Protein 2W5Q (pdb70)

Solvent-accessible surface area: 17434 Å² total; per-residue (Å²): 83,98,93,68,3,57,120,1,23,96,43,3,72,180,35,78,27,147,30,29,125,99,39,114,19,46,2,128,117,56,19,4,0,1,0,0,0,3,5,0,1,14,26,0,21,108,49,124,10,106,59,119,68,0,0,40,25,0,13,119,4,8,44,11,166,74,90,0,14,14,0,30,19,0,0,10,4,19,22,119,9,85,12,1,1,0,6,1,3,0,9,6,0,0,1,2,9,71,136,26,13,0,1,60,110,38,2,94,12,26,5,16,0,0,0,2,0,0,28,67,93,17,49,4,126,1,6,3,0,5,2,20,110,48,99,110,123,39,4,23,64,1,4,46,27,2,0,3,42,71,2,19,3,1,26,17,1,68,47,49,131,164,17,38,17,61,87,5,2,24,0,72,58,2,2,80,32,0,0,55,39,1,53,162,42,172,75,26,4,4,0,8,0,1,1,11,1,0,50,128,63,5,61,18,69,161,201,36,22,81,5,128,107,11,144,14,68,34,81,14,0,11,2,0,0,17,0,0,27,7,0,0,39,1,0,64,71,0,4,56,8,0,112,164,75,64,22,20,114,85,2,2,0,0,0,0,0,0,8,55,13,3,30,95,136,26,44,127,4,5,74,139,20,38,66,84,139,10,52,73,2,37,26,11,24,13,16,39,0,0,0,0,2,8,6,15,87,46,92,20,22,100,43,92,42,22,0,1,0,6,6,0,2,3,0,2,0,10,3,1,24,10,88,14,125,29,6,6,16,6,5,5,5,5,17,6,199,50,13,44,42,17,1,3,21,28,117,25,18,0,0,9,114,87,8,0,30,8,126,53,107,18,29,24,29,183,77,34,111,107,49,133,110,95,29,117,53,8,105,140,6,58,126,32,0,83,71,2,13,110,27,0,20,66,3,1,92,26,24,4,8,129,58,32,172,11,113,34,16,161,142,16,67,40,99,164,44,147,10,115,98,13,108,139

Nearest PDB structures (foldseek):
  2w5r-assembly1_A  TM=1.002E+00  e=4.478E-95  Staphylococcus aureus
  2w5s-assembly1_A  TM=1.002E+00  e=2.252E-93  Staphylococcus aureus
  4uor-assembly1_A  TM=9.802E-01  e=1.096E-64  Listeria monocytogenes EGD-e
  2w8d-assembly1_A  TM=9.773E-01  e=1.577E-59  Bacillus subtilis
  4uop-assembly1_A  TM=8.932E-01  e=6.178E-35  Listeria monocytogenes EGD-e

B-factor: mean 15.31, std 7.27, range [7.05, 49.88]

Secondary structure (DSSP, 8-state):
-HHHHHHHHHHTTTT--PPPTTTTTTTTT--EEEEEETT--GGGTT-EETTEESSHHHHHHHTT-SSPEEETTEE----TTTHHHHHHHHHHS----SSS-HHHHSTTS----HHHHHHHHH--EEEEEESS-TTGGGHHHHHHHHT--EEE-GGGS---GGGEETTEE-HHHHHHHHHHHHHTSPSSEEEEEE--SS-TT----GGG--SPPP-SS-HHHHHHHHHHHHHHHHHHHHHHHHHHTT-STTSEEEEEE-S-SS-GGGHHHHHHHHTS---HHHHHHTTB--EEEE-TT---EE----EEGGGHHHHHHHHHT---TTS--S---TTSTT---EEE-TTS-EEESSEEEETTEEEETTT-PBP-S--TTHHHHHHHHHHHHHHHHHHHHHTGGGG---TT-PPP-GGG---PPP--

Radius of gyration: 20.53 Å; Cα contacts (8 Å, |Δi|>4): 950; chains: 1; bounding box: 48×53×51 Å

Sequence (424 aa):
SEDDLTKVLNYTKQRQTEPNPEYYGVAKKKNIIKIHLESFQTFLINKKVNGKEVTPFLNKLSSGKEQFTYFPNFFHQTGQGKTSDSEFTMDNSLYGLPQQGSAFSLKGDNTYQSSLPAILDQKQGYKSDVMHGDYKTFWNRDQVYKHFGIDKFYDATYYDMSSDKNVVNLGLKDKIFFKDSANYQAKMKSSPFYSHLITLTNHYPFTLDEKDATIEKSNTGDATVDGYIQTARYLDEALEEYINNDLKKKGLYDNSVIMMIYGDHYGISEENHNNAMEKLLGEKITPAKFTDLNRTGFWIKIPGKSGGINNEYAGQVDVMPTILHLAGIDTKNYLMFGTDLFSKGHNQVVPFRNGDFITKDYKYVNGKIYSNKNNELITTQPADFEKNKKQVEKDLEMSDNVLNGDLFRFYKNPDFKKVNPPSKYKYETGPK

Structure (mmCIF, N/CA/C/O backbone):
data_2W5Q
#
_entry.id   2W5Q
#
_cell.length_a   47.214
_cell.length_b   57.123
_cell.length_c   159.452
_cell.angle_alpha   90.00
_cell.angle_beta   90.00
_cell.angle_gamma   90.00
#
_symmetry.space_group_name_H-M   'P 21 21 21'
#
loop_
_entity.id
_entity.type
_entity.pdbx_description
1 polymer 'PROCESSED GLYCEROL PHOSPHATE LIPOTEICHOIC ACID SYNTHASE'
2 non-polymer 'MANGANESE (II) ION'
3 non-polymer 1,2-ETHANEDIOL
4 water water
#
loop_
_atom_site.group_PDB
_atom_site.id
_atom_site.type_symbol
_atom_site.label_atom_id
_atom_site.label_alt_id
_atom_site.label_comp_id
_atom_site.label_asym_id
_atom_site.label_entity_id
_atom_site.label_seq_id
_atom_site.pdbx_PDB_ins_code
_atom_site.Cartn_x
_atom_site.Cartn_y
_atom_site.Cartn_z
_atom_site.occupancy
_atom_site.B_iso_or_equiv
_atom_site.auth_seq_id
_atom_site.auth_comp_id
_atom_site.auth_asym_id
_atom_site.auth_atom_id
_atom_site.pdbx_PDB_model_num
ATOM 1 N N . SER A 1 1 ? -17.466 33.720 10.890 1.00 24.65 218 SER A N 1
ATOM 2 C CA . SER A 1 1 ? -16.305 34.279 11.643 1.00 24.43 218 SER A CA 1
ATOM 3 C C . SER A 1 1 ? -15.030 34.321 10.800 1.00 23.83 218 SER A C 1
ATOM 4 O O . SER A 1 1 ? -14.257 35.275 10.891 1.00 23.72 218 SER A O 1
ATOM 7 N N . GLU A 1 2 ? -14.811 33.292 9.980 1.00 23.04 219 GLU A N 1
ATOM 8 C CA . GLU A 1 2 ? -13.708 33.306 9.017 1.00 22.42 219 GLU A CA 1
ATOM 9 C C . GLU A 1 2 ? -13.876 34.459 8.020 1.00 20.96 219 GLU A C 1
ATOM 10 O O . GLU A 1 2 ? -12.899 35.086 7.607 1.00 20.46 219 GLU A O 1
ATOM 16 N N . ASP A 1 3 ? -15.125 34.742 7.655 1.00 19.67 220 ASP A N 1
ATOM 17 C CA . ASP A 1 3 ? -15.450 35.874 6.797 1.00 18.48 220 ASP A CA 1
ATOM 18 C C . ASP A 1 3 ? -15.055 37.212 7.441 1.00 17.03 220 ASP A C 1
ATOM 19 O O . ASP A 1 3 ? -14.579 38.125 6.760 1.00 16.10 220 ASP A O 1
ATOM 24 N N . ASP A 1 4 ? -15.257 37.319 8.755 1.00 15.67 221 ASP A N 1
ATOM 25 C CA . ASP A 1 4 ? -14.850 38.508 9.506 1.00 14.94 221 ASP A CA 1
ATOM 26 C C . ASP A 1 4 ? -13.336 38.710 9.441 1.00 13.28 221 ASP A C 1
ATOM 27 O O . ASP A 1 4 ? -12.862 39.836 9.289 1.00 13.14 221 ASP A O 1
ATOM 32 N N . LEU A 1 5 ? -12.588 37.615 9.549 1.00 12.59 222 LEU A N 1
ATOM 33 C CA . LEU A 1 5 ? -11.137 37.674 9.412 1.00 12.30 222 LEU A CA 1
ATOM 34 C C . LEU A 1 5 ? -10.749 38.113 8.004 1.00 12.08 222 LEU A C 1
ATOM 35 O O . LEU A 1 5 ? -9.890 38.976 7.827 1.00 11.75 222 LEU A O 1
ATOM 40 N N . THR A 1 6 ? -11.399 37.516 7.006 1.00 12.38 223 THR A N 1
ATOM 41 C CA . THR A 1 6 ? -11.127 37.808 5.607 1.00 12.92 223 THR A CA 1
ATOM 42 C C . THR A 1 6 ? -11.283 39.300 5.332 1.00 12.11 223 THR A C 1
ATOM 43 O O . THR A 1 6 ? -10.447 39.897 4.667 1.00 12.11 223 THR A O 1
ATOM 47 N N . LYS A 1 7 ? -12.343 39.900 5.867 1.00 11.98 224 LYS A N 1
ATOM 48 C CA . LYS A 1 7 ? -12.573 41.328 5.693 1.00 12.36 224 LYS A CA 1
ATOM 49 C C . LYS A 1 7 ? -11.410 42.166 6.226 1.00 11.55 224 LYS A C 1
ATOM 50 O O . LYS A 1 7 ? -11.001 43.134 5.592 1.00 11.48 224 LYS A O 1
ATOM 56 N N . VAL A 1 8 ? -10.872 41.794 7.388 1.00 11.31 225 VAL A N 1
ATOM 57 C CA . VAL A 1 8 ? -9.751 42.544 7.962 1.00 11.25 225 VAL A CA 1
ATOM 58 C C . VAL A 1 8 ? -8.483 42.334 7.138 1.00 11.21 225 VAL A C 1
ATOM 59 O O . VAL A 1 8 ? -7.791 43.291 6.816 1.00 11.51 225 VAL A O 1
ATOM 63 N N . LEU A 1 9 ? -8.194 41.085 6.781 1.00 11.74 226 LEU A N 1
ATOM 64 C CA . LEU A 1 9 ? -7.025 40.798 5.946 1.00 12.28 226 LEU A CA 1
ATOM 65 C C . LEU A 1 9 ? -7.049 41.608 4.655 1.00 12.32 226 LEU A C 1
ATOM 66 O O . LEU A 1 9 ? -6.062 42.253 4.299 1.00 12.98 226 LEU A O 1
ATOM 71 N N . ASN A 1 10 ? -8.183 41.582 3.957 1.00 12.12 227 ASN A N 1
ATOM 72 C CA . ASN A 1 10 ? -8.315 42.354 2.727 1.00 12.31 227 ASN A CA 1
ATOM 73 C C . ASN A 1 10 ? -8.107 43.836 2.965 1.00 12.17 227 ASN A C 1
ATOM 74 O O . ASN A 1 10 ? -7.431 44.498 2.186 1.00 12.89 227 ASN A O 1
ATOM 79 N N . TYR A 1 11 ? -8.653 44.339 4.068 1.00 12.04 228 TYR A N 1
ATOM 80 C CA . TYR A 1 11 ? -8.523 45.750 4.410 1.00 12.62 228 TYR A CA 1
ATOM 81 C C . TYR A 1 11 ? -7.064 46.180 4.591 1.00 12.36 228 TYR A C 1
ATOM 82 O O . TYR A 1 11 ? -6.682 47.278 4.170 1.00 13.33 228 TYR A O 1
ATOM 91 N N . THR A 1 12 ? -6.253 45.312 5.194 1.00 12.23 229 THR A N 1
ATOM 92 C CA . THR A 1 12 ? -4.852 45.643 5.499 1.00 12.82 229 THR A CA 1
ATOM 93 C C . THR A 1 12 ? -3.893 45.576 4.298 1.00 12.95 229 THR A C 1
ATOM 94 O O . THR A 1 12 ? -2.718 45.924 4.433 1.00 12.67 229 THR A O 1
ATOM 98 N N . LYS A 1 13 ? -4.389 45.152 3.133 1.00 13.52 230 LYS A N 1
ATOM 99 C CA . LYS A 1 13 ? -3.522 44.924 1.961 1.00 14.04 230 LYS A CA 1
ATOM 100 C C . LYS A 1 13 ? -3.036 46.189 1.268 1.00 14.28 230 LYS A C 1
ATOM 101 O O . LYS A 1 13 ? -1.863 46.275 0.907 1.00 14.18 230 LYS A O 1
ATOM 107 N N . GLN A 1 14 ? -3.932 47.154 1.067 1.00 14.39 231 GLN A N 1
ATOM 108 C CA . GLN A 1 14 ? -3.629 48.330 0.246 1.00 15.45 231 GLN A CA 1
ATOM 109 C C . GLN A 1 14 ? -2.404 49.094 0.750 1.00 14.10 231 GLN A C 1
ATOM 110 O O . GLN A 1 14 ? -1.586 49.558 -0.047 1.00 14.62 231 GLN A O 1
ATOM 116 N N . ARG A 1 15 ? -2.269 49.202 2.071 1.00 13.44 232 ARG A N 1
ATOM 117 C CA . ARG A 1 15 ? -1.200 49.999 2.666 1.00 12.47 232 ARG A CA 1
ATOM 118 C C . ARG A 1 15 ? 0.177 49.348 2.600 1.00 12.50 232 ARG A C 1
ATOM 119 O O . ARG A 1 15 ? 1.176 50.012 2.875 1.00 12.39 232 ARG A O 1
ATOM 127 N N . GLN A 1 16 ? 0.240 48.061 2.257 1.00 12.99 233 GLN A N 1
ATOM 128 C CA . GLN A 1 16 ? 1.509 47.342 2.334 1.00 13.46 233 GLN A CA 1
ATOM 129 C C . GLN A 1 16 ? 2.569 48.034 1.497 1.00 13.93 233 GLN A C 1
ATOM 130 O O . GLN A 1 16 ? 2.285 48.518 0.404 1.00 13.97 233 GLN A O 1
ATOM 136 N N . THR A 1 17 ? 3.783 48.099 2.031 1.00 14.27 234 THR A N 1
ATOM 137 C CA . THR A 1 17 ? 4.890 48.744 1.330 1.00 15.02 234 THR A CA 1
ATOM 138 C C . THR A 1 17 ? 6.044 47.775 1.142 1.00 15.01 234 THR A C 1
ATOM 139 O O . THR A 1 17 ? 6.252 46.869 1.951 1.00 15.83 234 THR A O 1
ATOM 143 N N . GLU A 1 18 ? 6.798 47.984 0.069 1.00 15.20 235 GLU A N 1
ATOM 144 C CA . GLU A 1 18 ? 8.000 47.203 -0.179 1.00 15.38 235 GLU A CA 1
ATOM 145 C C . GLU A 1 18 ? 9.134 47.744 0.675 1.00 14.77 235 GLU A C 1
ATOM 146 O O . GLU A 1 18 ? 9.239 48.958 0.867 1.00 15.13 235 GLU A O 1
ATOM 152 N N . PRO A 1 19 ? 9.984 46.849 1.201 1.00 14.16 236 PRO A N 1
ATOM 153 C CA . PRO A 1 19 ? 11.131 47.315 1.964 1.00 13.92 236 PRO A CA 1
ATOM 154 C C . PRO A 1 19 ? 12.048 48.219 1.144 1.00 13.18 236 PRO A C 1
ATOM 155 O O . PRO A 1 19 ? 12.117 48.105 -0.086 1.00 13.04 236 PRO A O 1
ATOM 159 N N . ASN A 1 20 ? 12.729 49.119 1.835 1.00 13.01 237 ASN A N 1
ATOM 160 C CA . ASN A 1 20 ? 13.785 49.933 1.264 1.00 13.40 237 ASN A CA 1
ATOM 161 C C . ASN A 1 20 ? 15.014 49.048 1.037 1.00 13.57 237 ASN A C 1
ATOM 162 O O . ASN A 1 20 ? 15.518 48.463 1.985 1.00 12.69 237 ASN A O 1
ATOM 167 N N . PRO A 1 21 ? 15.493 48.922 -0.227 1.00 14.20 238 PRO A N 1
ATOM 168 C CA . PRO A 1 21 ? 16.663 48.060 -0.467 1.00 14.69 238 PRO A CA 1
ATOM 169 C C . PRO A 1 21 ? 17.915 48.402 0.342 1.00 15.74 238 PRO A C 1
ATOM 170 O O . PRO A 1 21 ? 18.750 47.530 0.557 1.00 16.61 238 PRO A O 1
ATOM 174 N N . GLU A 1 22 ? 18.026 49.650 0.788 1.00 16.68 239 GLU A N 1
ATOM 175 C CA . GLU A 1 22 ? 19.118 50.074 1.666 1.00 18.23 239 GLU A CA 1
ATOM 176 C C . GLU A 1 22 ? 19.048 49.389 3.039 1.00 17.18 239 GLU A C 1
ATOM 177 O O . GLU A 1 22 ? 20.071 49.211 3.698 1.00 17.41 239 GLU A O 1
ATOM 183 N N . TYR A 1 23 ? 17.844 48.993 3.450 1.00 16.31 240 TYR A N 1
ATOM 184 C CA . TYR A 1 23 ? 17.614 48.450 4.797 1.00 15.30 240 TYR A CA 1
ATOM 185 C C . TYR A 1 23 ? 17.132 47.000 4.832 1.00 14.98 240 TYR A C 1
ATOM 186 O O . TYR A 1 23 ? 17.177 46.359 5.885 1.00 14.54 240 TYR A O 1
ATOM 195 N N . TYR A 1 24 ? 16.659 46.493 3.697 1.00 14.44 241 TYR A N 1
ATOM 196 C CA . TYR A 1 24 ? 16.061 45.165 3.642 1.00 14.23 241 TYR A CA 1
ATOM 197 C C . TYR A 1 24 ? 17.057 44.073 4.005 1.00 13.87 241 TYR A C 1
ATOM 198 O O . TYR A 1 24 ? 18.070 43.887 3.322 1.00 13.99 241 TYR A O 1
ATOM 207 N N . GLY A 1 25 ? 16.784 43.379 5.105 1.00 13.03 242 GLY A N 1
ATOM 208 C CA . GLY A 1 25 ? 17.593 42.248 5.521 1.00 12.75 242 GLY A CA 1
ATOM 209 C C . GLY A 1 25 ? 18.947 42.571 6.117 1.00 12.47 242 GLY A C 1
ATOM 210 O O . GLY A 1 25 ? 19.712 41.659 6.403 1.00 12.72 242 GLY A O 1
ATOM 211 N N . VAL A 1 26 ? 19.247 43.849 6.336 1.00 12.82 243 VAL A N 1
ATOM 212 C CA . VAL A 1 26 ? 20.581 44.230 6.814 1.00 13.80 243 VAL A CA 1
ATOM 213 C C . VAL A 1 26 ? 20.859 43.743 8.233 1.00 13.70 243 VAL A C 1
ATOM 214 O O . VAL A 1 26 ? 22.015 43.640 8.639 1.00 14.50 243 VAL A O 1
ATOM 218 N N . ALA A 1 27 ? 19.798 43.412 8.970 1.00 13.29 244 ALA A N 1
ATOM 219 C CA . ALA A 1 27 ? 19.940 42.932 10.343 1.00 13.15 244 ALA A CA 1
ATOM 220 C C . ALA A 1 27 ? 19.520 41.472 10.512 1.00 12.94 244 ALA A C 1
ATOM 221 O O . ALA A 1 27 ? 19.245 41.026 11.627 1.00 12.69 244 ALA A O 1
ATOM 223 N N . LYS A 1 28 ? 19.486 40.724 9.410 1.00 13.28 245 LYS A N 1
ATOM 224 C CA . LYS A 1 28 ? 19.128 39.305 9.452 1.00 13.76 245 LYS A CA 1
ATOM 225 C C . LYS A 1 28 ? 19.916 38.572 10.530 1.00 13.35 245 LYS A C 1
ATOM 226 O O . LYS A 1 28 ? 21.146 38.618 10.549 1.00 13.07 245 LYS A O 1
ATOM 232 N N . LYS A 1 29 ? 19.185 37.935 11.443 1.00 13.02 246 LYS A N 1
ATOM 233 C CA . LYS A 1 29 ? 19.753 37.112 12.517 1.00 13.35 246 LYS A CA 1
ATOM 234 C C . LYS A 1 29 ? 20.692 37.841 13.490 1.00 12.97 246 LYS A C 1
ATOM 235 O O . LYS A 1 29 ? 21.453 37.205 14.215 1.00 13.78 246 LYS A O 1
ATOM 241 N N . LYS A 1 30 ? 20.619 39.170 13.523 1.00 12.36 247 LYS A N 1
ATOM 242 C CA . LYS A 1 30 ? 21.342 39.947 14.528 1.00 12.30 247 LYS A CA 1
ATOM 243 C C . LYS A 1 30 ? 20.501 40.081 15.786 1.00 11.26 247 LYS A C 1
ATOM 244 O O . LYS A 1 30 ? 19.267 40.082 15.721 1.00 10.96 247 LYS A O 1
ATOM 250 N N . ASN A 1 31 ? 21.155 40.186 16.934 1.00 10.54 248 ASN A N 1
ATOM 251 C CA . ASN A 1 31 ? 20.427 40.404 18.176 1.00 10.45 248 ASN A CA 1
ATOM 252 C C . ASN A 1 31 ? 19.653 41.703 18.099 1.00 9.77 248 ASN A C 1
ATOM 253 O O . ASN A 1 31 ? 20.118 42.674 17.496 1.00 10.24 248 ASN A O 1
ATOM 258 N N . ILE A 1 32 ? 18.470 41.703 18.705 1.00 9.77 249 ILE A N 1
ATOM 259 C CA . ILE A 1 32 ? 17.606 42.873 18.765 1.00 10.00 249 ILE A CA 1
ATOM 260 C C . ILE A 1 32 ? 17.345 43.179 20.228 1.00 9.63 249 ILE A C 1
ATOM 261 O O . ILE A 1 32 ? 16.823 42.333 20.962 1.00 9.92 249 ILE A O 1
ATOM 266 N N . ILE A 1 33 ? 17.721 44.387 20.636 1.00 9.31 250 ILE A N 1
ATOM 267 C CA . ILE A 1 33 ? 17.516 44.860 21.997 1.00 9.76 250 ILE A CA 1
ATOM 268 C C . ILE A 1 33 ? 16.531 46.018 21.934 1.00 9.08 250 ILE A C 1
ATOM 269 O O . ILE A 1 33 ? 16.731 46.980 21.195 1.00 9.88 250 ILE A O 1
ATOM 274 N N . LYS A 1 34 ? 15.464 45.907 22.716 1.00 8.97 251 LYS A N 1
ATOM 275 C CA . LYS A 1 34 ? 14.343 46.826 22.673 1.00 8.42 251 LYS A CA 1
ATOM 276 C C . LYS A 1 34 ? 14.199 47.417 24.075 1.00 8.69 251 LYS A C 1
ATOM 277 O O . LYS A 1 34 ? 13.931 46.691 25.035 1.00 8.65 251 LYS A O 1
ATOM 283 N N . ILE A 1 35 ? 14.413 48.725 24.188 1.00 8.35 252 ILE A N 1
ATOM 284 C CA . ILE A 1 35 ? 14.483 49.396 25.477 1.00 8.87 252 ILE A CA 1
ATOM 285 C C . ILE A 1 35 ? 13.282 50.308 25.635 1.00 8.45 252 ILE A C 1
ATOM 286 O O . ILE A 1 35 ? 13.119 51.291 24.908 1.00 8.70 252 ILE A O 1
ATOM 291 N N . HIS A 1 36 ? 12.439 49.954 26.595 1.00 8.31 253 HIS A N 1
ATOM 292 C CA . HIS A 1 36 ? 11.239 50.689 26.919 1.00 8.60 253 HIS A CA 1
ATOM 293 C C . HIS A 1 36 ? 11.540 51.777 27.955 1.00 8.43 253 HIS A C 1
ATOM 294 O O . HIS A 1 36 ? 12.174 51.523 28.995 1.00 9.37 253 HIS A O 1
ATOM 301 N N . LEU A 1 37 ? 11.094 52.989 27.653 1.00 7.75 254 LEU A N 1
ATOM 302 C CA . LEU A 1 37 ? 11.226 54.106 28.578 1.00 8.01 254 LEU A CA 1
ATOM 303 C C . LEU A 1 37 ? 9.851 54.426 29.138 1.00 7.65 254 LEU A C 1
ATOM 304 O O . LEU A 1 37 ? 9.022 55.039 28.463 1.00 7.84 254 LEU A O 1
ATOM 309 N N . GLU A 1 38 ? 9.603 54.004 30.373 1.00 8.11 255 GLU A N 1
ATOM 310 C CA . GLU A 1 38 ? 8.295 54.191 30.998 1.00 8.52 255 GLU A CA 1
ATOM 311 C C . GLU A 1 38 ? 7.911 55.662 31.026 1.00 8.11 255 GLU A C 1
ATOM 312 O O . GLU A 1 38 ? 8.705 56.500 31.458 1.00 7.95 255 GLU A O 1
ATOM 318 N N . SER A 1 39 ? 6.700 55.965 30.552 1.00 8.15 256 SER A N 1
ATOM 319 C CA . SER A 1 39 ? 6.078 57.289 30.684 1.00 8.76 256 SER A CA 1
ATOM 320 C C . SER A 1 39 ? 6.900 58.438 30.108 1.00 8.56 256 SER A C 1
ATOM 321 O O . SER A 1 39 ? 6.747 59.580 30.540 1.00 9.54 256 SER A O 1
ATOM 324 N N . PHE A 1 40 ? 7.730 58.146 29.114 1.00 8.71 257 PHE A N 1
ATOM 325 C CA . PHE A 1 40 ? 8.684 59.114 28.595 1.00 9.04 257 PHE A CA 1
ATOM 326 C C . PHE A 1 40 ? 8.120 59.923 27.432 1.00 8.85 257 PHE A C 1
ATOM 327 O O . PHE A 1 40 ? 7.692 59.352 26.428 1.00 9.32 257 PHE A O 1
ATOM 335 N N . GLN A 1 41 ? 8.148 61.248 27.575 1.00 8.72 258 GLN A N 1
ATOM 336 C CA . GLN A 1 41 ? 7.720 62.160 26.524 1.00 8.95 258 GLN A CA 1
ATOM 337 C C . GLN A 1 41 ? 8.899 62.979 26.042 1.00 8.53 258 GLN A C 1
ATOM 338 O O . GLN A 1 41 ? 9.729 63.430 26.834 1.00 9.22 258 GLN A O 1
ATOM 344 N N . THR A 1 42 ? 8.967 63.190 24.735 1.00 9.06 259 THR A N 1
ATOM 345 C CA . THR A 1 42 ? 10.131 63.867 24.171 1.00 10.04 259 THR A CA 1
ATOM 346 C C . THR A 1 42 ? 10.195 65.374 24.433 1.00 10.14 259 THR A C 1
ATOM 347 O O . THR A 1 42 ? 11.190 65.998 24.067 1.00 10.07 259 THR A O 1
ATOM 351 N N . PHE A 1 43 ? 9.193 65.962 25.086 1.00 9.98 260 PHE A N 1
ATOM 352 C CA . PHE A 1 43 ? 9.371 67.347 25.552 1.00 10.53 260 PHE A CA 1
ATOM 353 C C . PHE A 1 43 ? 10.579 67.465 26.488 1.00 10.50 260 PHE A C 1
ATOM 354 O O . PHE A 1 43 ? 11.130 68.551 26.671 1.00 11.08 260 PHE A O 1
ATOM 362 N N . LEU A 1 44 ? 10.997 66.343 27.063 1.00 10.26 261 LEU A N 1
ATOM 363 C CA . LEU A 1 44 ? 12.211 66.291 27.876 1.00 10.63 261 LEU A CA 1
ATOM 364 C C . LEU A 1 44 ? 13.486 66.476 27.074 1.00 10.43 261 LEU A C 1
ATOM 365 O O . LEU A 1 44 ? 14.489 66.931 27.616 1.00 10.30 261 LEU A O 1
ATOM 370 N N . ILE A 1 45 ? 13.459 66.112 25.796 1.00 10.57 262 ILE A N 1
ATOM 371 C CA . ILE A 1 45 ? 14.670 66.148 24.979 1.00 11.30 262 ILE A CA 1
ATOM 372 C C . ILE A 1 45 ? 15.107 67.597 24.801 1.00 11.41 262 ILE A C 1
ATOM 373 O O . ILE A 1 45 ? 14.317 68.444 24.372 1.00 11.85 262 ILE A O 1
ATOM 378 N N . ASN A 1 46 ? 16.357 67.863 25.193 1.00 12.11 263 ASN A N 1
ATOM 379 C CA . ASN A 1 46 ? 16.983 69.201 25.201 1.00 13.17 263 ASN A CA 1
ATOM 380 C C . ASN A 1 46 ? 16.446 70.156 26.264 1.00 12.93 263 ASN A C 1
ATOM 381 O O . ASN A 1 46 ? 16.847 71.323 26.317 1.00 13.71 263 ASN A O 1
ATOM 386 N N . LYS A 1 47 ? 15.566 69.666 27.129 1.00 12.69 264 LYS A N 1
ATOM 387 C CA . LYS A 1 47 ? 15.010 70.502 28.175 1.00 12.58 264 LYS A CA 1
ATOM 388 C C . LYS A 1 47 ? 16.001 70.641 29.318 1.00 12.31 264 LYS A C 1
ATOM 389 O O . LYS A 1 47 ? 16.621 69.665 29.736 1.00 11.62 264 LYS A O 1
ATOM 395 N N . LYS A 1 48 ? 16.147 71.872 29.802 1.00 12.62 265 LYS A N 1
ATOM 396 C CA . LYS A 1 48 ? 16.925 72.160 31.003 1.00 13.40 265 LYS A CA 1
ATOM 397 C C . LYS A 1 48 ? 16.012 72.592 32.147 1.00 13.22 265 LYS A C 1
ATOM 398 O O . LYS A 1 48 ? 14.997 73.254 31.925 1.00 13.39 265 LYS A O 1
ATOM 404 N N . VAL A 1 49 ? 16.379 72.194 33.361 1.00 13.84 266 VAL A N 1
ATOM 405 C CA . VAL A 1 49 ? 15.689 72.614 34.578 1.00 15.00 266 VAL A CA 1
ATOM 406 C C . VAL A 1 49 ? 16.760 73.072 35.565 1.00 15.52 266 VAL A C 1
ATOM 407 O O . VAL A 1 49 ? 17.697 72.324 35.862 1.00 15.98 266 VAL A O 1
ATOM 411 N N . ASN A 1 50 ? 16.624 74.308 36.051 1.00 16.61 267 ASN A N 1
ATOM 412 C CA . ASN A 1 50 ? 17.649 74.949 36.884 1.00 17.51 267 ASN A CA 1
ATOM 413 C C . ASN A 1 50 ? 19.036 74.883 36.229 1.00 17.46 267 ASN A C 1
ATOM 414 O O . ASN A 1 50 ? 20.055 74.697 36.900 1.00 17.98 267 ASN A O 1
ATOM 419 N N . GLY A 1 51 ? 19.053 75.021 34.904 1.00 17.27 268 GLY A N 1
ATOM 420 C CA . GLY A 1 51 ? 20.287 75.017 34.126 1.00 16.87 268 GLY A CA 1
ATOM 421 C C . GLY A 1 51 ? 20.881 73.654 33.810 1.00 16.59 268 GLY A C 1
ATOM 422 O O . GLY A 1 51 ? 21.890 73.566 33.113 1.00 16.99 268 GLY A O 1
ATOM 423 N N . LYS A 1 52 ? 20.263 72.590 34.316 1.00 15.68 269 LYS A N 1
ATOM 424 C CA . LYS A 1 52 ? 20.755 71.227 34.098 1.00 14.94 269 LYS A CA 1
ATOM 425 C C . LYS A 1 52 ? 19.937 70.522 33.021 1.00 13.92 269 LYS A C 1
ATOM 426 O O . LYS A 1 52 ? 18.707 70.593 33.036 1.00 13.26 269 LYS A O 1
ATOM 432 N N . GLU A 1 53 ? 20.609 69.820 32.111 1.00 12.72 270 GLU A N 1
ATOM 433 C CA . GLU A 1 53 ? 19.911 68.975 31.134 1.00 12.53 270 GLU A CA 1
ATOM 434 C C . GLU A 1 53 ? 19.229 67.830 31.856 1.00 11.65 270 GLU A C 1
ATOM 435 O O . GLU A 1 53 ? 19.867 67.089 32.599 1.00 11.65 270 GLU A O 1
ATOM 441 N N . VAL A 1 54 ? 17.928 67.683 31.640 1.00 11.26 271 VAL A N 1
ATOM 442 C CA . VAL A 1 54 ? 17.207 66.607 32.301 1.00 10.84 271 VAL A CA 1
ATOM 443 C C . VAL A 1 54 ? 17.701 65.247 31.810 1.00 10.30 271 VAL A C 1
ATOM 444 O O . VAL A 1 54 ? 17.968 64.363 32.615 1.00 10.57 271 VAL A O 1
ATOM 448 N N . THR A 1 55 ? 17.843 65.103 30.493 1.00 10.25 272 THR A N 1
ATOM 449 C CA . THR A 1 55 ? 18.151 63.813 29.877 1.00 10.17 272 THR A CA 1
ATOM 450 C C . THR A 1 55 ? 19.376 63.921 28.947 1.00 10.36 272 THR A C 1
ATOM 451 O O . THR A 1 55 ? 19.259 63.772 27.735 1.00 10.62 272 THR A O 1
ATOM 455 N N . PRO A 1 56 ? 20.571 64.171 29.518 1.00 10.75 273 PRO A N 1
ATOM 456 C CA . PRO A 1 56 ? 21.731 64.460 28.660 1.00 10.94 273 PRO A CA 1
ATOM 457 C C . PRO A 1 56 ? 22.134 63.331 27.706 1.00 10.93 273 PRO A C 1
ATOM 458 O O . PRO A 1 56 ? 22.567 63.609 26.586 1.00 11.33 273 PRO A O 1
ATOM 462 N N . PHE A 1 57 ? 21.975 62.078 28.119 1.00 10.88 274 PHE A N 1
ATOM 463 C CA . PHE A 1 57 ? 22.350 60.976 27.236 1.00 11.01 274 PHE A CA 1
ATOM 464 C C . PHE A 1 57 ? 21.389 60.865 26.051 1.00 10.71 274 PHE A C 1
ATOM 465 O O . PHE A 1 57 ? 21.813 60.786 24.898 1.00 10.79 274 PHE A O 1
ATOM 473 N N . LEU A 1 58 ? 20.088 60.870 26.335 1.00 10.25 275 LEU A N 1
ATOM 474 C CA . LEU A 1 58 ? 19.093 60.868 25.263 1.00 10.18 275 LEU A CA 1
ATOM 475 C C . LEU A 1 58 ? 19.201 62.093 24.370 1.00 10.17 275 LEU A C 1
ATOM 476 O O . LEU A 1 58 ? 18.928 62.012 23.179 1.00 10.55 275 LEU A O 1
ATOM 481 N N . ASN A 1 59 ? 19.616 63.223 24.938 1.00 10.44 276 ASN A N 1
ATOM 482 C CA . ASN A 1 59 ? 19.877 64.410 24.132 1.00 10.96 276 ASN A CA 1
ATOM 483 C C . ASN A 1 59 ? 20.963 64.146 23.096 1.00 11.08 276 ASN A C 1
ATOM 484 O O . ASN A 1 59 ? 20.823 64.526 21.936 1.00 11.64 276 ASN A O 1
ATOM 489 N N . LYS A 1 60 ? 22.023 63.462 23.509 1.00 11.39 277 LYS A N 1
ATOM 490 C CA . LYS A 1 60 ? 23.083 63.083 22.583 1.00 12.59 277 LYS A CA 1
ATOM 491 C C . LYS A 1 60 ? 22.561 62.138 21.502 1.00 12.23 277 LYS A C 1
ATOM 492 O O . LYS A 1 60 ? 22.833 62.339 20.322 1.00 12.77 277 LYS A O 1
ATOM 498 N N . LEU A 1 61 ? 21.786 61.124 21.887 1.00 12.10 278 LEU A N 1
ATOM 499 C CA . LEU A 1 61 ? 21.222 60.207 20.891 1.00 12.26 278 LEU A CA 1
ATOM 500 C C . LEU A 1 61 ? 20.320 60.946 19.912 1.00 12.28 278 LEU A C 1
ATOM 501 O O . LEU A 1 61 ? 20.307 60.635 18.721 1.00 12.92 278 LEU A O 1
ATOM 506 N N . SER A 1 62 ? 19.586 61.936 20.418 1.00 12.18 279 SER A N 1
ATOM 507 C CA . SER A 1 62 ? 18.615 62.680 19.623 1.00 12.74 279 SER A CA 1
ATOM 508 C C . SER A 1 62 ? 19.256 63.636 18.621 1.00 13.47 279 SER A C 1
ATOM 509 O O . SER A 1 62 ? 18.577 64.131 17.730 1.00 14.00 279 SER A O 1
ATOM 512 N N . SER A 1 63 ? 20.559 63.882 18.763 1.00 14.32 280 SER A N 1
ATOM 513 C CA . SER A 1 63 ? 21.295 64.723 17.812 1.00 15.38 280 SER A CA 1
ATOM 514 C C . SER A 1 63 ? 21.471 64.042 16.453 1.00 15.90 280 SER A C 1
ATOM 515 O O . SER A 1 63 ? 21.755 64.708 15.453 1.00 16.31 280 SER A O 1
ATOM 518 N N . GLY A 1 64 ? 21.324 62.719 16.430 1.00 16.27 281 GLY A N 1
ATOM 519 C CA . GLY A 1 64 ? 21.538 61.928 15.224 1.00 17.26 281 GLY A CA 1
ATOM 520 C C . GLY A 1 64 ? 22.996 61.598 14.956 1.00 17.74 281 GLY A C 1
ATOM 521 O O . GLY A 1 64 ? 23.309 60.950 13.955 1.00 18.34 281 GLY A O 1
ATOM 522 N N . LYS A 1 65 ? 23.881 62.035 15.851 1.00 18.06 282 LYS A N 1
ATOM 523 C CA . LYS A 1 65 ? 25.330 61.886 15.665 1.00 18.89 282 LYS A CA 1
ATOM 524 C C . LYS A 1 65 ? 25.929 60.722 16.461 1.00 18.61 282 LYS A C 1
ATOM 525 O O . LYS A 1 65 ? 27.152 60.527 16.470 1.00 19.29 282 LYS A O 1
ATOM 531 N N . GLU A 1 66 ? 25.068 59.944 17.117 1.00 18.04 283 GLU A N 1
ATOM 532 C CA . GLU A 1 66 ? 25.513 58.874 18.010 1.00 17.75 283 GLU A CA 1
ATOM 533 C C . GLU A 1 66 ? 25.065 57.477 17.564 1.00 16.88 283 GLU A C 1
ATOM 534 O O . GLU A 1 66 ? 24.832 56.594 18.397 1.00 17.36 283 GLU A O 1
ATOM 540 N N . GLN A 1 67 ? 24.955 57.295 16.249 1.00 15.88 284 GLN A N 1
ATOM 541 C CA . GLN A 1 67 ? 24.619 56.002 15.616 1.00 15.23 284 GLN A CA 1
ATOM 542 C C . GLN A 1 67 ? 23.137 55.616 15.659 1.00 13.87 284 GLN A C 1
ATOM 543 O O . GLN A 1 67 ? 22.740 54.624 15.046 1.00 13.83 284 GLN A O 1
ATOM 549 N N . PHE A 1 68 ? 22.326 56.396 16.371 1.00 12.57 285 PHE A N 1
ATOM 550 C CA . PHE A 1 68 ? 20.885 56.165 16.398 1.00 11.63 285 PHE A CA 1
ATOM 551 C C . PHE A 1 68 ? 20.186 57.104 15.427 1.00 11.40 285 PHE A C 1
ATOM 552 O O . PHE A 1 68 ? 20.573 58.273 15.273 1.00 11.84 285 PHE A O 1
ATOM 560 N N . THR A 1 69 ? 19.164 56.582 14.760 1.00 10.91 286 THR A N 1
ATOM 561 C CA . THR A 1 69 ? 18.235 57.414 14.021 1.00 11.12 286 THR A CA 1
ATOM 562 C C . THR A 1 69 ? 17.087 57.767 14.961 1.00 10.81 286 THR A C 1
ATOM 563 O O . THR A 1 69 ? 16.401 56.885 15.483 1.00 10.73 286 THR A O 1
ATOM 567 N N . TYR A 1 70 ? 16.904 59.061 15.183 1.00 10.58 287 TYR A N 1
ATOM 568 C CA . TYR A 1 70 ? 15.860 59.586 16.051 1.00 10.81 287 TYR A CA 1
ATOM 569 C C . TYR A 1 70 ? 14.682 60.087 15.231 1.00 10.80 287 TYR A C 1
ATOM 570 O O . TYR A 1 70 ? 14.859 60.800 14.233 1.00 10.83 287 TYR A O 1
ATOM 579 N N . PHE A 1 71 ? 13.482 59.693 15.659 1.00 10.60 288 PHE A N 1
ATOM 580 C CA . PHE A 1 71 ? 12.225 60.128 15.064 1.00 10.74 288 PHE A CA 1
ATOM 581 C C . PHE A 1 71 ? 11.535 61.089 16.033 1.00 11.34 288 PHE A C 1
ATOM 582 O O . PHE A 1 71 ? 10.918 60.645 17.002 1.00 11.78 288 PHE A O 1
ATOM 590 N N . PRO A 1 72 ? 11.679 62.413 15.815 1.00 11.46 289 PRO A N 1
ATOM 591 C CA . PRO A 1 72 ? 11.054 63.391 16.715 1.00 12.06 289 PRO A CA 1
ATOM 592 C C . PRO A 1 72 ? 9.537 63.535 16.591 1.00 12.19 289 PRO A C 1
ATOM 593 O O . PRO A 1 72 ? 8.926 64.205 17.427 1.00 13.09 289 PRO A O 1
ATOM 597 N N . ASN A 1 73 ? 8.946 62.940 15.558 1.00 11.43 290 ASN A N 1
ATOM 598 C CA . ASN A 1 73 ? 7.500 63.006 15.339 1.00 11.20 290 ASN A CA 1
ATOM 599 C C . ASN A 1 73 ? 6.858 61.621 15.465 1.00 10.62 290 ASN A C 1
ATOM 600 O O . ASN A 1 73 ? 6.094 61.185 14.606 1.00 10.64 290 ASN A O 1
ATOM 605 N N . PHE A 1 74 ? 7.183 60.948 16.566 1.00 10.09 291 PHE A N 1
ATOM 606 C CA . PHE A 1 74 ? 6.806 59.562 16.781 1.00 9.65 291 PHE A CA 1
ATOM 607 C C . PHE A 1 74 ? 5.905 59.486 18.004 1.00 9.52 291 PHE A C 1
ATOM 608 O O . PHE A 1 74 ? 6.270 59.936 19.089 1.00 9.90 291 PHE A O 1
ATOM 616 N N . PHE A 1 75 ? 4.736 58.877 17.815 1.00 8.95 292 PHE A N 1
ATOM 617 C CA . PHE A 1 75 ? 3.649 58.934 18.800 1.00 9.42 292 PHE A CA 1
ATOM 618 C C . PHE A 1 75 ? 3.227 57.564 19.297 1.00 8.69 292 PHE A C 1
ATOM 619 O O . PHE A 1 75 ? 3.045 56.633 18.508 1.00 9.47 292 PHE A O 1
ATOM 627 N N . HIS A 1 76 ? 3.017 57.456 20.604 1.00 9.05 293 HIS A N 1
ATOM 628 C CA . HIS A 1 76 ? 2.286 56.323 21.149 1.00 8.47 293 HIS A CA 1
ATOM 629 C C . HIS A 1 76 ? 0.828 56.430 20.702 1.00 8.70 293 HIS A C 1
ATOM 630 O O . HIS A 1 76 ? 0.337 57.514 20.372 1.00 9.43 293 HIS A O 1
ATOM 637 N N . GLN A 1 77 ? 0.136 55.298 20.736 1.00 8.60 294 GLN A N 1
ATOM 638 C CA . GLN A 1 77 ? -1.250 55.231 20.282 1.00 9.09 294 GLN A CA 1
ATOM 639 C C . GLN A 1 77 ? -2.082 54.454 21.301 1.00 8.99 294 GLN A C 1
ATOM 640 O O . GLN A 1 77 ? -3.037 53.745 20.952 1.00 10.05 294 GLN A O 1
ATOM 646 N N . THR A 1 78 ? -1.718 54.603 22.572 1.00 8.64 295 THR A N 1
ATOM 647 C CA . THR A 1 78 ? -2.278 53.808 23.647 1.00 9.02 295 THR A CA 1
ATOM 648 C C . THR A 1 78 ? -3.589 54.376 24.166 1.00 9.51 295 THR A C 1
ATOM 649 O O . THR A 1 78 ? -3.966 55.516 23.878 1.00 9.68 295 THR A O 1
ATOM 653 N N . GLY A 1 79 ? -4.271 53.550 24.952 1.00 10.34 296 GLY A N 1
ATOM 654 C CA . GLY A 1 79 ? -5.505 53.925 25.628 1.00 11.43 296 GLY A CA 1
ATOM 655 C C . GLY A 1 79 ? -5.383 53.581 27.098 1.00 12.37 296 GLY A C 1
ATOM 656 O O . GLY A 1 79 ? -4.344 53.832 27.722 1.00 12.68 296 GLY A O 1
ATOM 657 N N . GLN A 1 80 ? -6.421 52.965 27.655 1.00 12.79 297 GLN A N 1
ATOM 658 C CA . GLN A 1 80 ? -6.475 52.715 29.099 1.00 13.35 297 GLN A CA 1
ATOM 659 C C . GLN A 1 80 ? -5.520 51.620 29.575 1.00 13.58 297 GLN A C 1
ATOM 660 O O . GLN A 1 80 ? -5.248 51.514 30.772 1.00 14.79 297 GLN A O 1
ATOM 666 N N . GLY A 1 81 ? -4.998 50.819 28.648 1.00 13.29 298 GLY A N 1
ATOM 667 C CA . GLY A 1 81 ? -4.012 49.803 28.991 1.00 12.90 298 GLY A CA 1
ATOM 668 C C . GLY A 1 81 ? -2.610 50.353 29.207 1.00 12.81 298 GLY A C 1
ATOM 669 O O . GLY A 1 81 ? -1.741 49.621 29.668 1.00 12.98 298 GLY A O 1
ATOM 670 N N . LYS A 1 82 ? -2.395 51.624 28.856 1.00 12.78 299 LYS A N 1
ATOM 671 C CA . LYS A 1 82 ? -1.130 52.333 29.118 1.00 12.96 299 LYS A CA 1
ATOM 672 C C . LYS A 1 82 ? 0.082 51.496 28.670 1.00 11.95 299 LYS A C 1
ATOM 673 O O . LYS A 1 82 ? 0.202 51.177 27.492 1.00 11.34 299 LYS A O 1
ATOM 679 N N . THR A 1 83 ? 0.955 51.119 29.601 1.00 11.38 300 THR A N 1
ATOM 680 C CA . THR A 1 83 ? 2.160 50.353 29.269 1.00 11.64 300 THR A CA 1
ATOM 681 C C . THR A 1 83 ? 1.845 49.084 28.485 1.00 10.81 300 THR A C 1
ATOM 682 O O . THR A 1 83 ? 2.482 48.808 27.468 1.00 10.99 300 THR A O 1
ATOM 686 N N . SER A 1 84 ? 0.850 48.328 28.949 1.00 10.48 301 SER A N 1
ATOM 687 C CA . SER A 1 84 ? 0.485 47.084 28.281 1.00 10.78 301 SER A CA 1
ATOM 688 C C . SER A 1 84 ? -0.060 47.322 26.866 1.00 9.83 301 SER A C 1
ATOM 689 O O . SER A 1 84 ? 0.159 46.495 25.981 1.00 9.94 301 SER A O 1
ATOM 692 N N . ASP A 1 85 ? -0.750 48.442 26.648 1.00 9.10 302 ASP A N 1
ATOM 693 C CA . ASP A 1 85 ? -1.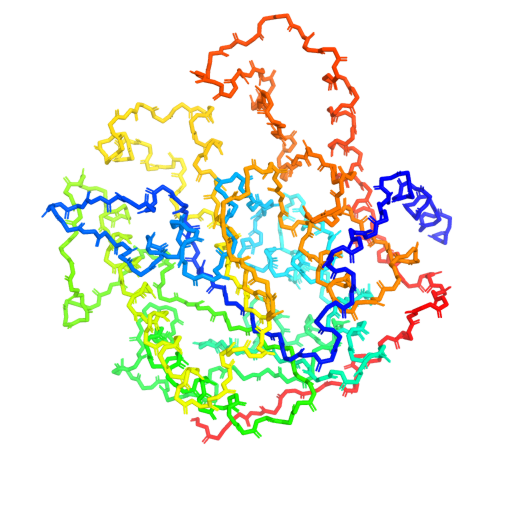192 48.789 25.291 1.00 8.64 302 ASP A CA 1
ATOM 694 C C . ASP A 1 85 ? 0.010 49.013 24.374 1.00 8.24 302 ASP A C 1
ATOM 695 O O . ASP A 1 85 ? 0.027 48.553 23.228 1.00 8.31 302 ASP A O 1
ATOM 700 N N . SER A 1 86 ? 1.015 49.730 24.879 1.00 7.97 303 SER A N 1
ATOM 701 C CA . SER A 1 86 ? 2.222 49.954 24.100 1.00 8.24 303 SER A CA 1
ATOM 702 C C . SER A 1 86 ? 2.877 48.621 23.746 1.00 8.14 303 SER A C 1
ATOM 703 O O . SER A 1 86 ? 3.224 48.383 22.589 1.00 8.20 303 SER A O 1
ATOM 706 N N . GLU A 1 87 ? 3.015 47.730 24.727 1.00 8.34 304 GLU A N 1
ATOM 707 C CA . GLU A 1 87 ? 3.598 46.422 24.462 1.00 8.06 304 GLU A CA 1
ATOM 708 C C . GLU A 1 87 ? 2.820 45.671 23.384 1.00 8.20 304 GLU A C 1
ATOM 709 O O . GLU A 1 87 ? 3.392 45.075 22.481 1.00 8.46 304 GLU A O 1
ATOM 715 N N . PHE A 1 88 ? 1.500 45.694 23.523 1.00 7.97 305 PHE A N 1
ATOM 716 C CA . PHE A 1 88 ? 0.580 45.034 22.605 1.00 8.31 305 PHE A CA 1
ATOM 717 C C . PHE A 1 88 ? 0.815 45.492 21.174 1.00 8.29 305 PHE A C 1
ATOM 718 O O . PHE A 1 88 ? 0.999 44.685 20.266 1.00 8.45 305 PHE A O 1
ATOM 726 N N . THR A 1 89 ? 0.839 46.805 20.990 1.00 7.77 306 THR A N 1
ATOM 727 C CA . THR A 1 89 ? 1.001 47.401 19.683 1.00 8.44 306 THR A CA 1
ATOM 728 C C . THR A 1 89 ? 2.408 47.153 19.132 1.00 7.88 306 THR A C 1
ATOM 729 O O . THR A 1 89 ? 2.566 46.849 17.944 1.00 7.87 306 THR A O 1
ATOM 733 N N . MET A 1 90 ? 3.426 47.291 19.985 1.00 7.64 307 MET A N 1
ATOM 734 C CA . MET A 1 90 ? 4.811 47.126 19.535 1.00 8.25 307 MET A CA 1
ATOM 735 C C . MET A 1 90 ? 5.077 45.738 18.971 1.00 8.40 307 MET A C 1
ATOM 736 O O . MET A 1 90 ? 5.838 45.601 18.013 1.00 8.67 307 MET A O 1
ATOM 741 N N . ASP A 1 91 ? 4.441 44.724 19.552 1.00 8.16 308 ASP A N 1
ATOM 742 C CA . ASP A 1 91 ? 4.675 43.346 19.125 1.00 8.46 308 ASP A CA 1
ATOM 743 C C . ASP A 1 91 ? 3.612 42.769 18.187 1.00 8.43 308 ASP A C 1
ATOM 744 O O . ASP A 1 91 ? 3.743 41.617 17.766 1.00 8.55 308 ASP A O 1
ATOM 749 N N . ASN A 1 92 ? 2.591 43.552 17.832 1.00 8.08 309 ASN A N 1
ATOM 750 C CA . ASN A 1 92 ? 1.515 43.034 16.981 1.00 8.29 309 ASN A CA 1
ATOM 751 C C . ASN A 1 92 ? 1.055 43.943 15.850 1.00 8.05 309 ASN A C 1
ATOM 752 O O . ASN A 1 92 ? 0.373 43.469 14.947 1.00 8.02 309 ASN A O 1
ATOM 757 N N . SER A 1 93 ? 1.389 45.233 15.897 1.00 7.95 310 SER A N 1
ATOM 758 C CA . SER A 1 93 ? 0.871 46.189 14.907 1.00 8.36 310 SER A CA 1
ATOM 759 C C . SER A 1 93 ? -0.668 46.176 14.882 1.00 8.28 310 SER A C 1
ATOM 760 O O . SER A 1 93 ? -1.306 46.243 13.824 1.00 8.69 310 SER A O 1
ATOM 763 N N . LEU A 1 94 ? -1.231 46.089 16.084 1.00 8.21 311 LEU A N 1
ATOM 764 C CA . LEU A 1 94 ? -2.666 46.168 16.353 1.00 8.70 311 LEU A CA 1
ATOM 765 C C . LEU A 1 94 ? -2.838 47.254 17.402 1.00 8.35 311 LEU A C 1
ATOM 766 O O . LEU A 1 94 ? -1.907 47.528 18.171 1.00 9.05 311 LEU A O 1
ATOM 771 N N . TYR A 1 95 ? -4.019 47.857 17.457 1.00 8.59 312 TYR A N 1
ATOM 772 C CA . TYR A 1 95 ? -4.371 48.784 18.531 1.00 8.63 312 TYR A CA 1
ATOM 773 C C . TYR A 1 95 ? -4.827 48.009 19.758 1.00 8.95 312 TYR A C 1
ATOM 774 O O . TYR A 1 95 ? -5.284 46.872 19.646 1.00 9.57 312 TYR A O 1
ATOM 783 N N . GLY A 1 96 ? -4.674 48.617 20.930 1.00 8.91 313 GLY A N 1
ATOM 784 C CA . GLY A 1 96 ? -5.390 48.162 22.114 1.00 9.89 313 GLY A CA 1
ATOM 785 C C . GLY A 1 96 ? -6.879 48.426 21.947 1.00 9.97 313 GLY A C 1
ATOM 786 O O . GLY A 1 96 ? -7.343 48.821 20.874 1.00 10.42 313 GLY A O 1
ATOM 787 N N . LEU A 1 97 ? -7.630 48.211 23.019 1.00 10.47 314 LEU A N 1
ATOM 788 C CA . LEU A 1 97 ? -9.081 48.406 23.012 1.00 11.24 314 LEU A CA 1
ATOM 789 C C . LEU A 1 97 ? -9.455 49.862 23.297 1.00 11.48 314 LEU A C 1
ATOM 790 O O . LEU A 1 97 ? -8.657 50.601 23.870 1.00 10.86 314 LEU A O 1
ATOM 795 N N . PRO A 1 98 ? -10.671 50.292 22.899 1.00 12.08 315 PRO A N 1
ATOM 796 C CA . PRO A 1 98 ? -11.063 51.673 23.214 1.00 12.76 315 PRO A CA 1
ATOM 797 C C . PRO A 1 98 ? -11.277 51.896 24.712 1.00 12.81 315 PRO A C 1
ATOM 798 O O . PRO A 1 98 ? -11.107 53.017 25.204 1.00 13.25 315 PRO A O 1
ATOM 802 N N . GLN A 1 99 ? -11.667 50.835 25.412 1.00 12.68 316 GLN A N 1
ATOM 803 C CA A GLN A 1 99 ? -11.801 50.884 26.858 0.50 13.04 316 GLN A CA 1
ATOM 804 C CA B GLN A 1 99 ? -11.877 50.863 26.857 0.50 13.15 316 GLN A CA 1
ATOM 805 C C . GLN A 1 99 ? -11.248 49.613 27.465 1.00 13.06 316 GLN A C 1
ATOM 806 O O . GLN A 1 99 ? -11.360 48.528 26.889 1.00 13.35 316 GLN A O 1
ATOM 817 N N . GLY A 1 100 ? -10.620 49.763 28.625 1.00 13.08 317 GLY A N 1
ATOM 818 C CA . GLY A 1 100 ? -9.984 48.643 29.295 1.00 12.77 317 GLY A CA 1
ATOM 819 C C . GLY A 1 100 ? -8.669 48.241 28.646 1.00 12.53 317 GLY A C 1
ATOM 820 O O . GLY A 1 100 ? -8.157 48.925 27.747 1.00 12.54 317 GLY A O 1
ATOM 821 N N . SER A 1 101 ? -8.133 47.115 29.102 1.00 11.99 318 SER A N 1
ATOM 822 C CA . SER A 1 101 ? -6.810 46.645 28.707 1.00 11.79 318 SER A CA 1
ATOM 823 C C . SER A 1 101 ? -6.890 45.367 27.895 1.00 11.20 318 SER A C 1
ATOM 824 O O . SER A 1 101 ? -7.388 44.349 28.381 1.00 11.02 318 SER A O 1
ATOM 827 N N . ALA A 1 102 ? -6.367 45.413 26.675 1.00 10.74 319 ALA A N 1
ATOM 828 C CA . ALA A 1 102 ? -6.282 44.228 25.828 1.00 10.54 319 ALA A CA 1
ATOM 829 C C . ALA A 1 102 ? -5.522 43.082 26.507 1.00 10.25 319 ALA A C 1
ATOM 830 O O . ALA A 1 102 ? -5.915 41.930 26.394 1.00 10.50 319 ALA A O 1
ATOM 832 N N . PHE A 1 103 ? -4.429 43.397 27.198 1.00 10.11 320 PHE A N 1
ATOM 833 C CA . PHE A 1 103 ? -3.690 42.366 27.939 1.00 10.28 320 PHE A CA 1
ATOM 834 C C . PHE A 1 103 ? -4.590 41.655 28.957 1.00 10.40 320 PHE A C 1
ATOM 835 O O . PHE A 1 103 ? -4.582 40.423 29.063 1.00 11.12 320 PHE A O 1
ATOM 843 N N . SER A 1 104 ? -5.360 42.442 29.703 1.00 11.04 321 SER A N 1
ATOM 844 C CA . SER A 1 104 ? -6.210 41.907 30.767 1.00 12.17 321 SER A CA 1
ATOM 845 C C . SER A 1 104 ? -7.437 41.188 30.242 1.00 12.56 321 SER A C 1
ATOM 846 O O . SER A 1 104 ? -7.876 40.194 30.834 1.00 13.68 321 SER A O 1
ATOM 849 N N . LEU A 1 105 ? -7.994 41.694 29.145 1.00 12.63 322 LEU A N 1
ATOM 850 C CA . LEU A 1 105 ? -9.263 41.198 28.623 1.00 13.24 322 LEU A CA 1
ATOM 851 C C . LEU A 1 105 ? -9.147 40.171 27.496 1.00 12.92 322 LEU A C 1
ATOM 852 O O . LEU A 1 105 ? -10.045 39.334 27.330 1.00 13.93 322 LEU A O 1
ATOM 857 N N . LYS A 1 106 ? -8.060 40.243 26.728 1.00 13.05 323 LYS A N 1
ATOM 858 C CA . LYS A 1 106 ? -7.884 39.422 25.521 1.00 13.26 323 LYS A CA 1
ATOM 859 C C . LYS A 1 106 ? -6.598 38.596 25.600 1.00 13.72 323 LYS A C 1
ATOM 860 O O . LYS A 1 106 ? -5.975 38.272 24.580 1.00 13.71 323 LYS A O 1
ATOM 866 N N . GLY A 1 107 ? -6.206 38.256 26.823 1.00 14.37 324 GLY A N 1
ATOM 867 C CA . GLY A 1 107 ? -4.961 37.539 27.074 1.00 15.79 324 GLY A CA 1
ATOM 868 C C . GLY A 1 107 ? -4.890 36.113 26.569 1.00 16.42 324 GLY A C 1
ATOM 869 O O . GLY A 1 107 ? -3.793 35.573 26.397 1.00 17.75 324 GLY A O 1
ATOM 870 N N . ASP A 1 108 ? -6.048 35.501 26.337 1.00 16.28 325 ASP A N 1
ATOM 871 C CA . ASP A 1 108 ? -6.091 34.142 25.796 1.00 16.24 325 ASP A CA 1
ATOM 872 C C . ASP A 1 108 ? -6.514 34.087 24.318 1.00 14.75 325 ASP A C 1
ATOM 873 O O . ASP A 1 108 ? -6.801 33.014 23.783 1.00 14.72 325 ASP A O 1
ATOM 878 N N . ASN A 1 109 ? -6.538 35.243 23.660 1.00 12.97 326 ASN A N 1
ATOM 879 C CA . ASN A 1 109 ? -6.704 35.302 22.213 1.00 12.10 326 ASN A CA 1
ATOM 880 C C . ASN A 1 109 ? -5.525 34.651 21.493 1.00 11.52 326 ASN A C 1
ATOM 881 O O . ASN A 1 109 ? -4.431 34.482 22.055 1.00 12.24 326 ASN A O 1
ATOM 886 N N . THR A 1 110 ? -5.768 34.287 20.239 1.00 11.36 327 THR A N 1
ATOM 887 C CA . THR A 1 110 ? -4.741 33.812 19.334 1.00 11.33 327 THR A CA 1
ATOM 888 C C . THR A 1 110 ? -4.061 35.023 18.699 1.00 10.35 327 THR A C 1
ATOM 889 O O . THR A 1 110 ? -4.739 35.952 18.251 1.00 10.03 327 THR A O 1
ATOM 893 N N . TYR A 1 111 ? -2.729 35.008 18.669 1.00 9.84 328 TYR A N 1
ATOM 894 C CA . TYR A 1 111 ? -1.950 36.098 18.076 1.00 9.42 328 TYR A CA 1
ATOM 895 C C . TYR A 1 111 ? -0.920 35.558 17.109 1.00 9.56 328 TYR A C 1
ATOM 896 O O . TYR A 1 111 ? -0.546 34.381 17.171 1.00 9.95 328 TYR A O 1
ATOM 905 N N . GLN A 1 112 ? -0.451 36.425 16.218 1.00 9.10 329 GLN A N 1
ATOM 906 C CA . GLN A 1 112 ? 0.648 36.096 15.316 1.00 9.29 329 GLN A CA 1
ATOM 907 C C . GLN A 1 112 ? 1.726 37.159 15.507 1.00 9.05 329 GLN A C 1
ATOM 908 O O . GLN A 1 112 ? 1.989 37.990 14.636 1.00 9.24 329 GLN A O 1
ATOM 914 N N . SER A 1 113 ? 2.343 37.110 16.684 1.00 8.95 330 SER A N 1
ATOM 915 C CA A SER A 1 113 ? 3.158 38.214 17.175 0.50 8.69 330 SER A CA 1
ATOM 916 C CA B SER A 1 113 ? 3.157 38.215 17.172 0.50 9.28 330 SER A CA 1
ATOM 917 C C . SER A 1 113 ? 4.567 38.249 16.601 1.00 9.14 330 SER A C 1
ATOM 918 O O . SER A 1 113 ? 5.106 37.231 16.155 1.00 9.86 330 SER A O 1
ATOM 923 N N . LEU A 1 114 ? 5.166 39.434 16.658 1.00 8.82 331 LEU A N 1
ATOM 924 C CA . LEU A 1 114 ? 6.537 39.665 16.231 1.00 9.14 331 LEU A CA 1
ATOM 925 C C . LEU A 1 114 ? 7.553 38.666 16.828 1.00 8.89 331 LEU A C 1
ATOM 926 O O . LEU A 1 114 ? 8.325 38.065 16.080 1.00 9.23 331 LEU A O 1
ATOM 931 N N . PRO A 1 115 ? 7.583 38.486 18.168 1.00 9.05 33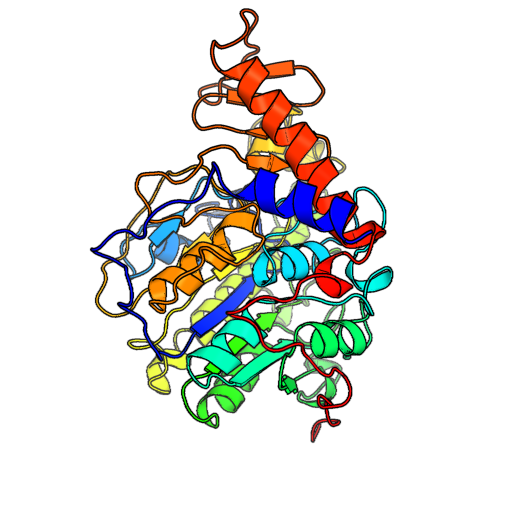2 PRO A N 1
ATOM 932 C CA . PRO A 1 115 ? 8.560 37.510 18.689 1.00 9.35 332 PRO A CA 1
ATOM 933 C C . PRO A 1 115 ? 8.382 36.100 18.115 1.00 9.38 332 PRO A C 1
ATOM 934 O O . PRO A 1 115 ? 9.371 35.424 17.810 1.00 9.55 332 PRO A O 1
ATOM 938 N N . ALA A 1 116 ? 7.140 35.651 17.965 1.00 9.44 333 ALA A N 1
ATOM 939 C CA . ALA A 1 116 ? 6.894 34.335 17.383 1.00 9.64 333 ALA A CA 1
ATOM 940 C C . ALA A 1 116 ? 7.365 34.250 15.927 1.00 9.44 333 ALA A C 1
ATOM 941 O O . ALA A 1 116 ? 7.933 33.239 15.521 1.00 9.77 333 ALA A O 1
ATOM 943 N N . ILE A 1 117 ? 7.148 35.306 15.146 1.00 9.32 334 ILE A N 1
ATOM 944 C CA . ILE A 1 117 ? 7.603 35.331 13.755 1.00 9.90 334 ILE A CA 1
ATOM 945 C C . ILE A 1 117 ? 9.128 35.242 13.684 1.00 10.03 334 ILE A C 1
ATOM 946 O O . ILE A 1 117 ? 9.678 34.461 12.892 1.00 10.35 334 ILE A O 1
ATOM 951 N N . LEU A 1 118 ? 9.815 36.033 14.506 1.00 10.04 335 LEU A N 1
ATOM 952 C CA . LEU A 1 118 ? 11.278 36.009 14.523 1.00 10.41 335 LEU A CA 1
ATOM 953 C C . LEU A 1 118 ? 11.805 34.632 14.924 1.00 10.81 335 LEU A C 1
ATOM 954 O O . LEU A 1 118 ? 12.764 34.123 14.335 1.00 10.62 335 LEU A O 1
ATOM 959 N N . ASP A 1 119 ? 11.177 34.035 15.934 1.00 11.37 336 ASP A N 1
ATOM 960 C CA . ASP A 1 119 ? 11.511 32.684 16.369 1.00 12.06 336 ASP A CA 1
ATOM 961 C C . ASP A 1 119 ? 11.369 31.692 15.209 1.00 12.34 336 ASP A C 1
ATOM 962 O O . ASP A 1 119 ? 12.281 30.914 14.926 1.00 12.52 336 ASP A O 1
ATOM 967 N N . GLN A 1 120 ? 10.225 31.726 14.539 1.00 12.25 337 GLN A N 1
ATOM 968 C CA . GLN A 1 120 ? 9.921 30.746 13.504 1.00 12.98 337 GLN A CA 1
ATOM 969 C C . GLN A 1 120 ? 10.760 30.914 12.249 1.00 13.24 337 GLN A C 1
ATOM 970 O O . GLN A 1 120 ? 11.231 29.933 11.672 1.00 13.95 337 GLN A O 1
ATOM 976 N N . LYS A 1 121 ? 10.946 32.157 11.827 1.00 12.87 338 LYS A N 1
ATOM 977 C CA . LYS A 1 121 ? 11.627 32.432 10.569 1.00 13.18 338 LYS A CA 1
ATOM 978 C C . LYS A 1 121 ? 13.146 32.386 10.681 1.00 13.04 338 LYS A C 1
ATOM 979 O O . LYS A 1 121 ? 13.821 31.967 9.735 1.00 13.63 338 LYS A O 1
ATOM 985 N N . GLN A 1 122 ? 13.687 32.813 11.819 1.00 12.82 339 GLN A N 1
ATOM 986 C CA . GLN A 1 122 ? 15.129 33.006 11.926 1.00 12.66 339 GLN A CA 1
ATOM 987 C C . GLN A 1 122 ? 15.767 32.400 13.166 1.00 12.49 339 GLN A C 1
ATOM 988 O O . GLN A 1 122 ? 16.951 32.590 13.405 1.00 12.57 339 GLN A O 1
ATOM 994 N N . GLY A 1 123 ? 14.987 31.657 13.942 1.00 12.16 340 GLY A N 1
ATOM 995 C CA . GLY A 1 123 ? 15.529 30.933 15.091 1.00 12.85 340 GLY A CA 1
ATOM 996 C C . GLY A 1 123 ? 15.855 31.789 16.299 1.00 12.81 340 GLY A C 1
ATOM 997 O O . GLY A 1 123 ? 16.637 31.385 17.157 1.00 13.61 340 GLY A O 1
ATOM 998 N N . TYR A 1 124 ? 15.251 32.972 16.374 1.00 12.30 341 TYR A N 1
ATOM 999 C CA . TYR A 1 124 ? 15.383 33.820 17.557 1.00 12.11 341 TYR A CA 1
ATOM 1000 C C . TYR A 1 124 ? 14.842 33.119 18.793 1.00 12.08 341 TYR A C 1
ATOM 1001 O O . TYR A 1 124 ? 14.010 32.204 18.701 1.00 13.44 341 TYR A O 1
ATOM 1010 N N . LYS A 1 125 ? 15.361 33.521 19.941 1.00 11.83 342 LYS A N 1
ATOM 1011 C CA . LYS A 1 125 ? 14.695 33.293 21.211 1.00 11.75 342 LYS A CA 1
ATOM 1012 C C . LYS A 1 125 ? 14.339 34.672 21.737 1.00 10.94 342 LYS A C 1
ATOM 1013 O O . LYS A 1 125 ? 15.163 35.590 21.685 1.00 10.82 342 LYS A O 1
ATOM 1019 N N . SER A 1 126 ? 13.110 34.816 22.216 1.00 10.36 343 SER A N 1
ATOM 1020 C CA . SER A 1 126 ? 12.602 36.110 22.656 1.00 10.53 343 SER A CA 1
ATOM 1021 C C . SER A 1 126 ? 12.449 36.151 24.172 1.00 10.46 343 SER A C 1
ATOM 1022 O O . SER A 1 126 ? 12.014 35.173 24.793 1.00 11.86 343 SER A O 1
ATOM 1026 N N . ASP A 1 127 ? 12.803 37.282 24.768 1.00 10.00 344 ASP A N 1
ATOM 1027 C CA . ASP A 1 127 ? 12.648 37.452 26.200 1.00 9.79 344 ASP A CA 1
ATOM 1028 C C . ASP A 1 127 ? 12.149 38.840 26.542 1.00 8.99 344 ASP A C 1
ATOM 1029 O O . ASP A 1 127 ? 12.321 39.788 25.763 1.00 9.08 344 ASP A O 1
ATOM 1034 N N . VAL A 1 128 ? 11.528 38.939 27.711 1.00 8.81 345 VAL A N 1
ATOM 1035 C CA . VAL A 1 128 ? 11.181 40.206 28.324 1.00 8.83 345 VAL A CA 1
ATOM 1036 C C . VAL A 1 128 ? 11.842 40.200 29.693 1.00 8.61 345 VAL A C 1
ATOM 1037 O O . VAL A 1 128 ? 11.909 39.152 30.348 1.00 8.41 345 VAL A O 1
ATOM 1041 N N . MET A 1 129 ? 12.354 41.355 30.103 1.00 8.32 346 MET A N 1
ATOM 1042 C CA . MET A 1 129 ? 12.900 41.526 31.434 1.00 9.42 346 MET A CA 1
ATOM 1043 C C . MET A 1 129 ? 12.206 42.718 32.075 1.00 8.36 346 MET A C 1
ATOM 1044 O O . MET A 1 129 ? 12.011 43.756 31.423 1.00 8.39 346 MET A O 1
ATOM 1049 N N . HIS A 1 130 ? 11.840 42.580 33.349 1.00 8.44 347 HIS A N 1
ATOM 1050 C CA . HIS A 1 130 ? 11.061 43.621 34.023 1.00 8.19 347 HIS A CA 1
ATOM 1051 C C . HIS A 1 130 ? 11.128 43.424 35.530 1.00 8.16 347 HIS A C 1
ATOM 1052 O O . HIS A 1 130 ? 10.964 42.306 36.019 1.00 8.86 347 HIS A O 1
ATOM 1059 N N . GLY A 1 131 ? 11.334 44.514 36.264 1.00 8.67 348 GLY A N 1
ATOM 1060 C CA . GLY A 1 131 ? 11.452 44.483 37.722 1.00 8.72 348 GLY A CA 1
ATOM 1061 C C . GLY A 1 131 ? 10.142 44.514 38.499 1.00 8.53 348 GLY A C 1
ATOM 1062 O O . GLY A 1 131 ? 10.051 45.172 39.533 1.00 8.93 348 GLY A O 1
ATOM 1063 N N . ASP A 1 132 ? 9.137 43.800 38.003 1.00 8.53 349 ASP A N 1
ATOM 1064 C CA . ASP A 1 132 ? 7.865 43.592 38.696 1.00 8.60 349 ASP A CA 1
ATOM 1065 C C . ASP A 1 132 ? 7.467 42.142 38.427 1.00 8.47 349 ASP A C 1
ATOM 1066 O O . ASP A 1 132 ? 8.059 41.476 37.582 1.00 8.44 349 ASP A O 1
ATOM 1071 N N . TYR A 1 133 ? 6.484 41.643 39.167 1.00 8.40 350 TYR A N 1
ATOM 1072 C CA . TYR A 1 133 ? 6.114 40.229 39.117 1.00 8.70 350 TYR A CA 1
ATOM 1073 C C . TYR A 1 133 ? 5.225 39.925 37.915 1.00 8.29 350 TYR A C 1
ATOM 1074 O O . TYR A 1 133 ? 4.422 40.766 37.489 1.00 8.63 350 TYR A O 1
ATOM 1083 N N . LYS A 1 134 ? 5.377 38.716 37.383 1.00 8.51 351 LYS A N 1
ATOM 1084 C CA . LYS A 1 134 ? 4.889 38.368 36.057 1.00 9.17 351 LYS A CA 1
ATOM 1085 C C . LYS A 1 134 ? 3.386 38.418 35.798 1.00 8.75 351 LYS A C 1
ATOM 1086 O O . LYS A 1 134 ? 2.995 38.505 34.641 1.00 8.75 351 LYS A O 1
ATOM 1092 N N . THR A 1 135 ? 2.548 38.322 36.831 1.00 8.16 352 THR A N 1
ATOM 1093 C CA . THR A 1 135 ? 1.104 38.353 36.560 1.00 8.87 352 THR A CA 1
ATOM 1094 C C . THR A 1 135 ? 0.510 39.748 36.588 1.00 8.73 352 THR A C 1
ATOM 1095 O O . THR A 1 135 ? -0.676 39.930 36.287 1.00 8.59 352 THR A O 1
ATOM 1099 N N . PHE A 1 136 ? 1.319 40.753 36.908 1.00 9.00 353 PHE A N 1
ATOM 1100 C CA . PHE A 1 136 ? 0.803 42.093 36.766 1.00 9.52 353 PHE A CA 1
ATOM 1101 C C . PHE A 1 136 ? 0.571 42.416 35.286 1.00 9.25 353 PHE A C 1
ATOM 1102 O O . PHE A 1 136 ? 1.364 42.042 34.429 1.00 9.24 353 PHE A O 1
ATOM 1117 N N . TRP A 1 137 ? -0.556 43.081 35.023 1.00 9.86 354 TRP A N 1
ATOM 1118 C CA . TRP A 1 137 ? -1.073 43.342 33.673 1.00 10.55 354 TRP A CA 1
ATOM 1119 C C . TRP A 1 137 ? -1.259 42.050 32.864 1.00 10.18 354 TRP A C 1
ATOM 1120 O O . TRP A 1 137 ? -1.300 42.068 31.631 1.00 11.04 354 TRP A O 1
ATOM 1141 N N . ASN A 1 138 ? -1.377 40.919 33.566 1.00 9.67 355 ASN A N 1
ATOM 1142 C CA . ASN A 1 138 ? -1.651 39.626 32.935 1.00 9.46 355 ASN A CA 1
ATOM 1143 C C . ASN A 1 138 ? -0.532 39.198 31.979 1.00 9.74 355 ASN A C 1
ATOM 1144 O O . ASN A 1 138 ? -0.765 38.422 31.049 1.00 9.83 355 ASN A O 1
ATOM 1149 N N . ARG A 1 139 ? 0.690 39.679 32.212 1.00 9.50 356 ARG A N 1
ATOM 1150 C CA . ARG A 1 139 ? 1.791 39.426 31.278 1.00 9.66 356 ARG A CA 1
ATOM 1151 C C . ARG A 1 139 ? 2.085 37.945 31.127 1.00 10.29 356 ARG A C 1
ATOM 1152 O O . ARG A 1 139 ? 2.340 37.481 30.025 1.00 10.14 356 ARG A O 1
ATOM 1160 N N . ASP A 1 140 ? 2.041 37.204 32.229 1.00 10.32 357 ASP A N 1
ATOM 1161 C CA . ASP A 1 140 ? 2.333 35.772 32.206 1.00 11.61 357 ASP A CA 1
ATOM 1162 C C . ASP A 1 140 ? 1.479 35.049 31.154 1.00 11.73 357 ASP A C 1
ATOM 1163 O O . ASP A 1 140 ? 2.010 34.316 30.323 1.00 13.34 357 ASP A O 1
ATOM 1168 N N . GLN A 1 141 ? 0.171 35.289 31.173 1.00 11.47 358 GLN A N 1
ATOM 1169 C CA . GLN A 1 141 ? -0.728 34.672 30.197 1.00 11.76 358 GLN A CA 1
ATOM 1170 C C . GLN A 1 141 ? -0.518 35.218 28.782 1.00 11.12 358 GLN A C 1
ATOM 1171 O O . GLN A 1 141 ? -0.429 34.451 27.818 1.00 11.37 358 GLN A O 1
ATOM 1177 N N . VAL A 1 142 ? -0.446 36.537 28.658 1.00 10.42 359 VAL A N 1
ATOM 1178 C CA . VAL A 1 142 ? -0.345 37.179 27.350 1.00 10.62 359 VAL A CA 1
ATOM 1179 C C . VAL A 1 142 ? 0.919 36.737 26.617 1.00 10.06 359 VAL A C 1
ATOM 1180 O O . VAL A 1 142 ? 0.884 36.397 25.427 1.00 10.00 359 VAL A O 1
ATOM 1184 N N . TYR A 1 143 ? 2.040 36.745 27.328 1.00 9.99 360 TYR A N 1
ATOM 1185 C CA . TYR A 1 143 ? 3.312 36.435 26.701 1.00 9.93 360 TYR A CA 1
ATOM 1186 C C . TYR A 1 143 ? 3.351 35.017 26.130 1.00 10.15 360 TYR A C 1
ATOM 1187 O O . TYR A 1 143 ? 4.004 34.780 25.121 1.00 10.17 360 TYR A O 1
ATOM 1196 N N . LYS A 1 144 ? 2.640 34.085 26.761 1.00 10.29 361 LYS A N 1
ATOM 1197 C CA . LYS A 1 144 ? 2.573 32.711 26.248 1.00 11.65 361 LYS A CA 1
ATOM 1198 C C . LYS A 1 144 ? 1.849 32.668 24.909 1.00 11.46 361 LYS A C 1
ATOM 1199 O O . LYS A 1 144 ? 2.203 31.895 24.010 1.00 12.59 361 LYS A O 1
ATOM 1205 N N . HIS A 1 145 ? 0.829 33.510 24.784 1.00 11.49 362 HIS A N 1
ATOM 1206 C CA . HIS A 1 145 ? 0.075 33.613 23.544 1.00 11.54 362 HIS A CA 1
ATOM 1207 C C . HIS A 1 145 ? 0.855 34.361 22.455 1.00 11.48 362 HIS A C 1
ATOM 1208 O O . HIS A 1 145 ? 0.701 34.080 21.263 1.00 11.60 362 HIS A O 1
ATOM 1215 N N . PHE A 1 146 ? 1.721 35.288 22.860 1.00 11.19 363 PHE A N 1
ATOM 1216 C CA . PHE A 1 146 ? 2.609 35.979 21.924 1.00 11.36 363 PHE A CA 1
ATOM 1217 C C . PHE A 1 146 ? 3.785 35.104 21.506 1.00 11.85 363 PHE A C 1
ATOM 1218 O O . PHE A 1 146 ? 4.483 35.420 20.545 1.00 13.29 363 PHE A O 1
ATOM 1226 N N . GLY A 1 147 ? 4.031 34.027 22.247 1.00 11.85 364 GLY A N 1
ATOM 1227 C CA . GLY A 1 147 ? 5.165 33.147 21.963 1.00 12.13 364 GLY A CA 1
ATOM 1228 C C . GLY A 1 147 ? 6.512 33.655 22.454 1.00 12.06 364 GLY A C 1
ATOM 1229 O O . GLY A 1 147 ? 7.550 33.385 21.846 1.00 12.71 364 GLY A O 1
ATOM 1230 N N . ILE A 1 148 ? 6.497 34.394 23.557 1.00 11.52 365 ILE A N 1
ATOM 1231 C CA . ILE A 1 148 ? 7.724 34.844 24.204 1.00 11.70 365 ILE A CA 1
ATOM 1232 C C . ILE A 1 148 ? 8.328 33.689 25.002 1.00 11.17 365 ILE A C 1
ATOM 1233 O O . ILE A 1 148 ? 7.641 33.043 25.797 1.00 10.92 365 ILE A O 1
ATOM 1239 N N . ASP A 1 149 ? 9.612 33.425 24.785 1.00 10.92 366 ASP A N 1
ATOM 1240 C CA . ASP A 1 149 ? 10.255 32.254 25.362 1.00 10.93 366 ASP A CA 1
ATOM 1241 C C . ASP A 1 149 ? 10.607 32.377 26.832 1.00 10.80 366 ASP A C 1
ATOM 1242 O O . ASP A 1 149 ? 10.510 31.400 27.572 1.00 10.93 366 ASP A O 1
ATOM 1247 N N . LYS A 1 150 ? 11.030 33.563 27.256 1.00 10.28 367 LYS A N 1
ATOM 1248 C CA . LYS A 1 150 ? 11.490 33.743 28.625 1.00 10.80 367 LYS A CA 1
ATOM 1249 C C . LYS A 1 150 ? 11.056 35.081 29.178 1.00 9.83 367 LYS A C 1
ATOM 1250 O O . LYS A 1 150 ? 11.020 36.073 28.448 1.00 10.01 367 LYS A O 1
ATOM 1256 N N . PHE A 1 151 ? 10.734 35.103 30.465 1.00 9.32 368 PHE A N 1
ATOM 1257 C CA . PHE A 1 151 ? 10.316 36.323 31.148 1.00 9.32 368 PHE A CA 1
ATOM 1258 C C . PHE A 1 151 ? 11.120 36.417 32.433 1.00 9.07 368 PHE A C 1
ATOM 1259 O O . PHE A 1 151 ? 10.864 35.692 33.396 1.00 9.60 368 PHE A O 1
ATOM 1267 N N . TYR A 1 152 ? 12.132 37.277 32.413 1.00 8.81 369 TYR A N 1
ATOM 1268 C CA . TYR A 1 152 ? 12.917 37.598 33.601 1.00 9.27 369 TYR A CA 1
ATOM 1269 C C . TYR A 1 152 ? 12.152 38.651 34.388 1.00 8.91 369 TYR A C 1
ATOM 1270 O O . TYR A 1 152 ? 12.365 39.855 34.202 1.00 9.04 369 TYR A O 1
ATOM 1279 N N . ASP A 1 153 ? 11.227 38.195 35.228 1.00 8.64 370 ASP A N 1
ATOM 1280 C CA . ASP A 1 153 ? 10.445 39.104 36.048 1.00 8.88 370 ASP A CA 1
ATOM 1281 C C . ASP A 1 153 ? 11.188 39.410 37.354 1.00 8.98 370 ASP A C 1
ATOM 1282 O O . ASP A 1 153 ? 12.379 39.099 37.493 1.00 8.92 370 ASP A O 1
ATOM 1287 N N . ALA A 1 154 ? 10.484 39.994 38.315 1.00 8.83 371 ALA A N 1
ATOM 1288 C CA . ALA A 1 154 ? 11.114 40.448 39.550 1.00 9.36 371 ALA A CA 1
ATOM 1289 C C . ALA A 1 154 ? 11.829 39.345 40.326 1.00 9.74 371 ALA A C 1
ATOM 1290 O O . ALA A 1 154 ? 12.739 39.638 41.104 1.00 10.29 371 ALA A O 1
ATOM 1292 N N . THR A 1 155 ? 11.435 38.091 40.121 1.00 9.51 372 THR A N 1
ATOM 1293 C CA . THR A 1 155 ? 12.077 36.973 40.816 1.00 10.03 372 THR A CA 1
ATOM 1294 C C . THR A 1 155 ? 13.513 36.734 40.337 1.00 10.12 372 THR A C 1
ATOM 1295 O O . THR A 1 155 ? 14.231 35.909 40.918 1.00 10.59 372 THR A O 1
ATOM 1299 N N . TYR A 1 156 ? 13.924 37.446 39.286 1.00 10.06 373 TYR A N 1
ATOM 1300 C CA . TYR A 1 156 ? 15.282 37.365 38.750 1.00 10.47 373 TYR A CA 1
ATOM 1301 C C . TYR A 1 156 ? 16.189 38.480 39.257 1.00 10.22 373 TYR A C 1
ATOM 1302 O O . TYR A 1 156 ? 17.352 38.570 38.853 1.00 10.69 373 TYR A O 1
ATOM 1311 N N . TYR A 1 157 ? 15.664 39.310 40.153 1.00 9.97 374 TYR A N 1
ATOM 1312 C CA . TYR A 1 157 ? 16.393 40.451 40.693 1.00 10.16 374 TYR A CA 1
ATOM 1313 C C . TYR A 1 157 ? 16.247 40.486 42.211 1.00 10.33 374 TYR A C 1
ATOM 1314 O O . TYR A 1 157 ? 15.316 39.904 42.764 1.00 11.34 374 TYR A O 1
ATOM 1323 N N . ASP A 1 158 ? 17.158 41.189 42.878 1.00 11.10 375 ASP A N 1
ATOM 1324 C CA . ASP A 1 158 ? 17.094 41.343 44.325 1.00 11.64 375 ASP A CA 1
ATOM 1325 C C . ASP A 1 158 ? 16.111 42.464 44.656 1.00 11.73 375 ASP A C 1
ATOM 1326 O O . ASP A 1 158 ? 16.407 43.641 44.468 1.00 12.34 375 ASP A O 1
ATOM 1331 N N . MET A 1 159 ? 14.939 42.076 45.151 1.00 12.04 376 MET A N 1
ATOM 1332 C CA . MET A 1 159 ? 13.847 43.012 45.389 1.00 12.67 376 MET A CA 1
ATOM 1333 C C . MET A 1 159 ? 13.822 43.557 46.822 1.00 13.68 376 MET A C 1
ATOM 1334 O O . MET A 1 159 ? 12.773 43.980 47.317 1.00 13.71 376 MET A O 1
ATOM 1339 N N . SER A 1 160 ? 14.984 43.563 47.478 1.00 14.82 377 SER A N 1
ATOM 1340 C CA A SER A 1 160 ? 15.095 44.120 48.824 0.50 15.61 377 SER A CA 1
ATOM 1341 C CA B SER A 1 160 ? 15.134 44.130 48.818 0.50 15.49 377 SER A CA 1
ATOM 1342 C C . SER A 1 160 ? 14.806 45.620 48.805 1.00 15.90 377 SER A C 1
ATOM 1343 O O . SER A 1 160 ? 14.900 46.272 47.757 1.00 15.46 377 SER A O 1
ATOM 1348 N N . ASP A 1 161 ? 14.442 46.153 49.969 1.00 16.83 378 ASP A N 1
ATOM 1349 C CA . ASP A 1 161 ? 14.027 47.553 50.117 1.00 18.06 378 ASP A CA 1
ATOM 1350 C C . ASP A 1 161 ? 14.982 48.569 49.490 1.00 18.00 378 ASP A C 1
ATOM 1351 O O . ASP A 1 161 ? 14.542 49.534 48.856 1.00 18.19 378 ASP A O 1
ATOM 1356 N N . LYS A 1 162 ? 16.283 48.341 49.647 1.00 17.79 379 LYS A N 1
ATOM 1357 C CA . LYS A 1 162 ? 17.301 49.243 49.117 1.00 17.86 379 LYS A CA 1
ATOM 1358 C C . LYS A 1 162 ? 17.324 49.309 47.583 1.00 16.47 379 LYS A C 1
ATOM 1359 O O . LYS A 1 162 ? 17.850 50.263 47.007 1.00 16.75 379 LYS A O 1
ATOM 1365 N N . ASN A 1 163 ? 16.762 48.287 46.934 1.00 14.96 380 ASN A N 1
ATOM 1366 C CA . ASN A 1 163 ? 16.779 48.187 45.474 1.00 13.77 380 ASN A CA 1
ATOM 1367 C C . ASN A 1 163 ? 15.475 48.576 44.801 1.00 12.66 380 ASN A C 1
ATOM 1368 O O . ASN A 1 163 ? 15.372 48.485 43.580 1.00 11.95 380 ASN A O 1
ATOM 1373 N N . VAL A 1 164 ? 14.480 48.973 45.588 1.00 12.16 381 VAL A N 1
ATOM 1374 C CA . VAL A 1 164 ? 13.154 49.243 45.038 1.00 12.34 381 VAL A CA 1
ATOM 1375 C C . VAL A 1 164 ? 12.676 50.647 45.364 1.00 11.88 381 VAL A C 1
ATOM 1376 O O . VAL A 1 164 ? 13.051 51.232 46.390 1.00 12.42 381 VAL A O 1
ATOM 1380 N N . VAL A 1 165 ? 11.857 51.183 44.469 1.00 11.33 382 VAL A N 1
ATOM 1381 C CA . VAL A 1 165 ? 11.151 52.421 44.717 1.00 11.41 382 VAL A CA 1
ATOM 1382 C C . VAL A 1 165 ? 9.841 52.352 43.946 1.00 10.78 382 VAL A C 1
ATOM 1383 O O . VAL A 1 165 ? 9.786 51.792 42.843 1.00 10.00 382 VAL A O 1
ATOM 1387 N N . ASN A 1 166 ? 8.793 52.918 44.538 1.00 10.38 383 ASN A N 1
ATOM 1388 C CA . ASN A 1 166 ? 7.494 53.004 43.893 1.00 10.87 383 ASN A CA 1
ATOM 1389 C C . ASN A 1 166 ? 6.989 51.597 43.549 1.00 11.01 383 ASN A C 1
ATOM 1390 O O . ASN A 1 166 ? 6.701 50.835 44.466 1.00 11.80 383 ASN A O 1
ATOM 1395 N N . LEU A 1 167 ? 6.909 51.231 42.272 1.00 10.75 384 LEU A N 1
ATOM 1396 C CA . LEU A 1 167 ? 6.287 49.965 41.886 1.00 11.26 384 LEU A CA 1
ATOM 1397 C C . LEU A 1 167 ? 7.181 48.739 41.974 1.00 10.83 384 LEU A C 1
ATOM 1398 O O . LEU A 1 167 ? 6.672 47.624 41.988 1.00 11.00 384 LEU A O 1
ATOM 1403 N N . GLY A 1 168 ? 8.498 48.926 42.012 1.00 10.42 385 GLY A N 1
ATOM 1404 C CA . GLY A 1 168 ? 9.397 47.783 42.049 1.00 9.89 385 GLY A CA 1
ATOM 1405 C C . GLY A 1 168 ? 10.842 48.164 41.843 1.00 9.44 385 GLY A C 1
ATOM 1406 O O . GLY A 1 168 ? 11.306 49.194 42.332 1.00 9.72 385 GLY A O 1
ATOM 1407 N N . LEU A 1 169 ? 11.569 47.318 41.130 1.00 9.31 386 LEU A N 1
ATOM 1408 C CA . LEU A 1 169 ? 13.011 47.467 41.033 1.00 9.46 386 LEU A CA 1
ATOM 1409 C C . LEU A 1 169 ? 13.405 48.816 40.454 1.00 9.44 386 LEU A C 1
ATOM 1410 O O . LEU A 1 169 ? 12.780 49.304 39.508 1.00 9.31 386 LEU A O 1
ATOM 1415 N N . LYS A 1 170 ? 14.445 49.406 41.031 1.00 9.27 387 LYS A N 1
ATOM 1416 C CA . LYS A 1 170 ? 15.038 50.636 40.517 1.00 9.65 387 LYS A CA 1
ATOM 1417 C C . LYS A 1 170 ? 15.709 50.394 39.169 1.00 9.26 387 LYS A C 1
ATOM 1418 O O . LYS A 1 170 ? 16.415 49.397 38.992 1.00 9.49 387 LYS A O 1
ATOM 1424 N N . ASP A 1 171 ? 15.519 51.326 38.238 1.00 9.31 388 ASP A N 1
ATOM 1425 C CA . ASP A 1 171 ? 16.040 51.163 36.877 1.00 9.19 388 ASP A CA 1
ATOM 1426 C C . ASP A 1 171 ? 17.553 50.919 36.791 1.00 9.67 388 ASP A C 1
ATOM 1427 O O . ASP A 1 171 ? 17.994 50.194 35.905 1.00 9.78 388 ASP A O 1
ATOM 1432 N N . LYS A 1 172 ? 18.358 51.538 37.662 1.00 9.98 389 LYS A N 1
ATOM 1433 C CA . LYS A 1 172 ? 19.820 51.345 37.565 1.00 10.73 389 LYS A CA 1
ATOM 1434 C C . LYS A 1 172 ? 20.248 49.911 37.874 1.00 11.52 389 LYS A C 1
ATOM 1435 O O . LYS A 1 172 ? 21.058 49.337 37.141 1.00 12.71 389 LYS A O 1
ATOM 1441 N N . ILE A 1 173 ? 19.685 49.330 38.929 1.00 11.47 390 ILE A N 1
ATOM 1442 C CA . ILE A 1 173 ? 19.912 47.925 39.269 1.00 12.30 390 ILE A CA 1
ATOM 1443 C C . ILE A 1 173 ? 19.379 47.038 38.146 1.00 10.85 390 ILE A C 1
ATOM 1444 O O . ILE A 1 173 ? 20.051 46.107 37.699 1.00 10.98 390 ILE A O 1
ATOM 1449 N N . PHE A 1 174 ? 18.161 47.343 37.700 1.00 10.32 391 PHE A N 1
ATOM 1450 C CA . PHE A 1 174 ? 17.516 46.608 36.618 1.00 9.48 391 PHE A CA 1
ATOM 1451 C C . PHE A 1 174 ? 18.402 46.511 35.372 1.00 9.11 391 PHE A C 1
ATOM 1452 O O . PHE A 1 174 ? 18.633 45.426 34.850 1.00 9.05 391 PHE A O 1
ATOM 1460 N N . PHE A 1 175 ? 18.892 47.649 34.887 1.00 9.11 392 PHE A N 1
ATOM 1461 C CA . PHE A 1 175 ? 19.705 47.638 33.668 1.00 10.03 392 PHE A CA 1
ATOM 1462 C C . PHE A 1 175 ? 21.037 46.911 33.864 1.00 10.52 392 PHE A C 1
ATOM 1463 O O . PHE A 1 175 ? 21.485 46.195 32.983 1.00 10.98 392 PHE A O 1
ATOM 1471 N N . LYS A 1 176 ? 21.670 47.112 35.016 1.00 11.49 393 LYS A N 1
ATOM 1472 C CA . LYS A 1 176 ? 22.945 46.460 35.311 1.00 12.44 393 LYS A CA 1
ATOM 1473 C C . LYS A 1 176 ? 22.794 44.940 35.298 1.00 11.88 393 LYS A C 1
ATOM 1474 O O . LYS A 1 176 ? 23.538 44.237 34.610 1.00 11.88 393 LYS A O 1
ATOM 1480 N N . ASP A 1 177 ? 21.810 44.440 36.041 1.00 11.57 394 ASP A N 1
ATOM 1481 C CA . ASP A 1 177 ? 21.563 43.010 36.119 1.00 11.46 394 ASP A CA 1
ATOM 1482 C C . ASP A 1 177 ? 21.106 42.447 34.775 1.00 10.76 394 ASP A C 1
ATOM 1483 O O . ASP A 1 177 ? 21.500 41.352 34.399 1.00 11.08 394 ASP A O 1
ATOM 1488 N N . SER A 1 178 ? 20.272 43.201 34.058 1.00 10.28 395 SER A N 1
ATOM 1489 C CA . SER A 1 178 ? 19.748 42.745 32.767 1.00 9.89 395 SER A CA 1
ATOM 1490 C C . SER A 1 178 ? 20.847 42.581 31.716 1.00 9.89 395 SER A C 1
ATOM 1491 O O . SER A 1 178 ? 20.838 41.611 30.964 1.00 9.83 395 SER A O 1
ATOM 1494 N N . ALA A 1 179 ? 21.780 43.531 31.663 1.00 10.25 396 ALA A N 1
ATOM 1495 C CA . ALA A 1 179 ? 22.927 43.423 30.753 1.00 10.73 396 ALA A CA 1
ATOM 1496 C C . ALA A 1 179 ? 23.718 42.148 31.044 1.00 11.22 396 ALA A C 1
ATOM 1497 O O . ALA A 1 179 ? 24.137 41.450 30.131 1.00 11.51 396 ALA A O 1
ATOM 1499 N N . ASN A 1 180 ? 23.886 41.840 32.328 1.00 11.77 397 ASN A N 1
ATOM 1500 C CA . ASN A 1 180 ? 24.574 40.618 32.744 1.00 12.91 397 ASN A CA 1
ATOM 1501 C C . ASN A 1 180 ? 23.847 39.351 32.308 1.00 12.81 397 ASN A C 1
ATOM 1502 O O . ASN A 1 180 ? 24.480 38.399 31.849 1.00 13.40 397 ASN A O 1
ATOM 1507 N N . TYR A 1 181 ? 22.519 39.335 32.431 1.00 12.23 398 TYR A N 1
ATOM 1508 C CA . TYR A 1 181 ? 21.723 38.229 31.913 1.00 11.93 398 TYR A CA 1
ATOM 1509 C C . TYR A 1 181 ? 21.853 38.095 30.395 1.00 11.81 398 TYR A C 1
ATOM 1510 O O . TYR A 1 181 ? 21.960 36.989 29.861 1.00 12.11 398 TYR A O 1
ATOM 1519 N N . GLN A 1 182 ? 21.831 39.226 29.694 1.00 11.53 399 GLN A N 1
ATOM 1520 C CA . GLN A 1 182 ? 21.893 39.221 28.234 1.00 11.52 399 GLN A CA 1
ATOM 1521 C C . GLN A 1 182 ? 23.218 38.669 27.721 1.00 11.95 399 GLN A C 1
ATOM 1522 O O . GLN A 1 182 ? 23.257 37.988 26.698 1.00 12.60 399 GLN A O 1
ATOM 1528 N N . ALA A 1 183 ? 24.296 38.973 28.436 1.00 12.85 400 ALA A N 1
ATOM 1529 C CA . ALA A 1 183 ? 25.629 38.492 28.077 1.00 13.55 400 ALA A CA 1
ATOM 1530 C C . ALA A 1 183 ? 25.733 36.964 28.142 1.00 14.32 400 ALA A C 1
ATOM 1531 O O . ALA A 1 183 ? 26.628 36.368 27.525 1.00 15.15 400 ALA A O 1
ATOM 1533 N N . LYS A 1 184 ? 24.806 36.331 28.860 1.00 14.83 401 LYS A N 1
ATOM 1534 C CA . LYS A 1 184 ? 24.792 34.870 28.999 1.00 15.64 401 LYS A CA 1
ATOM 1535 C C . LYS A 1 184 ? 23.916 34.169 27.953 1.00 16.30 401 LYS A C 1
ATOM 1536 O O . LYS A 1 184 ? 23.860 32.936 27.909 1.00 16.68 401 LYS A O 1
ATOM 1542 N N . MET A 1 185 ? 23.244 34.957 27.114 1.00 16.83 402 MET A N 1
ATOM 1543 C CA . MET A 1 185 ? 22.301 34.436 26.123 1.00 17.76 402 MET A CA 1
ATOM 1544 C C . MET A 1 185 ? 22.970 33.978 24.841 1.00 18.35 402 MET A C 1
ATOM 1545 O O . MET A 1 185 ? 23.988 34.528 24.424 1.00 18.98 402 MET A O 1
ATOM 1550 N N . LYS A 1 186 ? 22.365 32.975 24.214 1.00 19.10 403 LYS A N 1
ATOM 1551 C CA . LYS A 1 186 ? 22.757 32.543 22.886 1.00 19.74 403 LYS A CA 1
ATOM 1552 C C . LYS A 1 186 ? 22.096 33.442 21.851 1.00 18.76 403 LYS A C 1
ATOM 1553 O O . LYS A 1 186 ? 20.941 33.853 22.014 1.00 19.56 403 LYS A O 1
ATOM 1559 N N . SER A 1 187 ? 22.850 33.744 20.799 1.00 18.07 404 SER A N 1
ATOM 1560 C CA A SER A 1 187 ? 22.366 34.528 19.672 0.50 17.31 404 SER A CA 1
ATOM 1561 C CA B SER A 1 187 ? 22.352 34.525 19.674 0.50 17.36 404 SER A CA 1
ATOM 1562 C C . SER A 1 187 ? 21.696 33.605 18.646 1.00 16.58 404 SER A C 1
ATOM 1563 O O . SER A 1 187 ? 22.082 32.440 18.517 1.00 16.78 404 SER A O 1
ATOM 1568 N N . PRO A 1 188 ? 20.684 34.112 17.905 1.00 15.28 405 PRO A N 1
ATOM 1569 C CA . PRO A 1 188 ? 20.069 35.440 17.962 1.00 14.14 405 PRO A CA 1
ATOM 1570 C C . PRO A 1 188 ? 18.985 35.532 19.027 1.00 12.83 405 PRO A C 1
ATOM 1571 O O . PRO A 1 188 ? 18.201 34.596 19.212 1.00 12.42 405 PRO A O 1
ATOM 1575 N N . PHE A 1 189 ? 18.964 36.655 19.735 1.00 11.73 406 PHE A N 1
ATOM 1576 C CA . PHE A 1 189 ? 17.910 36.915 20.702 1.00 10.85 406 PHE A CA 1
ATOM 1577 C C . PHE A 1 189 ? 17.212 38.232 20.413 1.00 10.14 406 PHE A C 1
ATOM 1578 O O . PHE A 1 189 ? 17.776 39.134 19.778 1.00 10.13 406 PHE A O 1
ATOM 1586 N N . TYR A 1 190 ? 15.969 38.305 20.877 1.00 9.53 407 TYR A N 1
ATOM 1587 C CA . TYR A 1 190 ? 15.140 39.489 20.807 1.00 9.29 407 TYR A CA 1
ATOM 1588 C C . TYR A 1 190 ? 14.731 39.765 22.245 1.00 9.04 407 TYR A C 1
ATOM 1589 O O . TYR A 1 190 ? 13.922 39.030 22.822 1.00 9.87 407 TYR A O 1
ATOM 1598 N N . SER A 1 191 ? 15.315 40.812 22.823 1.00 9.08 408 SER A N 1
ATOM 1599 C CA . SER A 1 191 ? 15.210 41.075 24.254 1.00 9.07 408 SER A CA 1
ATOM 1600 C C . SER A 1 191 ? 14.576 42.429 24.513 1.00 9.27 408 SER A C 1
ATOM 1601 O O . SER A 1 191 ? 15.076 43.441 24.028 1.00 9.42 408 SER A O 1
ATOM 1604 N N . HIS A 1 192 ? 13.494 42.444 25.289 1.00 8.78 409 HIS A N 1
ATOM 1605 C CA . HIS A 1 192 ? 12.740 43.653 25.598 1.00 8.50 409 HIS A CA 1
ATOM 1606 C C . HIS A 1 192 ? 12.899 43.968 27.077 1.00 8.22 409 HIS A C 1
ATOM 1607 O O . HIS A 1 192 ? 12.473 43.180 27.930 1.00 8.68 409 HIS A O 1
ATOM 1614 N N . LEU A 1 193 ? 13.516 45.111 27.371 1.00 7.94 410 LEU A N 1
ATOM 1615 C CA . LEU A 1 193 ? 13.702 45.565 28.742 1.00 8.42 410 LEU A CA 1
ATOM 1616 C C . LEU A 1 193 ? 12.661 46.617 29.051 1.00 8.39 410 LEU A C 1
ATOM 1617 O O . LEU A 1 193 ? 12.635 47.677 28.421 1.00 9.31 410 LEU A O 1
ATOM 1622 N N . ILE A 1 194 ? 11.790 46.312 30.007 1.00 8.02 411 ILE A N 1
ATOM 1623 C CA . ILE A 1 194 ? 10.713 47.208 30.400 1.00 8.27 411 ILE A CA 1
ATOM 1624 C C . ILE A 1 194 ? 11.104 47.872 31.710 1.00 8.08 411 ILE A C 1
ATOM 1625 O O . ILE A 1 194 ? 11.283 47.202 32.725 1.00 7.95 411 ILE A O 1
ATOM 1630 N N . THR A 1 195 ? 11.262 49.190 31.682 1.00 8.21 412 THR A N 1
ATOM 1631 C CA . THR A 1 195 ? 11.691 49.948 32.855 1.00 8.77 412 THR A CA 1
ATOM 1632 C C . THR A 1 195 ? 10.494 50.289 33.742 1.00 8.39 412 THR A C 1
ATOM 1633 O O . THR A 1 195 ? 9.354 49.924 33.417 1.00 9.11 412 THR A O 1
ATOM 1637 N N . LEU A 1 196 ? 10.738 50.977 34.857 1.00 8.60 413 LEU A N 1
ATOM 1638 C CA . LEU A 1 196 ? 9.710 51.091 35.886 1.00 8.60 413 LEU A CA 1
ATOM 1639 C C . LEU A 1 196 ? 9.770 52.351 36.744 1.00 8.40 413 LEU A C 1
ATOM 1640 O O . LEU A 1 196 ? 8.736 52.826 37.197 1.00 8.56 413 LEU A O 1
ATOM 1645 N N . THR A 1 197 ? 10.965 52.889 36.983 1.00 8.45 414 THR A N 1
ATOM 1646 C CA . THR A 1 197 ? 11.114 53.984 37.943 1.00 8.62 414 THR A CA 1
ATOM 1647 C C . THR A 1 197 ? 10.443 55.287 37.502 1.00 8.16 414 THR A C 1
ATOM 1648 O O . THR A 1 197 ? 9.921 56.016 38.340 1.00 8.71 414 THR A O 1
ATOM 1652 N N . ASN A 1 198 ? 10.431 55.567 36.200 1.00 8.10 415 ASN A N 1
ATOM 1653 C CA . ASN A 1 198 ? 9.796 56.786 35.706 1.00 8.46 415 ASN A CA 1
ATOM 1654 C C . ASN A 1 198 ? 8.290 56.573 35.551 1.00 8.30 415 ASN A C 1
ATOM 1655 O O . ASN A 1 198 ? 7.758 56.629 34.445 1.00 8.98 415 ASN A O 1
ATOM 1660 N N . HIS A 1 199 ? 7.622 56.327 36.677 1.00 8.70 416 HIS A N 1
ATOM 1661 C CA . HIS A 1 199 ? 6.204 56.000 36.708 1.00 9.03 416 HIS A CA 1
ATOM 1662 C C . HIS A 1 199 ? 5.531 56.854 37.760 1.00 8.76 416 HIS A C 1
ATOM 1663 O O . HIS A 1 199 ? 6.106 57.104 38.818 1.00 8.84 416 HIS A O 1
ATOM 1670 N N . TYR A 1 200 ? 4.306 57.286 37.466 1.00 8.50 417 TYR A N 1
ATOM 1671 C CA . TYR A 1 200 ? 3.500 58.034 38.423 1.00 8.97 417 TYR A CA 1
ATOM 1672 C C . TYR A 1 200 ? 3.549 57.327 39.787 1.00 9.33 417 TYR A C 1
ATOM 1673 O O . TYR A 1 200 ? 3.442 56.106 39.841 1.00 9.36 417 TYR A O 1
ATOM 1682 N N . PRO A 1 201 ? 3.660 58.080 40.897 1.00 9.67 418 PRO A N 1
ATOM 1683 C CA . PRO A 1 201 ? 3.702 59.541 41.047 1.00 9.90 418 PRO A CA 1
ATOM 1684 C C . PRO A 1 201 ? 5.050 60.226 40.788 1.00 9.85 418 PRO A C 1
ATOM 1685 O O . PRO A 1 201 ? 5.187 61.426 41.061 1.00 10.19 418 PRO A O 1
ATOM 1689 N N . PHE A 1 202 ? 6.014 59.479 40.244 1.00 9.74 419 PHE A N 1
ATOM 1690 C CA . PHE A 1 202 ? 7.359 59.998 39.904 1.00 10.41 419 PHE A CA 1
ATOM 1691 C C . PHE A 1 202 ? 8.152 60.363 41.146 1.00 11.66 419 PHE A C 1
ATOM 1692 O O . PHE A 1 202 ? 8.621 61.493 41.314 1.00 12.85 419 PHE A O 1
ATOM 1700 N N . THR A 1 203 ? 8.305 59.364 42.003 1.00 12.73 420 THR A N 1
ATOM 1701 C CA . THR A 1 203 ? 9.012 59.513 43.258 1.00 13.80 420 THR A CA 1
ATOM 1702 C C . THR A 1 203 ? 10.374 58.824 43.200 1.00 13.44 420 THR A C 1
ATOM 1703 O O . THR A 1 203 ? 10.537 57.731 42.636 1.00 13.45 420 THR A O 1
ATOM 1707 N N . LEU A 1 204 ? 11.358 59.502 43.770 1.00 13.48 421 LEU A N 1
ATOM 1708 C CA . LEU A 1 204 ? 12.721 59.021 43.789 1.00 13.70 421 LEU A CA 1
ATOM 1709 C C . LEU A 1 204 ? 13.320 59.438 45.113 1.00 14.11 421 LEU A C 1
ATOM 1710 O O . LEU A 1 204 ? 13.124 60.570 45.551 1.00 14.33 421 LEU A O 1
ATOM 1715 N N . ASP A 1 205 ? 14.036 58.522 45.752 1.00 15.02 422 ASP A N 1
ATOM 1716 C CA . ASP A 1 205 ? 14.744 58.846 46.983 1.00 16.08 422 ASP A CA 1
ATOM 1717 C C . ASP A 1 205 ? 15.784 59.924 46.706 1.00 15.92 422 ASP A C 1
ATOM 1718 O O . ASP A 1 205 ? 16.474 59.879 45.685 1.00 15.32 422 ASP A O 1
ATOM 1723 N N . GLU A 1 206 ? 15.872 60.899 47.609 1.00 16.61 423 GLU A N 1
ATOM 1724 C CA . GLU A 1 206 ? 16.839 61.995 47.508 1.00 17.62 423 GLU A CA 1
ATOM 1725 C C . GLU A 1 206 ? 18.253 61.491 47.226 1.00 16.75 423 GLU A C 1
ATOM 1726 O O . GLU A 1 206 ? 18.976 62.078 46.416 1.00 16.35 423 GLU A O 1
ATOM 1732 N N . LYS A 1 207 ? 18.633 60.396 47.882 1.00 16.70 424 LYS A N 1
ATOM 1733 C CA . LYS A 1 207 ? 19.961 59.806 47.730 1.00 17.07 424 LYS A CA 1
ATOM 1734 C C . LYS A 1 207 ? 20.246 59.408 46.284 1.00 16.06 424 LYS A C 1
ATOM 1735 O O . LYS A 1 207 ? 21.401 59.405 45.862 1.00 16.35 424 LYS A O 1
ATOM 1741 N N . ASP A 1 208 ? 19.189 59.084 45.535 1.00 14.83 425 ASP A N 1
ATOM 1742 C CA . ASP A 1 208 ? 19.310 58.596 44.159 1.00 14.04 425 ASP A CA 1
ATOM 1743 C C . ASP A 1 208 ? 19.181 59.692 43.106 1.00 13.38 425 ASP A C 1
ATOM 1744 O O . ASP A 1 208 ? 19.544 59.484 41.946 1.00 12.81 425 ASP A O 1
ATOM 1749 N N . ALA A 1 209 ? 18.642 60.843 43.499 1.00 12.94 426 ALA A N 1
ATOM 1750 C CA . ALA A 1 209 ? 18.452 61.953 42.572 1.00 12.80 426 ALA A CA 1
ATOM 1751 C C . ALA A 1 209 ? 19.764 62.680 42.311 1.00 13.07 426 ALA A C 1
ATOM 1752 O O . ALA A 1 209 ? 20.606 62.794 43.204 1.00 13.46 426 ALA A O 1
ATOM 1754 N N . THR A 1 210 ? 19.940 63.157 41.084 1.00 12.69 427 THR A N 1
ATOM 1755 C CA . THR A 1 210 ? 21.128 63.929 40.706 1.00 13.16 427 THR A CA 1
ATOM 1756 C C . THR A 1 210 ? 20.739 65.258 40.057 1.00 13.33 427 THR A C 1
ATOM 1757 O O . THR A 1 210 ? 21.591 65.997 39.570 1.00 14.33 427 THR A O 1
ATOM 1761 N N . ILE A 1 211 ? 19.441 65.544 40.035 1.00 13.33 428 ILE A N 1
ATOM 1762 C CA . ILE A 1 211 ? 18.921 66.817 39.564 1.00 13.25 428 ILE A CA 1
ATOM 1763 C C . ILE A 1 211 ? 17.842 67.248 40.552 1.00 13.13 428 ILE A C 1
ATOM 1764 O O . ILE A 1 211 ? 17.141 66.410 41.119 1.00 12.88 428 ILE A O 1
ATOM 1769 N N . GLU A 1 212 ? 17.740 68.546 40.799 1.00 13.63 429 GLU A N 1
ATOM 1770 C CA . GLU A 1 212 ? 16.646 69.038 41.613 1.00 14.18 429 GLU A CA 1
ATOM 1771 C C . GLU A 1 212 ? 15.358 69.059 40.804 1.00 13.55 429 GLU A C 1
ATOM 1772 O O . GLU A 1 212 ? 15.373 69.127 39.571 1.00 13.37 429 GLU A O 1
ATOM 1778 N N . LYS A 1 213 ? 14.244 68.973 41.516 1.00 13.23 430 LYS A N 1
ATOM 1779 C CA . LYS A 1 213 ? 12.928 69.069 40.906 1.00 13.27 430 LYS A CA 1
ATOM 1780 C C . LYS A 1 213 ? 12.749 70.426 40.257 1.00 13.33 430 LYS A C 1
ATOM 1781 O O . LYS A 1 213 ? 13.402 71.398 40.647 1.00 13.74 430 LYS A O 1
ATOM 1787 N N . SER A 1 214 ? 11.868 70.506 39.267 1.00 12.93 431 SER A N 1
ATOM 1788 C CA . SER A 1 214 ? 11.377 71.805 38.841 1.00 12.91 431 SER A CA 1
ATOM 1789 C C . SER A 1 214 ? 10.543 72.421 39.966 1.00 12.98 431 SER A C 1
ATOM 1790 O O . SER A 1 214 ? 10.278 71.773 40.979 1.00 12.60 431 SER A O 1
ATOM 1793 N N . ASN A 1 215 ? 10.148 73.676 39.779 1.00 13.59 432 ASN A N 1
ATOM 1794 C CA . ASN A 1 215 ? 9.450 74.417 40.816 1.00 14.31 432 ASN A CA 1
ATOM 1795 C C . ASN A 1 215 ? 8.072 74.905 40.372 1.00 13.85 432 ASN A C 1
ATOM 1796 O O . ASN A 1 215 ? 7.676 76.038 40.672 1.00 14.52 432 ASN A O 1
ATOM 1801 N N . THR A 1 216 ? 7.331 74.050 39.672 1.00 12.61 433 THR A N 1
ATOM 1802 C CA . THR A 1 216 ? 6.000 74.433 39.205 1.00 12.25 433 THR A CA 1
ATOM 1803 C C . THR A 1 216 ? 4.985 74.420 40.343 1.00 12.18 433 THR A C 1
ATOM 1804 O O . THR A 1 216 ? 3.961 75.105 40.276 1.00 12.49 433 THR A O 1
ATOM 1808 N N . GLY A 1 217 ? 5.275 73.635 41.376 1.00 11.63 434 GLY A N 1
ATOM 1809 C CA . GLY A 1 217 ? 4.346 73.398 42.474 1.00 11.19 434 GLY A CA 1
ATOM 1810 C C . GLY A 1 217 ? 3.493 72.149 42.314 1.00 10.31 434 GLY A C 1
ATOM 1811 O O . GLY A 1 217 ? 2.900 71.674 43.279 1.00 10.53 434 GLY A O 1
ATOM 1812 N N . ASP A 1 218 ? 3.436 71.618 41.094 1.00 9.68 435 ASP A N 1
ATOM 1813 C CA . ASP A 1 218 ? 2.724 70.378 40.808 1.00 9.50 435 ASP A CA 1
ATOM 1814 C C . ASP A 1 218 ? 3.698 69.253 41.102 1.00 9.32 435 ASP A C 1
ATOM 1815 O O . ASP A 1 218 ? 4.745 69.140 40.455 1.00 9.36 435 ASP A O 1
ATOM 1820 N N . ALA A 1 219 ? 3.367 68.433 42.091 1.00 9.42 436 ALA A N 1
ATOM 1821 C CA . ALA A 1 219 ? 4.291 67.402 42.551 1.00 9.65 436 ALA A CA 1
ATOM 1822 C C . ALA A 1 219 ? 4.569 66.339 41.486 1.00 9.40 436 ALA A C 1
ATOM 1823 O O . ALA A 1 219 ? 5.634 65.718 41.483 1.00 9.72 436 ALA A O 1
ATOM 1825 N N . THR A 1 220 ? 3.610 66.132 40.588 1.00 8.90 437 THR A N 1
ATOM 1826 C CA . THR A 1 220 ? 3.778 65.161 39.507 1.00 8.89 437 THR A CA 1
ATOM 1827 C C . THR A 1 220 ? 4.820 65.642 38.497 1.00 8.72 437 THR A C 1
ATOM 1828 O O . THR A 1 220 ? 5.782 64.929 38.194 1.00 9.14 437 THR A O 1
ATOM 1832 N N . VAL A 1 221 ? 4.623 66.851 37.992 1.00 8.95 438 VAL A N 1
ATOM 1833 C CA . VAL A 1 221 ? 5.542 67.442 37.026 1.00 9.41 438 VAL A CA 1
ATOM 1834 C C . VAL A 1 221 ? 6.927 67.615 37.655 1.00 9.26 438 VAL A C 1
ATOM 1835 O O . VAL A 1 221 ? 7.938 67.256 37.051 1.00 9.51 438 VAL A O 1
ATOM 1839 N N . ASP A 1 222 ? 6.965 68.105 38.890 1.00 9.26 439 ASP A N 1
ATOM 1840 C CA . ASP A 1 222 ? 8.239 68.398 39.543 1.00 9.92 439 ASP A CA 1
ATOM 1841 C C . ASP A 1 222 ? 9.042 67.126 39.815 1.00 9.93 439 ASP A C 1
ATOM 1842 O O . ASP A 1 222 ? 10.267 67.114 39.639 1.00 10.78 439 ASP A O 1
ATOM 1847 N N . GLY A 1 223 ? 8.361 66.055 40.221 1.00 9.64 440 GLY A N 1
ATOM 1848 C CA . GLY A 1 223 ? 9.011 64.765 40.448 1.00 9.54 440 GLY A CA 1
ATOM 1849 C C . GLY A 1 223 ? 9.468 64.081 39.167 1.00 9.01 440 GLY A C 1
ATOM 1850 O O . GLY A 1 223 ? 10.505 63.422 39.151 1.00 8.93 440 GLY A O 1
ATOM 1851 N N . TYR A 1 224 ? 8.688 64.247 38.098 1.00 8.45 441 TYR A N 1
ATOM 1852 C CA . TYR A 1 224 ? 8.986 63.679 36.778 1.00 8.70 441 TYR A CA 1
ATOM 1853 C C . TYR A 1 224 ? 10.382 64.064 36.300 1.00 8.78 441 TYR A C 1
ATOM 1854 O O . TYR A 1 224 ? 11.095 63.258 35.691 1.00 8.95 441 TYR A O 1
ATOM 1863 N N . ILE A 1 225 ? 10.796 65.291 36.599 1.00 9.10 442 ILE A N 1
ATOM 1864 C CA . ILE A 1 225 ? 12.132 65.755 36.232 1.00 9.57 442 ILE A CA 1
ATOM 1865 C C . ILE A 1 225 ? 13.215 64.831 36.800 1.00 9.23 442 ILE A C 1
ATOM 1866 O O . ILE A 1 225 ? 14.172 64.464 36.103 1.00 9.65 442 ILE A O 1
ATOM 1871 N N . GLN A 1 226 ? 13.061 64.454 38.068 1.00 9.17 443 GLN A N 1
ATOM 1872 C CA . GLN A 1 226 ? 14.046 63.610 38.734 1.00 9.47 443 GLN A CA 1
ATOM 1873 C C . GLN A 1 226 ? 14.047 62.171 38.256 1.00 8.79 443 GLN A C 1
ATOM 1874 O O . GLN A 1 226 ? 15.116 61.596 38.063 1.00 8.92 443 GLN A O 1
ATOM 1880 N N . THR A 1 227 ? 12.867 61.571 38.118 1.00 8.61 444 THR A N 1
ATOM 1881 C CA . THR A 1 227 ? 12.810 60.192 37.635 1.00 8.53 444 THR A CA 1
ATOM 1882 C C . THR A 1 227 ? 13.252 60.073 36.177 1.00 8.57 444 THR A C 1
ATOM 1883 O O . THR A 1 227 ? 13.859 59.068 35.806 1.00 9.08 444 THR A O 1
ATOM 1887 N N . ALA A 1 228 ? 12.982 61.098 35.373 1.00 8.45 445 ALA A N 1
ATOM 1888 C CA . ALA A 1 228 ? 13.417 61.101 33.977 1.00 9.16 445 ALA A CA 1
ATOM 1889 C C . ALA A 1 228 ? 14.944 61.166 33.889 1.00 8.93 445 ALA A C 1
ATOM 1890 O O . ALA A 1 228 ? 15.557 60.465 33.087 1.00 8.74 445 ALA A O 1
ATOM 1892 N N . ARG A 1 229 ? 15.559 62.014 34.716 1.00 9.03 446 ARG A N 1
ATOM 1893 C CA . ARG A 1 229 ? 17.020 62.090 34.783 1.00 9.35 446 ARG A CA 1
ATOM 1894 C C . ARG A 1 229 ? 17.614 60.749 35.212 1.00 9.22 446 ARG A C 1
ATOM 1895 O O . ARG A 1 229 ? 18.599 60.273 34.641 1.00 9.29 446 ARG A O 1
ATOM 1903 N N . TYR A 1 230 ? 17.011 60.145 36.228 1.00 9.15 447 TYR A N 1
ATOM 1904 C CA . TYR A 1 230 ? 17.458 58.864 36.745 1.00 9.03 447 TYR A CA 1
ATOM 1905 C C . TYR A 1 230 ? 17.434 57.793 35.641 1.00 8.82 447 TYR A C 1
ATOM 1906 O O . TYR A 1 230 ? 18.395 57.035 35.459 1.00 8.66 447 TYR A O 1
ATOM 1915 N N . LEU A 1 231 ? 16.327 57.739 34.901 1.00 8.79 448 LEU A N 1
ATOM 1916 C CA . LEU A 1 231 ? 16.187 56.816 33.778 1.00 8.91 448 LEU A CA 1
ATOM 1917 C C . LEU A 1 231 ? 17.244 57.077 32.698 1.00 8.71 448 LEU A C 1
ATOM 1918 O O . LEU A 1 231 ? 17.865 56.151 32.192 1.00 9.01 448 LEU A O 1
ATOM 1923 N N . ASP A 1 232 ? 17.466 58.344 32.377 1.00 8.93 449 ASP A N 1
ATOM 1924 C CA . ASP A 1 232 ? 18.492 58.712 31.402 1.00 9.32 449 ASP A CA 1
ATOM 1925 C C . ASP A 1 232 ? 19.874 58.197 31.811 1.00 9.19 449 ASP A C 1
ATOM 1926 O O . ASP A 1 232 ? 20.611 57.633 30.988 1.00 9.66 449 ASP A O 1
ATOM 1931 N N . GLU A 1 233 ? 20.205 58.368 33.090 1.00 9.31 450 GLU A N 1
ATOM 1932 C CA . GLU A 1 233 ? 21.479 57.885 33.623 1.00 9.68 450 GLU A CA 1
ATOM 1933 C C . GLU A 1 233 ? 21.572 56.370 33.596 1.00 9.35 450 GLU A C 1
ATOM 1934 O O . GLU A 1 233 ? 22.627 55.807 33.290 1.00 9.75 450 GLU A O 1
ATOM 1940 N N . ALA A 1 234 ? 20.465 55.710 33.923 1.00 9.18 451 ALA A N 1
ATOM 1941 C CA . ALA A 1 234 ? 20.412 54.259 33.915 1.00 9.18 451 ALA A CA 1
ATOM 1942 C C . ALA A 1 234 ? 20.646 53.733 32.507 1.00 9.10 451 ALA A C 1
ATOM 1943 O O . ALA A 1 234 ? 21.405 52.793 32.313 1.00 9.19 451 ALA A O 1
ATOM 1945 N N . LEU A 1 235 ? 20.003 54.363 31.531 1.00 9.19 452 LEU A N 1
ATOM 1946 C CA . LEU A 1 235 ? 20.166 54.012 30.132 1.00 9.50 452 LEU A CA 1
ATOM 1947 C C . LEU A 1 235 ? 21.602 54.239 29.647 1.00 9.82 452 LEU A C 1
ATOM 1948 O O . LEU A 1 235 ? 22.168 53.396 28.952 1.00 9.28 452 LEU A O 1
ATOM 1953 N N . GLU A 1 236 ? 22.191 55.373 30.017 1.00 9.67 453 GLU A N 1
ATOM 1954 C CA . GLU A 1 236 ? 23.572 55.687 29.632 1.00 11.09 453 GLU A CA 1
ATOM 1955 C C . GLU A 1 236 ? 24.523 54.586 30.089 1.00 10.39 453 GLU A C 1
ATOM 1956 O O . GLU A 1 236 ? 25.367 54.108 29.322 1.00 10.57 453 GLU A O 1
ATOM 1962 N N . GLU A 1 237 ? 24.382 54.184 31.346 1.00 10.25 454 GLU A N 1
ATOM 1963 C CA . GLU A 1 237 ? 25.228 53.140 31.911 1.00 10.71 454 GLU A CA 1
ATOM 1964 C C . GLU A 1 237 ? 24.968 51.787 31.251 1.00 10.28 454 GLU A C 1
ATOM 1965 O O . GLU A 1 237 ? 25.905 51.011 31.027 1.00 10.20 454 GLU A O 1
ATOM 1971 N N . TYR A 1 238 ? 23.705 51.519 30.916 1.00 10.03 455 TYR A N 1
ATOM 1972 C CA . TYR A 1 238 ? 23.346 50.295 30.204 1.00 10.01 455 TYR A CA 1
ATOM 1973 C C . TYR A 1 238 ? 24.069 50.201 28.860 1.00 9.95 455 TYR A C 1
ATOM 1974 O O . TYR A 1 238 ? 24.643 49.164 28.525 1.00 10.25 455 TYR A O 1
ATOM 1983 N N . ILE A 1 239 ? 24.063 51.290 28.098 1.00 10.28 456 ILE A N 1
ATOM 1984 C CA . ILE A 1 239 ? 24.756 51.306 26.808 1.00 11.47 456 ILE A CA 1
ATOM 1985 C C . ILE A 1 239 ? 26.267 51.070 26.990 1.00 11.83 456 ILE A C 1
ATOM 1986 O O . ILE A 1 239 ? 26.875 50.315 26.217 1.00 12.16 456 ILE A O 1
ATOM 1991 N N . ASN A 1 240 ? 26.865 51.701 28.005 1.00 11.85 457 ASN A N 1
ATOM 1992 C CA A ASN A 1 240 ? 28.268 51.454 28.379 0.50 12.35 457 ASN A CA 1
ATOM 1993 C CA B ASN A 1 240 ? 28.267 51.451 28.304 0.50 12.56 457 ASN A CA 1
ATOM 1994 C C . ASN A 1 240 ? 28.521 49.973 28.595 1.00 12.46 457 ASN A C 1
ATOM 1995 O O . ASN A 1 240 ? 29.508 49.408 28.110 1.00 12.65 457 ASN A O 1
ATOM 2004 N N . ASP A 1 241 ? 27.624 49.343 29.352 1.00 12.11 458 ASP A N 1
ATOM 2005 C CA . ASP A 1 241 ? 27.735 47.926 29.671 1.00 12.70 458 ASP A CA 1
ATOM 2006 C C . ASP A 1 241 ? 27.629 47.068 28.421 1.00 12.31 458 ASP A C 1
ATOM 2007 O O . ASP A 1 241 ? 28.396 46.120 28.261 1.00 12.45 458 ASP A O 1
ATOM 2012 N N . LEU A 1 242 ? 26.712 47.406 27.517 1.00 11.67 459 LEU A N 1
ATOM 2013 C CA . LEU A 1 242 ? 26.616 46.671 26.260 1.00 11.92 459 LEU A CA 1
ATOM 2014 C C . LEU A 1 242 ? 27.913 46.751 25.467 1.00 11.94 459 LEU A C 1
ATOM 2015 O O . LEU A 1 242 ? 28.331 45.765 24.857 1.00 12.24 459 LEU A O 1
ATOM 2020 N N . LYS A 1 243 ? 28.534 47.925 25.462 1.00 12.07 460 LYS A N 1
ATOM 2021 C CA . LYS A 1 243 ? 29.806 48.093 24.759 1.00 12.72 460 LYS A CA 1
ATOM 2022 C C . LYS A 1 243 ? 30.892 47.208 25.366 1.00 13.04 460 LYS A C 1
ATOM 2023 O O . LYS A 1 243 ? 31.660 46.580 24.638 1.00 13.86 460 LYS A O 1
ATOM 2029 N N . LYS A 1 244 ? 30.937 47.136 26.696 1.00 13.26 461 LYS A N 1
ATOM 2030 C CA . LYS A 1 244 ? 31.937 46.317 27.385 1.00 14.51 461 LYS A CA 1
ATOM 2031 C C . LYS A 1 244 ? 31.719 44.831 27.129 1.00 14.78 461 LYS A C 1
ATOM 2032 O O . LYS A 1 244 ? 32.681 44.059 27.072 1.00 16.03 461 LYS A O 1
ATOM 2038 N N . LYS A 1 245 ? 30.459 44.442 26.946 1.00 14.49 462 LYS A N 1
ATOM 2039 C CA . LYS A 1 245 ? 30.084 43.044 26.758 1.00 14.68 462 LYS A CA 1
ATOM 2040 C C . LYS A 1 245 ? 30.051 42.614 25.291 1.00 14.45 462 LYS A C 1
ATOM 2041 O O . LYS A 1 2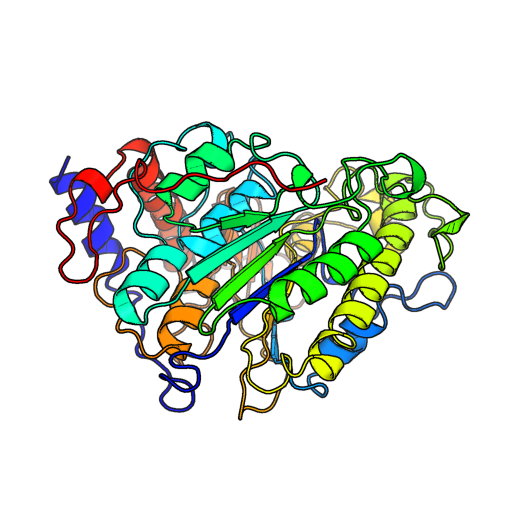45 ? 29.760 41.460 24.990 1.00 15.35 462 LYS A O 1
ATOM 2047 N N . GLY A 1 246 ? 30.339 43.544 24.384 1.00 13.92 463 GLY A N 1
ATOM 2048 C CA . GLY A 1 246 ? 30.326 43.264 22.949 1.00 13.91 463 GLY A CA 1
ATOM 2049 C C . GLY A 1 246 ? 28.938 43.048 22.373 1.00 13.34 463 GLY A C 1
ATOM 2050 O O . GLY A 1 246 ? 28.779 42.340 21.374 1.00 14.21 463 GLY A O 1
ATOM 2051 N N . LEU A 1 247 ? 27.935 43.660 23.004 1.00 12.96 464 LEU A N 1
ATOM 2052 C CA . LEU A 1 247 ? 26.539 43.522 22.592 1.00 12.97 464 LEU A CA 1
ATOM 2053 C C . LEU A 1 247 ? 25.975 44.802 21.982 1.00 13.03 464 LEU A C 1
ATOM 2054 O O . LEU A 1 247 ? 24.766 44.913 21.764 1.00 13.07 464 LEU A O 1
ATOM 2059 N N . TYR A 1 248 ? 26.849 45.762 21.702 1.00 12.44 465 TYR A N 1
ATOM 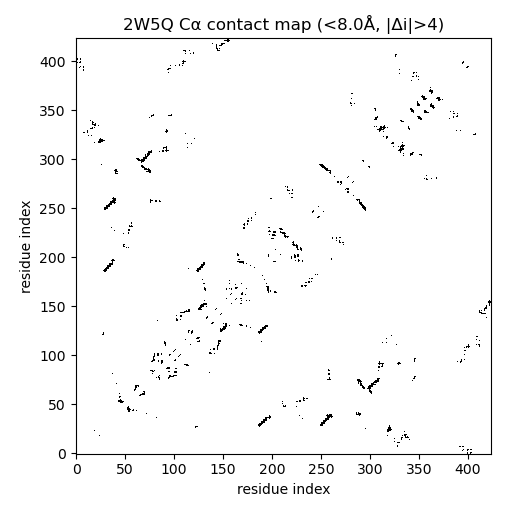2060 C CA . TYR A 1 248 ? 26.418 47.050 21.181 1.00 13.01 465 TYR A CA 1
ATOM 2061 C C . TYR A 1 248 ? 26.478 47.140 19.653 1.00 12.86 465 TYR A C 1
ATOM 2062 O O . TYR A 1 248 ? 25.444 47.329 19.005 1.00 13.16 465 TYR A O 1
ATOM 2071 N N . ASP A 1 249 ? 27.678 47.006 19.080 1.00 12.80 466 ASP A N 1
ATOM 2072 C CA . ASP A 1 249 ? 27.897 47.304 17.658 1.00 13.48 466 ASP A CA 1
ATOM 2073 C C . ASP A 1 249 ? 27.041 46.500 16.700 1.00 13.72 466 ASP A C 1
ATOM 2074 O O . ASP A 1 249 ? 26.588 47.023 15.682 1.00 14.18 466 ASP A O 1
ATOM 2079 N N . ASN A 1 250 ? 26.846 45.224 17.012 1.00 13.51 467 ASN A N 1
ATOM 2080 C CA . ASN A 1 250 ? 26.215 44.304 16.071 1.00 14.05 467 ASN A CA 1
ATOM 2081 C C . ASN A 1 250 ? 24.772 43.950 16.446 1.00 13.02 467 ASN A C 1
ATOM 2082 O O . ASN A 1 250 ? 24.181 43.034 15.878 1.00 12.80 467 ASN A O 1
ATOM 2090 N N . SER A 1 251 ? 24.205 44.709 17.384 1.00 12.07 468 SER A N 1
ATOM 2091 C CA . SER A 1 251 ? 22.785 44.601 17.729 1.00 11.43 468 SER A CA 1
ATOM 2092 C C . SER A 1 251 ? 21.970 45.707 17.085 1.00 11.32 468 SER A C 1
ATOM 2093 O O . SER A 1 251 ? 22.432 46.845 16.964 1.00 11.38 468 SER A O 1
ATOM 2096 N N . VAL A 1 252 ? 20.751 45.376 16.676 1.00 10.54 469 VAL A N 1
ATOM 2097 C CA . VAL A 1 252 ? 19.735 46.396 16.481 1.00 10.39 469 VAL A CA 1
ATOM 2098 C C . VAL A 1 252 ? 19.322 46.826 17.880 1.00 10.19 469 VAL A C 1
ATOM 2099 O O . VAL A 1 252 ? 18.997 45.978 18.712 1.00 10.55 469 VAL A O 1
ATOM 2103 N N . ILE A 1 253 ? 19.369 48.125 18.155 1.00 9.78 470 ILE A N 1
ATOM 2104 C CA . ILE A 1 253 ? 18.923 48.639 19.442 1.00 9.95 470 ILE A CA 1
ATOM 2105 C C . ILE A 1 253 ? 17.845 49.673 19.191 1.00 9.64 470 ILE A C 1
ATOM 2106 O O . ILE A 1 253 ? 18.067 50.662 18.482 1.00 9.77 470 ILE A O 1
ATOM 2111 N N . MET A 1 254 ? 16.664 49.423 19.748 1.00 9.41 471 MET A N 1
ATOM 2112 C CA A MET A 1 254 ? 15.614 50.419 19.679 0.50 9.86 471 MET A CA 1
ATOM 2113 C CA B MET A 1 254 ? 15.528 50.347 19.693 0.50 10.48 471 MET A CA 1
ATOM 2114 C C . MET A 1 254 ? 15.246 50.902 21.071 1.00 9.82 471 MET A C 1
ATOM 2115 O O . MET A 1 254 ? 15.341 50.162 22.059 1.00 10.70 471 MET A O 1
ATOM 2124 N N . ILE A 1 255 ? 14.871 52.172 21.135 1.00 9.05 472 ILE A N 1
ATOM 2125 C CA . ILE A 1 255 ? 14.487 52.827 22.371 1.00 9.64 472 ILE A CA 1
ATOM 2126 C C . ILE A 1 255 ? 13.190 53.563 22.072 1.00 9.32 472 ILE A C 1
ATOM 2127 O O . ILE A 1 255 ? 13.042 54.149 21.002 1.00 9.40 472 ILE A O 1
ATOM 2132 N N . TYR A 1 256 ? 12.243 53.527 23.003 1.00 9.20 473 TYR A N 1
ATOM 2133 C CA . TYR A 1 256 ? 10.958 54.176 22.776 1.00 8.81 473 TYR A CA 1
ATOM 2134 C C . TYR A 1 256 ? 10.298 54.544 24.094 1.00 8.90 473 TYR A C 1
ATOM 2135 O O . TYR A 1 256 ? 10.384 53.782 25.059 1.00 8.69 473 TYR A O 1
ATOM 2144 N N . GLY A 1 257 ? 9.611 55.683 24.133 1.00 8.91 474 GLY A N 1
ATOM 2145 C CA . GLY A 1 257 ? 8.723 55.975 25.256 1.00 8.78 474 GLY A CA 1
ATOM 2146 C C . GLY A 1 257 ? 7.403 55.256 25.053 1.00 8.88 474 GLY A C 1
ATOM 2147 O O . GLY A 1 257 ? 6.893 55.208 23.933 1.00 8.99 474 GLY A O 1
ATOM 2148 N N . ASP A 1 258 ? 6.836 54.690 26.112 1.00 9.04 475 ASP A N 1
ATOM 2149 C CA . ASP A 1 258 ? 5.627 53.893 25.910 1.00 9.07 475 ASP A CA 1
ATOM 2150 C C . ASP A 1 258 ? 4.348 54.697 25.720 1.00 9.01 475 ASP A C 1
ATOM 2151 O O . ASP A 1 258 ? 3.533 54.355 24.857 1.00 9.34 475 ASP A O 1
ATOM 2156 N N . HIS A 1 259 ? 4.180 55.761 26.506 1.00 8.96 476 HIS A N 1
ATOM 2157 C CA . HIS A 1 259 ? 2.978 56.591 26.483 1.00 9.22 476 HIS A CA 1
ATOM 2158 C C . HIS A 1 259 ? 3.272 57.828 27.321 1.00 9.27 476 HIS A C 1
ATOM 2159 O O . HIS A 1 259 ? 4.331 57.912 27.953 1.00 9.35 476 HIS A O 1
ATOM 2166 N N . TYR A 1 260 ? 2.344 58.782 27.336 1.00 9.90 477 TYR A N 1
ATOM 2167 C CA . TYR A 1 260 ? 2.569 60.018 28.085 1.00 10.32 477 TYR A CA 1
ATOM 2168 C C . TYR A 1 260 ? 2.662 59.739 29.582 1.00 9.91 477 TYR A C 1
ATOM 2169 O O . TYR A 1 260 ? 2.015 58.811 30.088 1.00 10.60 477 TYR A O 1
ATOM 2178 N N . GLY A 1 261 ? 3.481 60.533 30.267 1.00 9.47 478 GLY A N 1
ATOM 2179 C CA . GLY A 1 261 ? 3.587 60.489 31.720 1.00 9.06 478 GLY A CA 1
ATOM 2180 C C . GLY A 1 261 ? 2.776 61.574 32.394 1.00 9.00 478 GLY A C 1
ATOM 2181 O O . GLY A 1 261 ? 2.337 61.398 33.523 1.00 9.44 478 GLY A O 1
ATOM 2182 N N . ILE A 1 262 ? 2.585 62.694 31.700 1.00 8.95 479 ILE A N 1
ATOM 2183 C CA . ILE A 1 262 ? 1.930 63.873 32.259 1.00 9.63 479 ILE A CA 1
ATOM 2184 C C . ILE A 1 262 ? 0.588 64.089 31.557 1.00 9.75 479 ILE A C 1
ATOM 2185 O O . ILE A 1 262 ? 0.540 64.449 30.385 1.00 9.96 479 ILE A O 1
ATOM 2190 N N . SER A 1 263 ? -0.504 63.845 32.273 1.00 10.54 480 SER A N 1
ATOM 2191 C CA . SER A 1 263 ? -1.841 64.000 31.694 1.00 11.24 480 SER A CA 1
ATOM 2192 C C . SER A 1 263 ? -2.263 65.470 31.632 1.00 11.45 480 SER A C 1
ATOM 2193 O O . SER A 1 263 ? -1.551 66.356 32.107 1.00 11.30 480 SER A O 1
ATOM 2196 N N . GLU A 1 264 ? -3.441 65.713 31.055 1.00 12.75 481 GLU A N 1
ATOM 2197 C CA A GLU A 1 264 ? -4.025 67.052 30.967 0.50 13.29 481 GLU A CA 1
ATOM 2198 C CA B GLU A 1 264 ? -3.982 67.072 30.974 0.50 13.32 481 GLU A CA 1
ATOM 2199 C C . GLU A 1 264 ? -4.364 67.643 32.337 1.00 13.13 481 GLU A C 1
ATOM 2200 O O . GLU A 1 264 ? -4.581 68.849 32.462 1.00 13.46 481 GLU A O 1
ATOM 2211 N N . ASN A 1 265 ? -4.411 66.797 33.367 1.00 12.16 482 ASN A N 1
ATOM 2212 C CA . ASN A 1 265 ? -4.623 67.292 34.732 1.00 11.85 482 ASN A CA 1
ATOM 2213 C C . ASN A 1 265 ? -3.557 68.309 35.136 1.00 11.67 482 ASN A C 1
ATOM 2214 O O . ASN A 1 265 ? -3.759 69.109 36.048 1.00 13.24 482 ASN A O 1
ATOM 2219 N N . HIS A 1 266 ? -2.425 68.271 34.440 1.00 10.91 483 HIS A N 1
ATOM 2220 C CA . HIS A 1 266 ? -1.246 69.034 34.817 1.00 10.36 483 HIS A CA 1
ATOM 2221 C C . HIS A 1 266 ? -0.972 70.211 33.900 1.00 10.52 483 HIS A C 1
ATOM 2222 O O . HIS A 1 266 ? 0.144 70.724 33.852 1.00 10.93 483 HIS A O 1
ATOM 2229 N N . ASN A 1 267 ? -2.004 70.666 33.201 1.00 10.99 484 ASN A N 1
ATOM 2230 C CA . ASN A 1 267 ? -1.847 71.743 32.237 1.00 11.65 484 ASN A CA 1
ATOM 2231 C C . ASN A 1 267 ? -1.313 73.037 32.842 1.00 11.41 484 ASN A C 1
ATOM 2232 O O . ASN A 1 267 ? -0.509 73.713 32.206 1.00 11.45 484 ASN A O 1
ATOM 2237 N N . ASN A 1 268 ? -1.734 73.382 34.059 1.00 11.16 485 ASN A N 1
ATOM 2238 C CA . ASN A 1 268 ? -1.227 74.596 34.704 1.00 11.49 485 ASN A CA 1
ATOM 2239 C C . ASN A 1 268 ? 0.288 74.557 34.866 1.00 11.60 485 ASN A C 1
ATOM 2240 O O . ASN A 1 268 ? 0.996 75.489 34.481 1.00 11.63 485 ASN A O 1
ATOM 2245 N N . ALA A 1 269 ? 0.781 73.457 35.419 1.00 11.26 486 ALA A N 1
ATOM 2246 C CA . ALA A 1 269 ? 2.207 73.295 35.654 1.00 11.00 486 ALA A CA 1
ATOM 2247 C C . ALA A 1 269 ? 2.993 73.128 34.364 1.00 10.47 486 ALA A C 1
ATOM 2248 O O . ALA A 1 269 ? 4.113 73.631 34.252 1.00 10.95 486 ALA A O 1
ATOM 2250 N N . MET A 1 270 ? 2.415 72.439 33.386 1.00 10.04 487 MET A N 1
ATOM 2251 C CA . MET A 1 270 ? 3.100 72.244 32.118 1.00 10.02 487 MET A CA 1
ATOM 2252 C C . MET A 1 270 ? 3.236 73.558 31.351 1.00 10.12 487 MET A C 1
ATOM 2253 O O . MET A 1 270 ? 4.224 73.763 30.652 1.00 10.27 487 MET A O 1
ATOM 2258 N N . GLU A 1 271 ? 2.262 74.456 31.496 1.00 10.32 488 GLU A N 1
ATOM 2259 C CA . GLU A 1 271 ? 2.395 75.799 30.932 1.00 11.17 488 GLU A CA 1
ATOM 2260 C C . GLU A 1 271 ? 3.577 76.544 31.564 1.00 11.04 488 GLU A C 1
ATOM 2261 O O . GLU A 1 271 ? 4.342 77.215 30.871 1.00 11.18 488 GLU A O 1
ATOM 2267 N N . LYS A 1 272 ? 3.735 76.421 32.877 1.00 11.52 489 LYS A N 1
ATOM 2268 C CA . LYS A 1 272 ? 4.886 77.019 33.557 1.00 12.83 489 LYS A CA 1
ATOM 2269 C C . LYS A 1 272 ? 6.199 76.398 33.073 1.00 12.42 489 LYS A C 1
ATOM 2270 O O . LYS A 1 272 ? 7.158 77.112 32.776 1.00 13.17 489 LYS A O 1
ATOM 2276 N N . LEU A 1 273 ? 6.237 75.068 32.989 1.00 12.02 490 LEU A N 1
ATOM 2277 C CA . LEU A 1 273 ? 7.454 74.354 32.605 1.00 11.72 490 LEU A CA 1
ATOM 2278 C C . LEU A 1 273 ? 7.879 74.637 31.168 1.00 11.95 490 LEU A C 1
ATOM 2279 O O . LEU A 1 273 ? 9.063 74.875 30.903 1.00 12.05 490 LEU A O 1
ATOM 2284 N N . LEU A 1 274 ? 6.918 74.603 30.249 1.00 11.58 491 LEU A N 1
ATOM 2285 C CA . LEU A 1 274 ? 7.206 74.710 28.820 1.00 11.97 491 LEU A CA 1
ATOM 2286 C C . LEU A 1 274 ? 7.048 76.111 28.239 1.00 12.30 491 LEU A C 1
ATOM 2287 O O . LEU A 1 274 ? 7.426 76.344 27.090 1.00 13.10 491 LEU A O 1
ATOM 2292 N N . GLY A 1 275 ? 6.484 77.029 29.016 1.00 12.14 492 GLY A N 1
ATOM 2293 C CA . GLY A 1 275 ? 6.334 78.417 28.575 1.00 13.14 492 GLY A CA 1
ATOM 2294 C C . GLY A 1 275 ? 5.319 78.619 27.466 1.00 12.98 492 GLY A C 1
ATOM 2295 O O . GLY A 1 275 ? 5.529 79.438 26.572 1.00 13.60 492 GLY A O 1
ATOM 2296 N N . GLU A 1 276 ? 4.226 77.857 27.503 1.00 13.03 493 GLU A N 1
ATOM 2297 C CA . GLU A 1 276 ? 3.074 78.104 26.637 1.00 13.84 493 GLU A CA 1
ATOM 2298 C C . GLU A 1 276 ? 1.848 77.389 27.171 1.00 12.73 493 GLU A C 1
ATOM 2299 O O . GLU A 1 276 ? 1.958 76.355 27.841 1.00 12.65 493 GLU A O 1
ATOM 2305 N N . LYS A 1 277 ? 0.684 77.955 26.893 1.00 12.35 494 LYS A N 1
ATOM 2306 C CA . LYS A 1 277 ? -0.570 77.367 27.329 1.00 12.22 494 LYS A CA 1
ATOM 2307 C C . LYS A 1 277 ? -0.759 75.996 26.682 1.00 11.95 494 LYS A C 1
ATOM 2308 O O . LYS A 1 277 ? -0.536 75.830 25.482 1.00 12.15 494 LYS A O 1
ATOM 2314 N N . ILE A 1 278 ? -1.168 75.023 27.488 1.00 11.91 495 ILE A N 1
ATOM 2315 C CA . ILE A 1 278 ? -1.414 73.682 26.966 1.00 12.31 495 ILE A CA 1
ATOM 2316 C C . ILE A 1 278 ? -2.850 73.583 26.456 1.00 12.49 495 ILE A C 1
ATOM 2317 O O . ILE A 1 278 ? -3.767 73.188 27.176 1.00 13.20 495 ILE A O 1
ATOM 2322 N N . THR A 1 279 ? -3.025 73.974 25.201 1.00 12.76 496 THR A N 1
ATOM 2323 C CA . THR A 1 279 ? -4.281 73.812 24.485 1.00 13.30 496 THR A CA 1
ATOM 2324 C C . THR A 1 279 ? -4.438 72.339 24.092 1.00 13.24 496 THR A C 1
ATOM 2325 O O . THR A 1 279 ? -3.462 71.575 24.157 1.00 12.47 496 THR A O 1
ATOM 2329 N N . PRO A 1 280 ? -5.650 71.919 23.675 1.00 13.66 497 PRO A N 1
ATOM 2330 C CA . PRO A 1 280 ? -5.790 70.547 23.167 1.00 14.00 497 PRO A CA 1
ATOM 2331 C C . PRO A 1 280 ? -4.799 70.202 22.045 1.00 13.78 497 PRO A C 1
ATOM 2332 O O . PRO A 1 280 ? -4.243 69.100 22.036 1.00 13.55 497 PRO A O 1
ATOM 2336 N N . ALA A 1 281 ? -4.555 71.137 21.128 1.00 13.57 498 ALA A N 1
ATOM 2337 C CA . ALA A 1 281 ? -3.589 70.923 20.052 1.00 13.36 498 ALA A CA 1
ATOM 2338 C C . ALA A 1 281 ? -2.174 70.740 20.596 1.00 12.55 498 ALA A C 1
ATOM 2339 O O . ALA A 1 281 ? -1.434 69.861 20.142 1.00 12.34 498 ALA A O 1
ATOM 2341 N N . LYS A 1 282 ? -1.796 71.571 21.564 1.00 12.12 499 LYS A N 1
ATOM 2342 C CA . LYS A 1 282 ? -0.484 71.452 22.192 1.00 11.70 499 LYS A CA 1
ATOM 2343 C C . LYS A 1 282 ? -0.351 70.125 22.945 1.00 10.98 499 LYS A C 1
ATOM 2344 O O . LYS A 1 282 ? 0.684 69.454 22.847 1.00 10.67 499 LYS A O 1
ATOM 2350 N N . PHE A 1 283 ? -1.397 69.726 23.668 1.00 10.84 500 PHE A N 1
ATOM 2351 C CA . PHE A 1 283 ? -1.335 68.444 24.362 1.00 10.78 500 PHE A CA 1
ATOM 2352 C C . PHE A 1 283 ? -1.104 67.296 23.383 1.00 10.39 500 PHE A C 1
ATOM 2353 O O . PHE A 1 283 ? -0.295 66.405 23.641 1.00 10.10 500 PHE A O 1
ATOM 2361 N N . THR A 1 284 ? -1.784 67.337 22.243 1.00 10.46 501 THR A N 1
ATOM 2362 C CA . THR A 1 284 ? -1.577 66.339 21.205 1.00 11.09 501 THR A CA 1
ATOM 2363 C C . THR A 1 284 ? -0.114 66.315 20.764 1.00 10.62 501 THR A C 1
ATOM 2364 O O . THR A 1 284 ? 0.492 65.246 20.663 1.00 10.33 501 THR A O 1
ATOM 2368 N N . ASP A 1 285 ? 0.472 67.487 20.535 1.00 10.83 502 ASP A N 1
ATOM 2369 C CA . ASP A 1 285 ? 1.889 67.563 20.183 1.00 11.33 502 ASP A CA 1
ATOM 2370 C C . ASP A 1 285 ? 2.779 66.920 21.241 1.00 10.94 502 ASP A C 1
ATOM 2371 O O . ASP A 1 285 ? 3.795 66.304 20.909 1.00 10.72 502 ASP A O 1
ATOM 2376 N N . LEU A 1 286 ? 2.393 67.061 22.507 1.00 10.84 503 LEU A N 1
ATOM 2377 C CA . LEU A 1 286 ? 3.159 66.524 23.631 1.00 11.07 503 LEU A CA 1
ATOM 2378 C C . LEU A 1 286 ? 3.051 65.009 23.772 1.00 10.74 503 LEU A C 1
ATOM 2379 O O . LEU A 1 286 ? 3.751 64.403 24.591 1.00 11.18 503 LEU A O 1
ATOM 2384 N N . ASN A 1 287 ? 2.179 64.388 22.978 1.00 10.09 504 ASN A N 1
ATOM 2385 C CA . ASN A 1 287 ? 2.114 62.923 22.945 1.00 9.98 504 ASN A CA 1
ATOM 2386 C C . ASN A 1 287 ? 3.229 62.243 22.136 1.00 9.20 504 ASN A C 1
ATOM 2387 O O . ASN A 1 287 ? 3.259 61.006 22.004 1.00 9.52 504 ASN A O 1
ATOM 2392 N N . ARG A 1 288 ? 4.165 63.047 21.638 1.00 9.07 505 ARG A N 1
ATOM 2393 C CA . ARG A 1 288 ? 5.403 62.513 21.105 1.00 8.98 505 ARG A CA 1
ATOM 2394 C C . ARG A 1 288 ? 6.164 61.804 22.213 1.00 8.88 505 ARG A C 1
ATOM 2395 O O . ARG A 1 288 ? 6.478 62.397 23.246 1.00 9.19 505 ARG A O 1
ATOM 2403 N N . THR A 1 289 ? 6.460 60.530 21.979 1.00 8.51 506 THR A N 1
ATOM 2404 C CA . THR A 1 289 ? 7.103 59.675 22.957 1.00 9.07 506 THR A CA 1
ATOM 2405 C C . THR A 1 289 ? 8.426 59.112 22.444 1.00 9.09 506 THR A C 1
ATOM 2406 O O . THR A 1 289 ? 9.159 58.469 23.193 1.00 9.77 506 THR A O 1
ATOM 2410 N N . GLY A 1 290 ? 8.736 59.361 21.173 1.00 8.91 507 GLY A N 1
ATOM 2411 C CA . GLY A 1 290 ? 10.069 59.069 20.645 1.00 9.53 507 GLY A CA 1
ATOM 2412 C C . GLY A 1 290 ? 10.343 57.660 20.173 1.00 9.21 507 GLY A C 1
ATOM 2413 O O . GLY A 1 290 ? 9.809 56.683 20.708 1.00 9.49 507 GLY A O 1
ATOM 2414 N N . PHE A 1 291 ? 11.194 57.567 19.157 1.00 9.29 508 PHE A N 1
ATOM 2415 C CA . PHE A 1 291 ? 11.750 56.300 18.715 1.00 9.27 508 PHE A CA 1
ATOM 2416 C C . PHE A 1 291 ? 13.175 56.592 18.293 1.00 9.14 508 PHE A C 1
ATOM 2417 O O . PHE A 1 291 ? 13.437 57.558 17.564 1.00 9.63 508 PHE A O 1
ATOM 2425 N N . TRP A 1 292 ? 14.095 55.782 18.794 1.00 9.01 509 TRP A N 1
ATOM 2426 C CA . TRP A 1 292 ? 15.501 55.843 18.412 1.00 9.21 509 TRP A CA 1
ATOM 2427 C C . TRP A 1 292 ? 15.895 54.438 17.992 1.00 9.34 509 TRP A C 1
ATOM 2428 O O . TRP A 1 292 ? 15.584 53.474 18.695 1.00 9.76 509 TRP A O 1
ATOM 2439 N N . ILE A 1 293 ? 16.578 54.300 16.859 1.00 9.58 510 ILE A N 1
ATOM 2440 C CA . ILE A 1 293 ? 16.992 52.976 16.419 1.00 9.94 510 ILE A CA 1
ATOM 2441 C C . ILE A 1 293 ? 18.403 53.001 15.853 1.00 9.85 510 ILE A C 1
ATOM 2442 O O . ILE A 1 293 ? 18.740 53.828 15.002 1.00 10.47 510 ILE A O 1
ATOM 2447 N N . LYS A 1 294 ? 19.222 52.087 16.349 1.00 9.71 511 LYS A N 1
ATOM 2448 C CA . LYS A 1 294 ? 20.571 51.875 15.842 1.00 10.39 511 LYS A CA 1
ATOM 2449 C C . LYS A 1 294 ? 20.583 50.563 15.078 1.00 10.68 511 LYS A C 1
ATOM 2450 O O . LYS A 1 294 ? 20.141 49.535 15.592 1.00 10.86 511 LYS A O 1
ATOM 2456 N N . ILE A 1 295 ? 21.094 50.608 13.851 1.00 11.10 512 ILE A N 1
ATOM 2457 C CA . ILE A 1 295 ? 21.141 49.457 12.959 1.00 12.24 512 ILE A CA 1
ATOM 2458 C C . ILE A 1 295 ? 22.608 49.235 12.596 1.00 12.95 512 ILE A C 1
ATOM 2459 O O . ILE A 1 295 ? 23.256 50.143 12.082 1.00 12.85 512 ILE A O 1
ATOM 2464 N N . PRO A 1 296 ? 23.149 48.041 12.884 1.00 13.81 513 PRO A N 1
ATOM 2465 C CA . PRO A 1 296 ? 24.555 47.798 12.557 1.00 14.63 513 PRO A CA 1
ATOM 2466 C C . PRO A 1 296 ? 24.855 48.066 11.081 1.00 15.18 513 PRO A C 1
ATOM 2467 O O . PRO A 1 296 ? 24.073 47.696 10.201 1.00 15.16 513 PRO A O 1
ATOM 2471 N N . GLY A 1 297 ? 25.968 48.749 10.834 1.00 16.31 514 GLY A N 1
ATOM 2472 C CA . GLY A 1 297 ? 26.397 49.061 9.473 1.00 17.36 514 GLY A CA 1
ATOM 2473 C C . GLY A 1 297 ? 25.731 50.290 8.883 1.00 18.10 514 GLY A C 1
ATOM 2474 O O . GLY A 1 297 ? 26.034 50.674 7.749 1.00 18.84 514 GLY A O 1
ATOM 2475 N N . LYS A 1 298 ? 24.825 50.908 9.641 1.00 18.24 515 LYS A N 1
ATOM 2476 C CA . LYS A 1 298 ? 24.096 52.094 9.189 1.00 18.66 515 LYS A CA 1
ATOM 2477 C C . LYS A 1 298 ? 24.368 53.301 10.075 1.00 18.41 515 LYS A C 1
ATOM 2478 O O . LYS A 1 298 ? 24.469 53.179 11.296 1.00 17.98 515 LYS A O 1
ATOM 2484 N N . SER A 1 299 ? 24.480 54.470 9.450 1.00 18.51 516 SER A N 1
ATOM 2485 C CA . SER A 1 299 ? 24.640 55.716 10.180 1.00 18.71 516 SER A CA 1
ATOM 2486 C C . SER A 1 299 ? 23.336 56.098 10.875 1.00 18.14 516 SER A C 1
ATOM 2487 O O . SER A 1 299 ? 22.245 55.709 10.446 1.00 18.56 516 SER A O 1
ATOM 2490 N N . GLY A 1 300 ? 23.469 56.858 11.956 1.00 17.55 517 GLY A N 1
ATOM 2491 C CA . GLY A 1 300 ? 22.320 57.473 12.605 1.00 16.66 517 GLY A CA 1
ATOM 2492 C C . GLY A 1 300 ? 21.909 58.740 11.882 1.00 16.05 517 GLY A C 1
ATOM 2493 O O . GLY A 1 300 ? 22.410 59.041 10.793 1.00 16.65 517 GLY A O 1
ATOM 2494 N N . GLY A 1 301 ? 21.001 59.490 12.491 1.00 15.17 518 GLY A N 1
ATOM 2495 C CA . GLY A 1 301 ? 20.488 60.714 11.896 1.00 14.79 518 GLY A CA 1
ATOM 2496 C C . GLY A 1 301 ? 19.176 61.105 12.536 1.00 14.42 518 GLY A C 1
ATOM 2497 O O . GLY A 1 301 ? 18.800 60.575 13.585 1.00 13.95 518 GLY A O 1
ATOM 2498 N N . ILE A 1 302 ? 18.492 62.050 11.912 1.00 14.64 519 ILE A N 1
ATOM 2499 C CA . ILE A 1 302 ? 17.180 62.475 12.360 1.00 15.26 519 ILE A CA 1
ATOM 2500 C C . ILE A 1 302 ? 16.220 62.234 11.210 1.00 14.69 519 ILE A C 1
ATOM 2501 O O . ILE A 1 302 ? 16.450 62.701 10.087 1.00 15.56 519 ILE A O 1
ATOM 2506 N N . ASN A 1 303 ? 15.154 61.490 11.483 1.00 13.78 520 ASN A N 1
ATOM 2507 C CA . ASN A 1 303 ? 14.127 61.219 10.493 1.00 13.48 520 ASN A CA 1
ATOM 2508 C C . ASN A 1 303 ? 12.818 61.835 10.964 1.00 13.34 520 ASN A C 1
ATOM 2509 O O . ASN A 1 303 ? 12.263 61.406 11.979 1.00 12.73 520 ASN A O 1
ATOM 2514 N N . ASN A 1 304 ? 12.333 62.835 10.228 1.00 13.11 521 ASN A N 1
ATOM 2515 C CA . ASN A 1 304 ? 11.163 63.616 10.629 1.00 13.47 521 ASN A CA 1
ATOM 2516 C C . ASN A 1 304 ? 9.806 63.004 10.280 1.00 12.87 521 ASN A C 1
ATOM 2517 O O . ASN A 1 304 ? 8.772 63.645 10.468 1.00 13.02 521 ASN A O 1
ATOM 2522 N N . GLU A 1 305 ? 9.815 61.773 9.777 1.00 12.72 522 GLU A N 1
ATOM 2523 C CA . GLU A 1 305 ? 8.583 61.073 9.422 1.00 12.56 522 GLU A CA 1
ATOM 2524 C C . GLU A 1 305 ? 7.602 61.026 10.595 1.00 11.94 522 GLU A C 1
ATOM 2525 O O . GLU A 1 305 ? 7.977 60.662 11.712 1.00 11.74 522 GLU A O 1
ATOM 2531 N N . TYR A 1 306 ? 6.354 61.419 10.354 1.00 11.54 523 TYR A N 1
ATOM 2532 C CA . TYR A 1 306 ? 5.304 61.244 11.353 1.00 11.32 523 TYR A CA 1
ATOM 2533 C C . TYR A 1 306 ? 4.915 59.776 11.389 1.00 10.87 523 TYR A C 1
ATOM 2534 O O . TYR A 1 306 ? 4.624 59.178 10.353 1.00 11.18 523 TYR A O 1
ATOM 2543 N N . ALA A 1 307 ? 4.922 59.199 12.587 1.00 10.43 524 ALA A N 1
ATOM 2544 C CA . ALA A 1 307 ? 4.769 57.759 12.729 1.00 10.17 524 ALA A CA 1
ATOM 2545 C C . ALA A 1 307 ? 4.247 57.389 14.103 1.00 10.08 524 ALA A C 1
ATOM 2546 O O . ALA A 1 307 ? 4.274 58.194 15.037 1.00 10.35 524 ALA A O 1
ATOM 2548 N N . GLY A 1 308 ? 3.748 56.162 14.200 1.00 10.14 525 GLY A N 1
ATOM 2549 C CA . GLY A 1 308 ? 3.265 55.619 15.457 1.00 9.92 525 GLY A CA 1
ATOM 2550 C C . GLY A 1 308 ? 3.862 54.268 15.773 1.00 9.34 525 GLY A C 1
ATOM 2551 O O . GLY A 1 308 ? 4.563 53.651 14.952 1.00 9.13 525 GLY A O 1
ATOM 2552 N N . GLN A 1 309 ? 3.583 53.807 16.988 1.00 8.55 526 GLN A N 1
ATOM 2553 C CA . GLN A 1 309 ? 4.046 52.504 17.436 1.00 8.50 526 GLN A CA 1
ATOM 2554 C C . GLN A 1 309 ? 3.584 51.340 16.572 1.00 8.32 526 GLN A C 1
ATOM 2555 O O . GLN A 1 309 ? 4.282 50.346 16.495 1.00 8.19 526 GLN A O 1
ATOM 2561 N N . VAL A 1 310 ? 2.449 51.473 15.888 1.00 8.58 527 VAL A N 1
ATOM 2562 C CA . VAL A 1 310 ? 2.022 50.422 14.951 1.00 9.16 527 VAL A CA 1
ATOM 2563 C C . VAL A 1 310 ? 3.056 50.155 13.858 1.00 8.95 527 VAL A C 1
ATOM 2564 O O . VAL A 1 310 ? 3.057 49.085 13.256 1.00 9.39 527 VAL A O 1
ATOM 2568 N N . ASP A 1 311 ? 3.927 51.125 13.600 1.00 9.04 528 ASP A N 1
ATOM 2569 C CA . ASP A 1 311 ? 4.891 51.012 12.513 1.00 9.12 528 ASP A CA 1
ATOM 2570 C C . ASP A 1 311 ? 6.135 50.208 12.876 1.00 8.78 528 ASP A C 1
ATOM 2571 O O . ASP A 1 311 ? 6.920 49.855 11.990 1.00 9.71 528 ASP A O 1
ATOM 2576 N N . VAL A 1 312 ? 6.338 49.925 14.159 1.00 8.38 529 VAL A N 1
ATOM 2577 C CA . VAL A 1 312 ? 7.582 49.281 14.579 1.00 8.52 529 VAL A CA 1
ATOM 2578 C C . VAL A 1 312 ? 7.708 47.835 14.085 1.00 8.20 529 VAL A C 1
ATOM 2579 O O . VAL A 1 312 ? 8.746 47.449 13.556 1.00 8.66 529 VAL A O 1
ATOM 2583 N N . MET A 1 313 ? 6.662 47.038 14.250 1.00 8.16 530 MET A N 1
ATOM 2584 C CA . MET A 1 313 ? 6.733 45.639 13.855 1.00 8.37 530 MET A CA 1
ATOM 2585 C C . MET A 1 313 ? 7.129 45.435 12.376 1.00 8.18 530 MET A C 1
ATOM 2586 O O . MET A 1 313 ? 8.065 44.679 12.101 1.00 8.72 530 MET A O 1
ATOM 2591 N N . PRO A 1 314 ? 6.425 46.078 11.417 1.00 8.93 531 PRO A N 1
ATOM 2592 C CA . PRO A 1 314 ? 6.866 45.895 10.024 1.00 9.58 531 PRO A CA 1
ATOM 2593 C C . PRO A 1 314 ? 8.282 46.414 9.763 1.00 9.65 531 PRO A C 1
ATOM 2594 O O . PRO A 1 314 ? 8.984 45.866 8.908 1.00 10.04 531 PRO A O 1
ATOM 2598 N N . THR A 1 315 ? 8.709 47.439 10.501 1.00 9.13 532 THR A N 1
ATOM 2599 C CA . THR A 1 315 ? 10.074 47.953 10.385 1.00 9.62 532 THR A CA 1
ATOM 2600 C C . THR A 1 315 ? 11.092 46.885 10.771 1.00 9.51 532 THR A C 1
ATOM 2601 O O . THR A 1 315 ? 12.058 46.635 10.040 1.00 9.78 532 THR A O 1
ATOM 2605 N N . ILE A 1 316 ? 10.874 46.263 11.925 1.00 9.15 533 ILE A N 1
ATOM 2606 C CA . ILE A 1 316 ? 11.772 45.230 12.417 1.00 9.56 533 ILE A CA 1
ATOM 2607 C C . ILE A 1 316 ? 11.802 44.016 11.497 1.00 9.29 533 ILE A C 1
ATOM 2608 O O . ILE A 1 316 ? 12.872 43.487 11.195 1.00 9.74 533 ILE A O 1
ATOM 2613 N N . LEU A 1 317 ? 10.632 43.582 11.046 1.00 9.29 534 LEU A N 1
ATOM 2614 C CA . LEU A 1 317 ? 10.570 42.430 10.153 1.00 10.08 534 LEU A CA 1
ATOM 2615 C C . LEU A 1 317 ? 11.330 42.670 8.846 1.00 9.99 534 LEU A C 1
ATOM 2616 O O . LEU A 1 317 ? 12.073 41.798 8.386 1.00 10.44 534 LEU A O 1
ATOM 2621 N N . HIS A 1 318 ? 11.180 43.865 8.282 1.00 9.90 535 HIS A N 1
ATOM 2622 C CA . HIS A 1 318 ? 11.926 44.211 7.071 1.00 10.65 535 HIS A CA 1
ATOM 2623 C C . HIS A 1 318 ? 13.429 44.301 7.302 1.00 10.78 535 HIS A C 1
ATOM 2624 O O . HIS A 1 318 ? 14.207 43.859 6.454 1.00 11.14 535 HIS A O 1
ATOM 2631 N N . LEU A 1 319 ? 13.847 44.843 8.445 1.00 10.96 536 LEU A N 1
ATOM 2632 C CA . LEU A 1 319 ? 15.267 44.855 8.795 1.00 11.37 536 LEU A CA 1
ATOM 2633 C C . LEU A 1 319 ? 15.830 43.441 8.873 1.00 11.39 536 LEU A C 1
ATOM 2634 O O . LEU A 1 319 ? 16.968 43.193 8.462 1.00 11.48 536 LEU A O 1
ATOM 2639 N N . ALA A 1 320 ? 15.022 42.508 9.372 1.00 11.19 537 ALA A N 1
ATOM 2640 C CA . ALA A 1 320 ? 15.426 41.103 9.440 1.00 11.70 537 ALA A CA 1
ATOM 2641 C C . ALA A 1 320 ? 15.452 40.423 8.071 1.00 11.99 537 ALA A C 1
ATOM 2642 O O . ALA A 1 320 ? 16.093 39.383 7.918 1.00 13.01 537 ALA A O 1
ATOM 2644 N N . GLY A 1 321 ? 14.759 41.001 7.093 1.00 12.34 538 GLY A N 1
ATOM 2645 C CA . GLY A 1 321 ? 14.653 40.409 5.758 1.00 12.87 538 GLY A CA 1
ATOM 2646 C C . GLY A 1 321 ? 13.493 39.449 5.613 1.00 13.09 538 GLY A C 1
ATOM 2647 O O . GLY A 1 321 ? 13.531 38.551 4.771 1.00 13.66 538 GLY A O 1
ATOM 2648 N N . ILE A 1 322 ? 12.457 39.637 6.428 1.00 12.88 539 ILE A N 1
ATOM 2649 C CA . ILE A 1 322 ? 11.284 38.769 6.417 1.00 12.93 539 ILE A CA 1
ATOM 2650 C C . ILE A 1 322 ? 10.167 39.409 5.599 1.00 13.45 539 ILE A C 1
ATOM 2651 O O . ILE A 1 322 ? 9.820 40.576 5.815 1.00 13.57 539 ILE A O 1
ATOM 2656 N N . ASP A 1 323 ? 9.624 38.639 4.657 1.00 14.02 540 ASP A N 1
ATOM 2657 C CA . ASP A 1 323 ? 8.493 39.049 3.820 1.00 14.57 540 ASP A CA 1
ATOM 2658 C C . ASP A 1 323 ? 7.233 39.104 4.674 1.00 14.11 540 ASP A C 1
ATOM 2659 O O . ASP A 1 323 ? 6.882 38.120 5.319 1.00 14.68 540 ASP A O 1
ATOM 2664 N N . THR A 1 324 ? 6.543 40.242 4.655 1.00 13.20 541 THR A N 1
ATOM 2665 C CA . THR A 1 324 ? 5.422 40.473 5.569 1.00 12.64 541 THR A CA 1
ATOM 2666 C C . THR A 1 324 ? 4.047 40.494 4.909 1.00 12.61 541 THR A C 1
ATOM 2667 O O . THR A 1 324 ? 3.064 40.862 5.557 1.00 11.69 541 THR A O 1
ATOM 2671 N N . LYS A 1 325 ? 3.967 40.078 3.646 1.00 12.99 542 LYS A N 1
ATOM 2672 C CA . LYS A 1 325 ? 2.714 40.154 2.886 1.00 13.96 542 LYS A CA 1
ATOM 2673 C C . LYS A 1 325 ? 1.533 39.437 3.540 1.00 12.76 542 LYS A C 1
ATOM 2674 O O . LYS A 1 325 ? 0.388 39.830 3.341 1.00 13.02 542 LYS A O 1
ATOM 2680 N N . ASN A 1 326 ? 1.818 38.382 4.299 1.00 11.96 543 ASN A N 1
ATOM 2681 C CA . ASN A 1 326 ? 0.763 37.599 4.927 1.00 12.09 543 ASN A CA 1
ATOM 2682 C C . ASN A 1 326 ? 0.475 37.963 6.380 1.00 11.30 543 ASN A C 1
ATOM 2683 O O . ASN A 1 326 ? -0.353 37.312 7.020 1.00 11.66 543 ASN A O 1
ATOM 2688 N N . TYR A 1 327 ? 1.143 38.986 6.911 1.00 10.44 544 TYR A N 1
ATOM 2689 C CA . TYR A 1 327 ? 0.869 39.390 8.293 1.00 10.11 544 TYR A CA 1
ATOM 2690 C C . TYR A 1 327 ? -0.164 40.497 8.353 1.00 10.01 544 TYR A C 1
ATOM 2691 O O . TYR A 1 327 ? -0.105 41.487 7.611 1.00 10.66 544 TYR A O 1
ATOM 2700 N N . LEU A 1 328 ? -1.135 40.301 9.231 1.00 9.59 545 LEU A N 1
ATOM 2701 C CA . LEU A 1 328 ? -2.196 41.256 9.449 1.00 9.46 545 LEU A CA 1
ATOM 2702 C C . LEU A 1 328 ? -1.652 42.356 10.361 1.00 9.29 545 LEU A C 1
ATOM 2703 O O . LEU A 1 328 ? -1.538 42.168 11.580 1.00 9.63 545 LEU A O 1
ATOM 2708 N N . MET A 1 329 ? -1.301 43.491 9.758 1.00 9.41 546 MET A N 1
ATOM 2709 C CA . MET A 1 329 ? -0.671 44.602 10.472 1.00 9.83 546 MET A CA 1
ATOM 2710 C C . MET A 1 329 ? -1.286 45.903 10.006 1.00 9.32 546 MET A C 1
ATOM 2711 O O . MET A 1 329 ? -1.583 46.062 8.815 1.00 9.81 546 MET A O 1
ATOM 2716 N N . PHE A 1 330 ? -1.446 46.850 10.925 1.00 9.09 547 PHE A N 1
ATOM 2717 C CA . PHE A 1 330 ? -1.950 48.181 10.575 1.00 9.29 547 PHE A CA 1
ATOM 2718 C C . PHE A 1 330 ? -0.862 49.193 10.278 1.00 9.68 547 PHE A C 1
ATOM 2719 O O . PHE A 1 330 ? -1.111 50.181 9.579 1.00 9.96 547 PHE A O 1
ATOM 2727 N N . GLY A 1 331 ? 0.343 48.944 10.775 1.00 9.34 548 GLY A N 1
ATOM 2728 C CA . GLY A 1 331 ? 1.458 49.840 10.525 1.00 9.41 548 GLY A CA 1
ATOM 2729 C C . GLY A 1 331 ? 2.164 49.546 9.224 1.00 9.97 548 GLY A C 1
ATOM 2730 O O . GLY A 1 331 ? 1.872 48.554 8.553 1.00 9.73 548 GLY A O 1
ATOM 2731 N N . THR A 1 332 ? 3.102 50.423 8.880 1.00 9.58 549 THR A N 1
ATOM 2732 C CA . THR A 1 332 ? 3.971 50.244 7.721 1.00 10.38 549 THR A CA 1
ATOM 2733 C C . THR A 1 332 ? 5.406 50.595 8.123 1.00 10.04 549 THR A C 1
ATOM 2734 O O . THR A 1 332 ? 5.641 51.360 9.058 1.00 9.89 549 THR A O 1
ATOM 2738 N N . ASP A 1 333 ? 6.349 50.000 7.397 1.00 9.94 550 ASP A N 1
ATOM 2739 C CA . ASP A 1 333 ? 7.783 50.118 7.620 1.00 10.47 550 ASP A CA 1
ATOM 2740 C C . ASP A 1 333 ? 8.252 51.572 7.596 1.00 10.55 550 ASP A C 1
ATOM 2741 O O . ASP A 1 333 ? 8.051 52.288 6.613 1.00 10.89 550 ASP A O 1
ATOM 2746 N N . LEU A 1 334 ? 8.887 51.995 8.686 1.00 10.69 551 LEU A N 1
ATOM 2747 C CA . LEU A 1 334 ? 9.378 53.369 8.838 1.00 10.97 551 LEU A CA 1
ATOM 2748 C C . LEU A 1 334 ? 10.366 53.806 7.767 1.00 11.33 551 LEU A C 1
ATOM 2749 O O . LEU A 1 334 ? 10.440 54.993 7.441 1.00 11.93 551 LEU A O 1
ATOM 2754 N N . PHE A 1 335 ? 11.145 52.857 7.263 1.00 11.44 552 PHE A N 1
ATOM 2755 C CA . PHE A 1 335 ? 12.188 53.162 6.289 1.00 12.33 552 PHE A CA 1
ATOM 2756 C C . PHE A 1 335 ? 11.745 53.025 4.838 1.00 12.78 552 PHE A C 1
ATOM 2757 O O . PHE A 1 335 ? 12.496 53.374 3.920 1.00 13.37 552 PHE A O 1
ATOM 2765 N N . SER A 1 336 ? 10.532 52.528 4.626 1.00 12.96 553 SER A N 1
ATOM 2766 C CA . SER A 1 336 ? 10.007 52.378 3.276 1.00 14.18 553 SER A CA 1
ATOM 2767 C C . SER A 1 336 ? 9.540 53.723 2.739 1.00 14.93 553 SER A C 1
ATOM 2768 O O . SER A 1 336 ? 8.938 54.523 3.463 1.00 14.79 553 SER A O 1
ATOM 2771 N N . LYS A 1 337 ? 9.812 53.963 1.457 1.00 16.09 554 LYS A N 1
ATOM 2772 C CA . LYS A 1 337 ? 9.384 55.196 0.800 1.00 17.57 554 LYS A CA 1
ATOM 2773 C C . LYS A 1 337 ? 7.876 55.385 0.898 1.00 17.47 554 LYS A C 1
ATOM 2774 O O . LYS A 1 337 ? 7.387 56.510 1.021 1.00 18.48 554 LYS A O 1
ATOM 2780 N N . GLY A 1 338 ? 7.151 54.271 0.871 1.00 17.13 555 GLY A N 1
ATOM 2781 C CA . GLY A 1 338 ? 5.697 54.301 0.910 1.00 16.46 555 GLY A CA 1
ATOM 2782 C C . GLY A 1 338 ? 5.076 54.350 2.294 1.00 15.66 555 GLY A C 1
ATOM 2783 O O . GLY A 1 338 ? 3.851 54.263 2.410 1.00 16.26 555 GLY A O 1
ATOM 2784 N N . HIS A 1 339 ? 5.900 54.498 3.337 1.00 14.55 556 HIS A N 1
ATOM 2785 C CA . HIS A 1 339 ? 5.402 54.569 4.713 1.00 13.68 556 HIS A CA 1
ATOM 2786 C C . HIS A 1 339 ? 4.173 55.462 4.781 1.00 13.79 556 HIS A C 1
ATOM 2787 O O . HIS A 1 339 ? 4.179 56.611 4.306 1.00 14.12 556 HIS A O 1
ATOM 2794 N N . ASN A 1 340 ? 3.110 54.920 5.360 1.00 13.76 557 ASN A N 1
ATOM 2795 C CA . ASN A 1 340 ? 1.868 55.652 5.498 1.00 14.53 557 ASN A CA 1
ATOM 2796 C C . ASN A 1 340 ? 1.961 56.660 6.638 1.00 14.32 557 ASN A C 1
ATOM 2797 O O . ASN A 1 340 ? 1.950 56.299 7.827 1.00 13.96 557 ASN A O 1
ATOM 2802 N N . GLN A 1 341 ? 2.056 57.931 6.258 1.00 14.38 558 GLN A N 1
ATOM 2803 C CA . GLN A 1 341 ? 2.319 59.005 7.204 1.00 14.50 558 GLN A CA 1
ATOM 2804 C C . GLN A 1 341 ? 1.026 59.562 7.820 1.00 14.32 558 GLN A C 1
ATOM 2805 O O . GLN A 1 341 ? 0.731 60.761 7.751 1.00 14.79 558 GLN A O 1
ATOM 2811 N N . VAL A 1 342 ? 0.251 58.655 8.405 1.00 14.02 559 VAL A N 1
ATOM 2812 C CA . VAL A 1 342 ? -0.979 58.975 9.111 1.00 14.14 559 VAL A CA 1
ATOM 2813 C C . VAL A 1 342 ? -0.887 58.212 10.420 1.00 13.35 559 VAL A C 1
ATOM 2814 O O . VAL A 1 342 ? -0.565 57.022 10.428 1.00 13.40 559 VAL A O 1
ATOM 2818 N N . VAL A 1 343 ? -1.132 58.902 11.527 1.00 12.46 560 VAL A N 1
ATOM 2819 C CA . VAL A 1 343 ? -1.014 58.288 12.848 1.00 11.78 560 VAL A CA 1
ATOM 2820 C C . VAL A 1 343 ? -2.356 58.365 13.580 1.00 11.24 560 VAL A C 1
ATOM 2821 O O . VAL A 1 343 ? -2.694 59.401 14.149 1.00 11.02 560 VAL A O 1
ATOM 2825 N N . PRO A 1 344 ? -3.148 57.281 13.538 1.00 10.44 561 PRO A N 1
ATOM 2826 C CA . PRO A 1 344 ? -4.373 57.229 14.341 1.00 10.54 561 PRO A CA 1
ATOM 2827 C C . PRO A 1 344 ? -4.086 57.210 15.835 1.00 10.38 561 PRO A C 1
ATOM 2828 O O . PRO A 1 344 ? -3.128 56.566 16.280 1.00 10.43 561 PRO A O 1
ATOM 2832 N N . PHE A 1 345 ? -4.914 57.912 16.602 1.00 10.18 562 PHE A N 1
ATOM 2833 C CA . PHE A 1 345 ? -4.881 57.825 18.050 1.00 10.37 562 PHE A CA 1
ATOM 2834 C C . PHE A 1 345 ? -6.122 57.077 18.515 1.00 10.36 562 PHE A C 1
ATOM 2835 O O . PHE A 1 345 ? -7.142 57.030 17.811 1.00 10.43 562 PHE A O 1
ATOM 2843 N N . ARG A 1 346 ? -6.039 56.496 19.706 1.00 10.51 563 ARG A N 1
ATOM 2844 C CA . ARG A 1 346 ? -7.080 55.595 20.186 1.00 10.72 563 ARG A CA 1
ATOM 2845 C C . ARG A 1 346 ? -8.446 56.279 20.331 1.00 11.30 563 ARG A C 1
ATOM 2846 O O . ARG A 1 346 ? -9.481 55.628 20.177 1.00 11.47 563 ARG A O 1
ATOM 2854 N N . ASN A 1 347 ? -8.446 57.585 20.608 1.00 11.93 564 ASN A N 1
ATOM 2855 C CA . ASN A 1 347 ? -9.693 58.338 20.766 1.00 12.63 564 ASN A CA 1
ATOM 2856 C C . ASN A 1 347 ? -10.296 58.852 19.461 1.00 13.0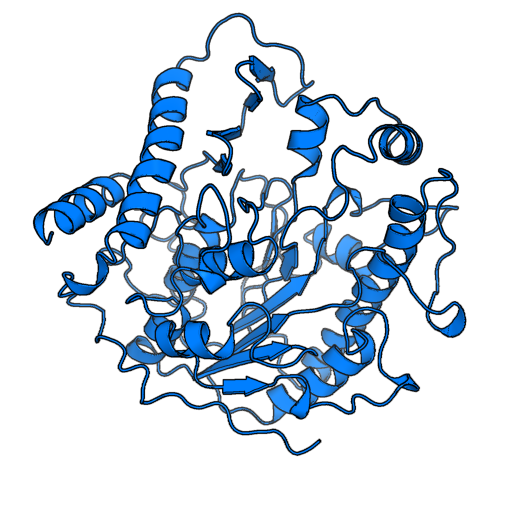3 564 ASN A C 1
ATOM 2857 O O . ASN A 1 347 ? -11.294 59.574 19.488 1.00 13.67 564 ASN A O 1
ATOM 2862 N N . GLY A 1 348 ? -9.701 58.494 18.328 1.00 12.73 565 GLY A N 1
ATOM 2863 C CA . GLY A 1 348 ? -10.201 58.939 17.030 1.00 13.11 565 GLY A CA 1
ATOM 2864 C C . GLY A 1 348 ? -9.543 60.198 16.500 1.00 12.75 565 GLY A C 1
ATOM 2865 O O . GLY A 1 348 ? -9.709 60.536 15.328 1.00 12.89 565 GLY A O 1
ATOM 2866 N N . ASP A 1 349 ? -8.803 60.903 17.355 1.00 12.62 566 ASP A N 1
ATOM 2867 C CA . ASP A 1 349 ? -7.925 61.972 16.897 1.00 12.42 566 ASP A CA 1
ATOM 2868 C C . ASP A 1 349 ? -6.851 61.355 16.004 1.00 11.97 566 ASP A C 1
ATOM 2869 O O . ASP A 1 349 ? -6.642 60.137 16.031 1.00 11.59 566 ASP A O 1
ATOM 2874 N N . PHE A 1 350 ? -6.177 62.177 15.209 1.00 11.72 567 PHE A N 1
ATOM 2875 C CA . PHE A 1 350 ? -5.041 61.699 14.426 1.00 11.86 567 PHE A CA 1
ATOM 2876 C C . PHE A 1 350 ? -4.108 62.834 14.033 1.00 11.99 567 PHE A C 1
ATOM 2877 O O . PHE A 1 350 ? -4.434 64.011 14.208 1.00 12.28 567 PHE A O 1
ATOM 2885 N N . ILE A 1 351 ? -2.940 62.474 13.525 1.00 12.21 568 ILE A N 1
ATOM 2886 C CA . ILE A 1 351 ? -1.990 63.462 13.048 1.00 12.59 568 ILE A CA 1
ATOM 2887 C C . ILE A 1 351 ? -1.389 62.991 11.727 1.00 13.16 568 ILE A C 1
ATOM 2888 O O . ILE A 1 351 ? -1.257 61.783 11.476 1.00 13.37 568 ILE A O 1
ATOM 2893 N N . THR A 1 352 ? -1.086 63.962 10.870 1.00 13.88 569 THR A N 1
ATOM 2894 C CA . THR A 1 352 ? -0.350 63.741 9.635 1.00 14.97 569 THR A CA 1
ATOM 2895 C C . THR A 1 352 ? 0.815 64.724 9.643 1.00 15.27 569 THR A C 1
ATOM 2896 O O . THR A 1 352 ? 0.990 65.476 10.605 1.00 14.79 569 THR A O 1
ATOM 2900 N N . LYS A 1 353 ? 1.600 64.736 8.569 1.00 16.20 570 LYS A N 1
ATOM 2901 C CA . LYS A 1 353 ? 2.718 65.663 8.448 1.00 17.78 570 LYS A CA 1
ATOM 2902 C C . LYS A 1 353 ? 2.268 67.124 8.578 1.00 17.49 570 LYS A C 1
ATOM 2903 O O . LYS A 1 353 ? 2.937 67.925 9.225 1.00 17.72 570 LYS A O 1
ATOM 2909 N N . ASP A 1 354 ? 1.124 67.456 7.984 1.00 17.70 571 ASP A N 1
ATOM 2910 C CA . ASP A 1 354 ? 0.723 68.859 7.842 1.00 18.23 571 ASP A CA 1
ATOM 2911 C C . ASP A 1 354 ? -0.271 69.347 8.889 1.00 17.81 571 ASP A C 1
ATOM 2912 O O . ASP A 1 354 ? -0.285 70.531 9.226 1.00 17.97 571 ASP A O 1
ATOM 2917 N N . TYR A 1 355 ? -1.101 68.445 9.401 1.00 17.04 572 TYR A N 1
ATOM 2918 C CA . TYR A 1 355 ? -2.155 68.843 10.327 1.00 16.51 572 TYR A CA 1
ATOM 2919 C C . TYR A 1 355 ? -2.499 67.765 11.350 1.00 15.89 572 TYR A C 1
ATOM 2920 O O . TYR A 1 355 ? -2.139 66.592 11.194 1.00 15.70 572 TYR A O 1
ATOM 2929 N N . LYS A 1 356 ? -3.198 68.187 12.395 1.00 15.31 573 LYS A N 1
ATOM 2930 C CA . LYS A 1 356 ? -3.730 67.289 13.410 1.00 14.61 573 LYS A CA 1
ATOM 2931 C C . LYS A 1 356 ? -5.239 67.475 13.513 1.00 14.76 573 LYS A C 1
ATOM 2932 O O . LYS A 1 356 ? -5.765 68.572 13.282 1.00 15.07 573 LYS A O 1
ATOM 2938 N N . TYR A 1 357 ? -5.925 66.392 13.857 1.00 14.63 574 TYR A N 1
ATOM 2939 C CA . TYR A 1 357 ? -7.363 66.390 14.057 1.00 15.10 574 TYR A CA 1
ATOM 2940 C C . TYR A 1 357 ? -7.603 66.075 15.522 1.00 14.99 574 TYR A C 1
ATOM 2941 O O . TYR A 1 357 ? -7.313 64.969 15.976 1.00 14.91 574 TYR A O 1
ATOM 2950 N N . VAL A 1 358 ? -8.102 67.061 16.265 1.00 15.11 575 VAL A N 1
ATOM 2951 C CA . VAL A 1 358 ? -8.200 66.974 17.719 1.00 15.97 575 VAL A CA 1
ATOM 2952 C C . VAL A 1 358 ? -9.584 67.410 18.173 1.00 16.97 575 VAL A C 1
ATOM 2953 O O . VAL A 1 358 ? -9.986 68.554 17.940 1.00 17.21 575 VAL A O 1
ATOM 2957 N N . ASN A 1 359 ? -10.304 66.493 18.819 1.00 18.14 576 ASN A N 1
ATOM 2958 C CA . ASN A 1 359 ? -11.666 66.737 19.310 1.00 19.61 576 ASN A CA 1
ATOM 2959 C C . ASN A 1 359 ? -12.567 67.420 18.270 1.00 19.96 576 ASN A C 1
ATOM 2960 O O . ASN A 1 359 ? -13.265 68.394 18.571 1.00 20.39 576 ASN A O 1
ATOM 2965 N N . GLY A 1 360 ? -12.529 66.908 17.043 1.00 20.21 577 GLY A N 1
ATOM 2966 C CA . GLY A 1 360 ? -13.390 67.402 15.969 1.00 20.71 577 GLY A CA 1
ATOM 2967 C C . GLY A 1 360 ? -12.912 68.639 15.227 1.00 20.93 577 GLY A C 1
ATOM 2968 O O . GLY A 1 360 ? -13.598 69.117 14.321 1.00 21.58 577 GLY A O 1
ATOM 2969 N N . LYS A 1 361 ? -11.741 69.155 15.597 1.00 20.69 578 LYS A N 1
ATOM 2970 C CA . LYS A 1 361 ? -11.177 70.352 14.964 1.00 20.82 578 LYS A CA 1
ATOM 2971 C C . LYS A 1 361 ? -9.837 70.058 14.289 1.00 20.06 578 LYS A C 1
ATOM 2972 O O . LYS A 1 361 ? -9.059 69.226 14.769 1.00 19.59 578 LYS A O 1
ATOM 2978 N N . ILE A 1 362 ? -9.570 70.749 13.183 1.00 19.52 579 ILE A N 1
ATOM 2979 C CA . ILE A 1 362 ? -8.322 70.589 12.434 1.00 19.28 579 ILE A CA 1
ATOM 2980 C C . ILE A 1 362 ? -7.376 71.764 12.687 1.00 19.12 579 ILE A C 1
ATOM 2981 O O . ILE A 1 362 ? -7.770 72.930 12.560 1.00 18.96 579 ILE A O 1
ATOM 2986 N N . TYR A 1 363 ? -6.133 71.446 13.047 1.00 18.86 580 TYR A N 1
ATOM 2987 C CA . TYR A 1 363 ? -5.103 72.451 13.307 1.00 19.00 580 TYR A CA 1
ATOM 2988 C C . TYR A 1 363 ? -3.884 72.215 12.436 1.00 19.06 580 TYR A C 1
ATOM 2989 O O . TYR A 1 363 ? -3.476 71.072 12.226 1.00 18.65 580 TYR A O 1
ATOM 2998 N N . SER A 1 364 ? -3.286 73.295 11.944 1.00 19.20 581 SER A N 1
ATOM 2999 C CA . SER A 1 364 ? -2.020 73.202 11.229 1.00 19.79 581 SER A CA 1
ATOM 3000 C C . SER A 1 364 ? -0.909 72.876 12.219 1.00 19.81 581 SER A C 1
ATOM 3001 O O . SER A 1 364 ? -0.848 73.465 13.294 1.00 19.85 581 SER A O 1
ATOM 3004 N N . ASN A 1 365 ? -0.036 71.938 11.861 1.00 19.89 582 ASN A N 1
ATOM 3005 C CA . ASN A 1 365 ? 1.082 71.569 12.731 1.00 20.14 582 ASN A CA 1
ATOM 3006 C C . ASN A 1 365 ? 2.121 72.679 12.881 1.00 21.10 582 ASN A C 1
ATOM 3007 O O . ASN A 1 365 ? 2.841 72.727 13.878 1.00 21.45 582 ASN A O 1
ATOM 3012 N N . LYS A 1 366 ? 2.178 73.570 11.892 1.00 22.12 583 LYS A N 1
ATOM 3013 C CA . LYS A 1 366 ? 3.141 74.675 11.862 1.00 23.30 583 LYS A CA 1
ATOM 3014 C C . LYS A 1 366 ? 2.995 75.627 13.051 1.00 23.19 583 LYS A C 1
ATOM 3015 O O . LYS A 1 366 ? 3.991 76.106 13.601 1.00 23.48 583 LYS A O 1
ATOM 3021 N N . ASN A 1 367 ? 1.753 75.891 13.448 1.00 23.14 584 ASN A N 1
ATOM 3022 C CA . ASN A 1 367 ? 1.464 76.903 14.463 1.00 22.98 584 ASN A CA 1
ATOM 3023 C C . ASN A 1 367 ? 0.317 76.533 15.398 1.00 22.81 584 ASN A C 1
ATOM 3024 O O . ASN A 1 367 ? -0.044 77.316 16.280 1.00 22.59 584 ASN A O 1
ATOM 3029 N N . ASN A 1 368 ? -0.243 75.339 15.203 1.00 22.54 585 ASN A N 1
ATOM 3030 C CA . ASN A 1 368 ? -1.437 74.882 15.925 1.00 22.68 585 ASN A CA 1
ATOM 3031 C C . ASN A 1 368 ? -2.644 75.816 15.798 1.00 23.20 585 ASN A C 1
ATOM 3032 O O . ASN A 1 368 ? -3.521 75.840 16.663 1.00 23.14 585 ASN A O 1
ATOM 3037 N N . GLU A 1 369 ? -2.684 76.578 14.710 1.00 23.96 586 GLU A N 1
ATOM 3038 C CA . GLU A 1 369 ? -3.825 77.446 14.452 1.00 24.82 586 GLU A CA 1
ATOM 3039 C C . GLU A 1 369 ? -4.908 76.655 13.738 1.00 25.12 586 GLU A C 1
ATOM 3040 O O . GLU A 1 369 ? -4.616 75.771 12.927 1.00 24.89 586 GLU A O 1
ATOM 3046 N N . LEU A 1 370 ? -6.158 76.977 14.056 1.00 25.71 587 LEU A N 1
ATOM 3047 C CA . LEU A 1 370 ? -7.315 76.315 13.471 1.00 26.60 587 LEU A CA 1
ATOM 3048 C C . LEU A 1 370 ? -7.304 76.433 11.947 1.00 27.20 587 LEU A C 1
ATOM 3049 O O . LEU A 1 370 ? -7.083 77.518 11.401 1.00 27.33 587 LEU A O 1
ATOM 3054 N N . ILE A 1 371 ? -7.509 75.305 11.271 1.00 27.98 588 ILE A N 1
ATOM 3055 C CA . ILE A 1 371 ? -7.714 75.288 9.827 1.00 28.94 588 ILE A CA 1
ATOM 3056 C C . ILE A 1 371 ? -9.219 75.261 9.566 1.00 29.56 588 ILE A C 1
ATOM 3057 O O . ILE A 1 371 ? -9.922 74.355 10.023 1.00 29.73 588 ILE A O 1
ATOM 3062 N N . THR A 1 372 ? -9.703 76.270 8.845 1.00 30.33 589 THR A N 1
ATOM 3063 C CA . THR A 1 372 ? -11.134 76.413 8.558 1.00 31.06 589 THR A CA 1
ATOM 3064 C C . THR A 1 372 ? -11.563 75.718 7.259 1.00 31.28 589 THR A C 1
ATOM 3065 O O . THR A 1 372 ? -12.706 75.267 7.142 1.00 31.57 589 THR A O 1
ATOM 3069 N N . THR A 1 373 ? -10.650 75.643 6.292 1.00 31.53 590 THR A N 1
ATOM 3070 C CA . THR A 1 373 ? -10.913 74.953 5.030 1.00 31.77 590 THR A CA 1
ATOM 3071 C C . THR A 1 373 ? -10.340 73.536 5.055 1.00 31.65 590 THR A C 1
ATOM 3072 O O . THR A 1 373 ? -9.125 73.340 5.140 1.00 31.72 590 THR A O 1
ATOM 3076 N N . GLN A 1 374 ? -11.2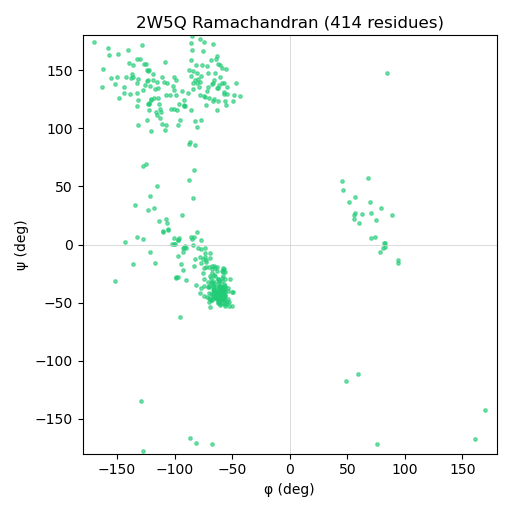44 72.565 4.973 1.00 31.49 591 GLN A N 1
ATOM 3077 C CA . GLN A 1 374 ? -10.926 71.143 5.055 1.00 31.25 591 GLN A CA 1
ATOM 3078 C C . GLN A 1 374 ? -9.873 70.713 4.025 1.00 30.71 591 GLN A C 1
ATOM 3079 O O . GLN A 1 374 ? -10.094 70.858 2.821 1.00 30.79 591 GLN A O 1
ATOM 3085 N N . PRO A 1 375 ? -8.718 70.190 4.499 1.00 30.07 592 PRO A N 1
ATOM 3086 C CA . PRO A 1 375 ? -7.652 69.705 3.613 1.00 29.53 592 PRO A CA 1
ATOM 3087 C C . PRO A 1 375 ? -8.151 68.660 2.616 1.00 29.03 592 PRO A C 1
ATOM 3088 O O . PRO A 1 375 ? -9.103 67.933 2.909 1.00 28.92 592 PRO A O 1
ATOM 3092 N N . ALA A 1 376 ? -7.507 68.597 1.452 1.00 28.59 593 ALA A N 1
ATOM 3093 C CA . ALA A 1 376 ? -7.935 67.727 0.352 1.00 28.03 593 ALA A CA 1
ATOM 3094 C C . ALA A 1 376 ? -7.984 66.245 0.728 1.00 27.58 593 ALA A C 1
ATOM 3095 O O . ALA A 1 376 ? -8.873 65.517 0.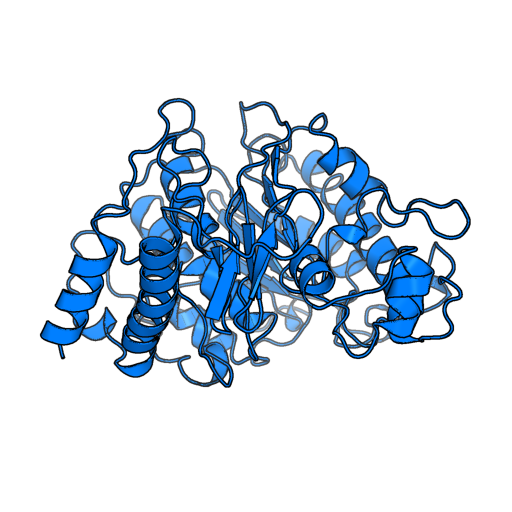281 1.00 27.71 593 ALA A O 1
ATOM 3097 N N . ASP A 1 377 ? -7.033 65.811 1.551 1.00 26.85 594 ASP A N 1
ATOM 3098 C CA . ASP A 1 377 ? -6.921 64.403 1.934 1.00 26.09 594 ASP A CA 1
ATOM 3099 C C . ASP A 1 377 ? -7.588 64.078 3.275 1.00 25.33 594 ASP A C 1
ATOM 3100 O O . ASP A 1 377 ? -7.482 62.951 3.766 1.00 24.99 594 ASP A O 1
ATOM 3105 N N . PHE A 1 378 ? -8.277 65.059 3.856 1.00 24.60 595 PHE A N 1
ATOM 3106 C CA . PHE A 1 378 ? -8.850 64.905 5.194 1.00 23.77 595 PHE A CA 1
ATOM 3107 C C . PHE A 1 378 ? -9.892 63.798 5.299 1.00 23.49 595 PHE A C 1
ATOM 3108 O O . PHE A 1 378 ? -9.805 62.959 6.193 1.00 23.02 595 PHE A O 1
ATOM 3116 N N . GLU A 1 379 ? -10.873 63.797 4.399 1.00 23.25 596 GLU A N 1
ATOM 3117 C CA . GLU A 1 379 ? -11.928 62.785 4.427 1.00 23.08 596 GLU A CA 1
ATOM 3118 C C . GLU A 1 379 ? -11.357 61.373 4.330 1.00 22.28 596 GLU A C 1
ATOM 3119 O O . GLU A 1 379 ? -11.773 60.480 5.070 1.00 22.38 596 GLU A O 1
ATOM 3125 N N . LYS A 1 380 ? -10.395 61.196 3.426 1.00 21.38 597 LYS A N 1
ATOM 3126 C CA . LYS A 1 380 ? -9.702 59.927 3.227 1.00 20.99 597 LYS A CA 1
ATOM 3127 C C . LYS A 1 380 ? -8.969 59.494 4.500 1.00 19.86 597 LYS A C 1
ATOM 3128 O O . LYS A 1 380 ? -9.081 58.342 4.930 1.00 19.94 597 LYS A O 1
ATOM 3134 N N . ASN A 1 381 ? -8.224 60.424 5.095 1.00 18.82 598 ASN A N 1
ATOM 3135 C CA . ASN A 1 381 ? -7.466 60.151 6.313 1.00 17.76 598 ASN A CA 1
ATOM 3136 C C . ASN A 1 381 ? -8.359 59.868 7.517 1.00 17.29 598 ASN A C 1
ATOM 3137 O O . ASN A 1 381 ? -8.100 58.929 8.269 1.00 16.67 598 ASN A O 1
ATOM 3142 N N . LYS A 1 382 ? -9.406 60.672 7.698 1.00 17.04 599 LYS A N 1
ATOM 3143 C CA . LYS A 1 382 ? -10.362 60.460 8.782 1.00 17.58 599 LYS A CA 1
ATOM 3144 C C . LYS A 1 382 ? -11.003 59.077 8.675 1.00 16.97 599 LYS A C 1
ATOM 3145 O O . LYS A 1 382 ? -11.137 58.371 9.675 1.00 16.61 599 LYS A O 1
ATOM 3151 N N . LYS A 1 383 ? -11.390 58.700 7.456 1.00 16.84 600 LYS A N 1
ATOM 3152 C CA . LYS A 1 383 ? -11.970 57.386 7.202 1.00 16.93 600 LYS A CA 1
ATOM 3153 C C . LYS A 1 383 ? -10.988 56.264 7.533 1.00 16.13 600 LYS A C 1
ATOM 3154 O O . LYS A 1 383 ? -11.370 55.272 8.150 1.00 16.05 600 LYS A O 1
ATOM 3160 N N . GLN A 1 384 ? -9.732 56.423 7.118 1.00 15.49 601 GLN A N 1
ATOM 3161 C CA . GLN A 1 384 ? -8.701 55.424 7.400 1.00 14.97 601 GLN A CA 1
ATOM 3162 C C . GLN A 1 384 ? -8.546 55.239 8.902 1.00 14.21 601 GLN A C 1
ATOM 3163 O O . GLN A 1 384 ? -8.472 54.119 9.387 1.00 13.77 601 GLN A O 1
ATOM 3169 N N . VAL A 1 385 ? -8.501 56.351 9.627 1.00 13.39 602 VAL A N 1
ATOM 3170 C CA . VAL A 1 385 ? -8.333 56.331 11.077 1.00 13.17 602 VAL A CA 1
ATOM 3171 C C . VAL A 1 385 ? -9.480 55.581 11.751 1.00 13.09 602 VAL A C 1
ATOM 3172 O O . VAL A 1 385 ? -9.254 54.649 12.525 1.00 13.14 602 VAL A O 1
ATOM 3176 N N . GLU A 1 386 ? -10.711 55.970 11.423 1.00 13.61 603 GLU A N 1
ATOM 3177 C CA . GLU A 1 386 ? -11.900 55.343 11.992 1.00 14.89 603 GLU A CA 1
ATOM 3178 C C . GLU A 1 386 ? -11.950 53.851 11.690 1.00 14.01 603 GLU A C 1
ATOM 3179 O O . GLU A 1 386 ? -12.222 53.044 12.573 1.00 13.96 603 GLU A O 1
ATOM 3185 N N . LYS A 1 387 ? -11.693 53.502 10.434 1.00 13.57 604 LYS A N 1
ATOM 3186 C CA . LYS A 1 387 ? -11.754 52.111 10.006 1.00 13.50 604 LYS A CA 1
ATOM 3187 C C . LYS A 1 387 ? -10.613 51.262 10.569 1.00 12.32 604 LYS A C 1
ATOM 3188 O O . LYS A 1 387 ? -10.818 50.097 10.893 1.00 12.42 604 LYS A O 1
ATOM 3194 N N . ASP A 1 388 ? -9.417 51.842 10.679 1.00 11.55 605 ASP A N 1
ATOM 3195 C CA . ASP A 1 388 ? -8.295 51.140 11.306 1.00 10.96 605 ASP A CA 1
ATOM 3196 C C . ASP A 1 388 ? -8.652 50.711 12.718 1.00 10.69 605 ASP A C 1
ATOM 3197 O O . ASP A 1 388 ? -8.434 49.564 13.100 1.00 10.71 605 ASP A O 1
ATOM 3202 N N . LEU A 1 389 ? -9.209 51.639 13.493 1.00 10.61 606 LEU A N 1
ATOM 3203 C CA . LEU A 1 389 ? -9.577 51.333 14.868 1.00 11.05 606 LEU A CA 1
ATOM 3204 C C . LEU A 1 389 ? -10.670 50.271 14.930 1.00 11.38 606 LEU A C 1
ATOM 3205 O O . LEU A 1 389 ? -10.584 49.337 15.719 1.00 11.70 606 LEU A O 1
ATOM 3210 N N . GLU A 1 390 ? -11.674 50.390 14.066 1.00 11.66 607 GLU A N 1
ATOM 3211 C CA . GLU A 1 390 ? -12.770 49.424 14.030 1.00 12.64 607 GLU A CA 1
ATOM 3212 C C . GLU A 1 390 ? -12.285 48.036 13.622 1.00 12.16 607 GLU A C 1
ATOM 3213 O O . GLU A 1 390 ? -12.654 47.036 14.234 1.00 11.99 607 GLU A O 1
ATOM 3219 N N . MET A 1 391 ? -11.455 47.989 12.586 1.00 11.12 608 MET A N 1
ATOM 3220 C CA . MET A 1 391 ? -10.935 46.727 12.070 1.00 10.93 608 MET A CA 1
ATOM 3221 C C . MET A 1 391 ? -10.037 46.024 13.082 1.00 10.12 608 MET A C 1
ATOM 3222 O O . MET A 1 391 ? -10.129 44.813 13.271 1.00 10.19 608 MET A O 1
ATOM 3227 N N . SER A 1 392 ? -9.175 46.800 13.740 1.00 10.10 609 SER A N 1
ATOM 3228 C CA . SER A 1 392 ? -8.327 46.258 14.794 1.00 9.56 609 SER A CA 1
ATOM 3229 C C . SER A 1 392 ? -9.190 45.711 15.933 1.00 9.59 609 SER A C 1
ATOM 3230 O O . SER A 1 392 ? -9.002 44.576 16.380 1.00 9.57 609 SER A O 1
ATOM 3233 N N . ASP A 1 393 ? -10.158 46.511 16.376 1.00 9.95 610 ASP A N 1
ATOM 3234 C CA . ASP A 1 393 ? -11.076 46.054 17.421 1.00 10.74 610 ASP A CA 1
ATOM 3235 C C . ASP A 1 393 ? -11.792 44.755 17.035 1.00 10.33 610 ASP A C 1
ATOM 3236 O O . ASP A 1 393 ? -11.982 43.881 17.876 1.00 11.01 610 ASP A O 1
ATOM 3241 N N . ASN A 1 394 ? -12.157 44.612 15.759 1.00 10.38 611 ASN A N 1
ATOM 3242 C CA . ASN A 1 394 ? -12.788 43.376 15.287 1.00 10.89 611 ASN A CA 1
ATOM 3243 C C . ASN A 1 394 ? -11.901 42.143 15.450 1.00 10.59 611 ASN A C 1
ATOM 3244 O O . ASN A 1 394 ? -12.390 41.070 15.768 1.00 10.54 611 ASN A O 1
ATOM 3249 N N . VAL A 1 395 ? -10.597 42.295 15.226 1.00 10.20 612 VAL A N 1
ATOM 3250 C CA . VAL A 1 395 ? -9.657 41.200 15.439 1.00 9.98 612 VAL A CA 1
ATOM 3251 C C . VAL A 1 395 ? -9.672 40.767 16.906 1.00 9.92 612 VAL A C 1
ATOM 3252 O O . VAL A 1 395 ? -9.783 39.586 17.211 1.00 10.11 612 VAL A O 1
ATOM 3256 N N . LEU A 1 396 ? -9.559 41.732 17.811 1.00 9.85 613 LEU A N 1
ATOM 3257 C CA . LEU A 1 396 ? -9.508 41.440 19.241 1.00 10.54 613 LEU A CA 1
ATOM 3258 C C . LEU A 1 396 ? -10.823 40.887 19.760 1.00 10.80 613 LEU A C 1
ATOM 3259 O O . LEU A 1 396 ? -10.843 39.881 20.469 1.00 11.64 613 LEU A O 1
ATOM 3264 N N . ASN A 1 397 ? -11.919 41.545 19.402 1.00 11.36 614 ASN A N 1
ATOM 3265 C CA . ASN A 1 397 ? -13.231 41.148 19.906 1.00 12.11 614 ASN A CA 1
ATOM 3266 C C . ASN A 1 397 ? -13.723 39.834 19.303 1.00 12.73 614 ASN A C 1
ATOM 3267 O O . ASN A 1 397 ? -14.405 39.052 19.973 1.00 14.40 614 ASN A O 1
ATOM 3272 N N . GLY A 1 398 ? -13.355 39.569 18.054 1.00 12.40 615 GLY A N 1
ATOM 3273 C CA . GLY A 1 398 ? -13.737 38.327 17.390 1.00 12.52 615 GLY A CA 1
ATOM 3274 C C . GLY A 1 398 ? -12.722 37.216 17.541 1.00 12.59 615 GLY A C 1
ATOM 3275 O O . GLY A 1 398 ? -12.963 36.094 17.072 1.00 12.89 615 GLY A O 1
ATOM 3276 N N . ASP A 1 399 ? -11.591 37.519 18.197 1.00 12.26 616 ASP A N 1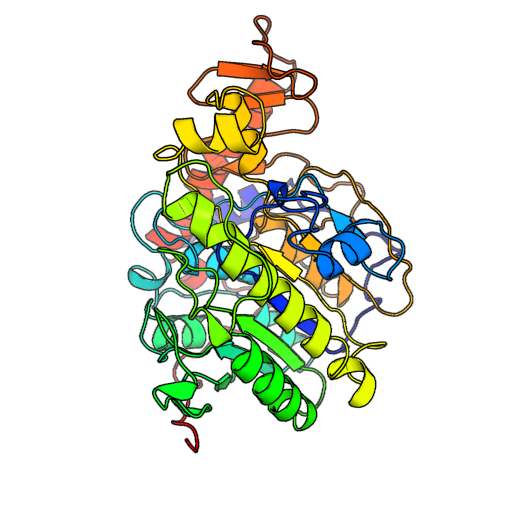
ATOM 3277 C CA . ASP A 1 399 ? -10.465 36.586 18.302 1.00 11.82 616 ASP A CA 1
ATOM 3278 C C . ASP A 1 399 ? -10.206 35.965 16.919 1.00 11.33 616 ASP A C 1
ATOM 3279 O O . ASP A 1 399 ? -10.167 34.747 16.746 1.00 11.76 616 ASP A O 1
ATOM 3284 N N . LEU A 1 400 ? -10.012 36.835 15.935 1.00 11.17 617 LEU A N 1
ATOM 3285 C CA . LEU A 1 400 ? -10.092 36.427 14.536 1.00 11.00 617 LEU A CA 1
ATOM 3286 C C . LEU A 1 400 ? -8.913 35.614 14.024 1.00 11.05 617 LEU A C 1
ATOM 3287 O O . LEU A 1 400 ? -9.044 34.919 13.019 1.00 11.47 617 LEU A O 1
ATOM 3292 N N . PHE A 1 401 ? -7.766 35.681 14.700 1.00 10.83 618 PHE A N 1
ATOM 3293 C CA . PHE A 1 401 ? -6.627 34.882 14.256 1.00 10.89 618 PHE A CA 1
ATOM 3294 C C . PHE A 1 401 ? -6.879 33.382 14.390 1.00 11.39 618 PHE A C 1
ATOM 3295 O O . PHE A 1 401 ? -6.182 32.582 13.771 1.00 11.33 618 PHE A O 1
ATOM 3303 N N . ARG A 1 402 ? -7.864 33.001 15.202 1.00 12.39 619 ARG A N 1
ATOM 3304 C CA . ARG A 1 402 ? -8.290 31.602 15.295 1.00 13.69 619 ARG A CA 1
ATOM 3305 C C . ARG A 1 402 ? -8.601 31.005 13.930 1.00 14.38 619 ARG A C 1
ATOM 3306 O O . ARG A 1 402 ? -8.442 29.801 13.723 1.00 15.10 619 ARG A O 1
ATOM 3314 N N . PHE A 1 403 ? -9.041 31.851 13.006 1.00 14.64 620 PHE A N 1
ATOM 3315 C CA . PHE A 1 403 ? -9.530 31.401 11.708 1.00 15.08 620 PHE A CA 1
ATOM 3316 C C . PHE A 1 403 ? -8.508 31.563 10.589 1.00 15.06 620 PHE A C 1
ATOM 3317 O O . PHE A 1 403 ? -8.783 31.219 9.436 1.00 15.65 620 PHE A O 1
ATOM 3325 N N . TYR A 1 404 ? -7.327 32.074 10.927 1.00 14.45 621 TYR A N 1
ATOM 3326 C CA . TYR A 1 404 ? -6.305 32.367 9.927 1.00 14.48 621 TYR A CA 1
ATOM 3327 C C . TYR A 1 404 ? -5.315 31.226 9.780 1.00 15.21 621 TYR A C 1
ATOM 3328 O O . TYR A 1 404 ? -4.484 30.997 10.660 1.00 16.01 621 TYR A O 1
ATOM 3337 N N . LYS A 1 405 ? -5.433 30.504 8.667 1.00 15.98 622 LYS A N 1
ATOM 3338 C CA . LYS A 1 405 ? -4.423 29.544 8.249 1.00 17.16 622 LYS A CA 1
ATOM 3339 C C . LYS A 1 405 ? -3.383 30.312 7.441 1.00 16.32 622 LYS A C 1
ATOM 3340 O O . LYS A 1 405 ? -3.496 30.455 6.222 1.00 17.04 622 LYS A O 1
ATOM 3346 N N . ASN A 1 406 ? -2.389 30.839 8.147 1.00 15.59 623 ASN A N 1
ATOM 3347 C CA . ASN A 1 406 ? -1.372 31.692 7.556 1.00 15.09 623 ASN A CA 1
ATOM 3348 C C . ASN A 1 406 ? -0.192 30.850 7.081 1.00 15.48 623 ASN A C 1
ATOM 3349 O O . ASN A 1 406 ? 0.448 30.188 7.894 1.00 15.45 623 ASN A O 1
ATOM 3354 N N . PRO A 1 407 ? 0.106 30.880 5.762 1.00 16.17 624 PRO A N 1
ATOM 3355 C CA . PRO A 1 407 ? 1.234 30.106 5.226 1.00 16.61 624 PRO A CA 1
ATOM 3356 C C . PRO A 1 407 ? 2.572 30.478 5.863 1.00 16.22 624 PRO A C 1
ATOM 3357 O O . PRO A 1 407 ? 3.508 29.680 5.842 1.00 16.89 624 PRO A O 1
ATOM 3361 N N . ASP A 1 408 ? 2.653 31.689 6.411 1.00 15.03 625 ASP A N 1
ATOM 3362 C CA . ASP A 1 408 ? 3.881 32.210 7.003 1.00 14.48 625 ASP A CA 1
ATOM 3363 C C . ASP A 1 408 ? 3.859 32.259 8.528 1.00 13.76 625 ASP A C 1
ATOM 3364 O O . ASP A 1 408 ? 4.669 32.957 9.141 1.00 13.30 625 ASP A O 1
ATOM 3369 N N . PHE A 1 409 ? 2.949 31.508 9.143 1.00 13.14 626 PHE A N 1
ATOM 3370 C CA . PHE A 1 409 ? 2.889 31.462 10.599 1.00 12.98 626 PHE A CA 1
ATOM 3371 C C . PHE A 1 409 ? 2.410 30.122 11.118 1.00 13.65 626 PHE A C 1
ATOM 3372 O O . PHE A 1 409 ? 1.347 29.638 10.728 1.00 14.70 626 PHE A O 1
ATOM 3380 N N . LYS A 1 410 ? 3.200 29.525 12.005 1.00 13.89 627 LYS A N 1
ATOM 3381 C CA . LYS A 1 410 ? 2.809 28.291 12.674 1.00 15.02 627 LYS A CA 1
ATOM 3382 C C . LYS A 1 410 ? 2.104 28.642 13.973 1.00 14.23 627 LYS A C 1
ATOM 3383 O O . LYS A 1 410 ? 2.682 29.293 14.843 1.00 13.79 627 LYS A O 1
ATOM 3389 N N . LYS A 1 411 ? 0.847 28.222 14.087 1.00 14.05 628 LYS A N 1
ATOM 3390 C CA . LYS A 1 411 ? 0.023 28.552 15.248 1.00 14.34 628 LYS A CA 1
ATOM 3391 C C . LYS A 1 411 ? 0.782 28.270 16.545 1.00 13.61 628 LYS A C 1
ATOM 3392 O O . LYS A 1 411 ? 1.338 27.182 16.732 1.00 13.99 628 LYS A O 1
ATOM 3398 N N . VAL A 1 412 ? 0.813 29.263 17.428 1.00 12.77 629 VAL A N 1
ATOM 3399 C CA . VAL A 1 412 ? 1.465 29.135 18.728 1.00 12.98 629 VAL A CA 1
ATOM 3400 C C . VAL A 1 412 ? 0.651 28.215 19.642 1.00 12.71 629 VAL A C 1
ATOM 3401 O O . VAL A 1 412 ? -0.564 28.346 19.744 1.00 13.01 629 VAL A O 1
ATOM 3405 N N . ASN A 1 413 ? 1.334 27.267 20.279 1.00 12.42 630 ASN A N 1
ATOM 3406 C CA . ASN A 1 413 ? 0.735 26.462 21.332 1.00 12.26 630 ASN A CA 1
ATOM 3407 C C . ASN A 1 413 ? 1.149 27.108 22.649 1.00 11.86 630 ASN A C 1
ATOM 3408 O O . ASN A 1 413 ? 2.291 26.926 23.065 1.00 11.95 630 ASN A O 1
ATOM 3413 N N . PRO A 1 414 ? 0.244 27.868 23.307 1.00 11.95 631 PRO A N 1
ATOM 3414 C CA A PRO A 1 414 ? 0.674 28.609 24.495 0.50 12.11 631 PRO A CA 1
ATOM 3415 C CA B PRO A 1 414 ? 0.651 28.611 24.504 0.50 12.15 631 PRO A CA 1
ATOM 3416 C C . PRO A 1 414 ? 1.143 27.714 25.639 1.00 12.11 631 PRO A C 1
ATOM 3417 O O . PRO A 1 414 ? 1.922 28.163 26.481 1.00 12.33 631 PRO A O 1
ATOM 3424 N N . SER A 1 415 ? 0.695 26.453 25.658 1.00 11.97 632 SER A N 1
ATOM 3425 C CA . SER A 1 415 ? 1.090 25.516 26.710 1.00 12.15 632 SER A CA 1
ATOM 3426 C C . SER A 1 415 ? 2.561 25.117 26.608 1.00 11.84 632 SER A C 1
ATOM 3427 O O . SER A 1 415 ? 3.102 24.493 27.524 1.00 12.16 632 SER A O 1
ATOM 3430 N N . LYS A 1 416 ? 3.204 25.462 25.494 1.00 11.93 633 LYS A N 1
ATOM 3431 C CA . LYS A 1 416 ? 4.624 25.176 25.323 1.00 12.79 633 LYS A CA 1
ATOM 3432 C C . LYS A 1 416 ? 5.542 26.230 25.950 1.00 12.79 633 LYS A C 1
ATOM 3433 O O . LYS A 1 416 ? 6.765 26.101 25.899 1.00 13.33 633 LYS A O 1
ATOM 3439 N N . TYR A 1 417 ? 4.938 27.251 26.551 1.00 12.71 634 TYR A N 1
ATOM 3440 C CA . TYR A 1 417 ? 5.669 28.360 27.163 1.00 13.25 634 TYR A CA 1
ATOM 3441 C C . TYR A 1 417 ? 5.403 28.389 28.658 1.00 14.05 634 TYR A C 1
ATOM 3442 O O . TYR A 1 417 ? 4.262 28.263 29.095 1.00 14.46 634 TYR A O 1
ATOM 3451 N N . LYS A 1 418 ? 6.467 28.543 29.438 1.00 14.97 635 LYS A N 1
ATOM 3452 C CA . LYS A 1 418 ? 6.363 28.595 30.890 1.00 15.92 635 LYS A CA 1
ATOM 3453 C C . LYS A 1 418 ? 7.517 29.433 31.400 1.00 15.19 635 LYS A C 1
ATOM 3454 O O . LYS A 1 418 ? 8.642 29.306 30.917 1.00 15.11 635 LYS A O 1
ATOM 3460 N N . TYR A 1 419 ? 7.225 30.288 32.370 1.00 14.57 636 TYR A N 1
ATOM 3461 C CA . TYR A 1 419 ? 8.229 31.192 32.904 1.00 14.11 636 TYR A CA 1
ATOM 3462 C C . TYR A 1 419 ? 8.557 30.774 34.321 1.00 14.36 636 TYR A C 1
ATOM 3463 O O . TYR A 1 419 ? 7.773 30.981 35.246 1.00 14.96 636 TYR A O 1
ATOM 3472 N N . GLU A 1 420 ? 9.712 30.133 34.458 1.00 14.89 637 GLU A N 1
ATOM 3473 C CA . GLU A 1 420 ? 10.140 29.588 35.735 1.00 15.46 637 GLU A CA 1
ATOM 3474 C C . GLU A 1 420 ? 10.510 30.708 36.692 1.00 14.96 637 GLU A C 1
ATOM 3475 O O . GLU A 1 420 ? 11.000 31.764 36.280 1.00 14.79 637 GLU A O 1
ATOM 3481 N N . THR A 1 421 ? 10.269 30.469 37.973 1.00 14.78 638 THR A N 1
ATOM 3482 C CA . THR A 1 421 ? 10.667 31.395 39.015 1.00 14.85 638 THR A CA 1
ATOM 3483 C C . THR A 1 421 ? 12.187 31.540 39.021 1.00 14.53 638 THR A C 1
ATOM 3484 O O . THR A 1 421 ? 12.921 30.548 38.915 1.00 14.52 638 THR A O 1
ATOM 3488 N N . GLY A 1 422 ? 12.646 32.786 39.109 1.00 14.73 639 GLY A N 1
ATOM 3489 C CA . GLY A 1 422 ? 14.070 33.094 39.100 1.00 15.88 639 GLY A CA 1
ATOM 3490 C C . GLY A 1 422 ? 14.781 32.753 40.392 1.00 17.15 639 GLY A C 1
ATOM 3491 O O . GLY A 1 422 ? 14.137 32.386 41.372 1.00 16.55 639 GLY A O 1
ATOM 3492 N N . PRO A 1 423 ? 16.120 32.898 40.398 1.00 18.46 640 PRO A N 1
ATOM 3493 C CA . PRO A 1 423 ? 16.979 32.466 41.498 1.00 19.71 640 PRO A CA 1
ATOM 3494 C C . PRO A 1 423 ? 16.998 33.432 42.678 1.00 20.69 640 PRO A C 1
ATOM 3495 O O . PRO A 1 423 ? 17.646 33.150 43.689 1.00 21.32 640 PRO A O 1
ATOM 3499 N N . LYS A 1 424 ? 16.295 34.557 42.552 1.00 21.37 641 LYS A N 1
ATOM 3500 C CA . LYS A 1 424 ? 16.343 35.612 43.561 1.00 22.62 641 LYS A CA 1
ATOM 3501 C C . LYS A 1 424 ? 14.990 35.851 44.223 1.00 22.85 641 LYS A C 1
ATOM 3502 O O . LYS A 1 424 ? 14.919 36.105 45.427 1.00 23.81 641 LYS A O 1
#

InterPro domains:
  IPR000917 Sulfatase, N-terminal [PF00884] (247-539)
  IPR012160 Lipoteichoic acid synthase-like [PIRSF005091] (5-623)
  IPR017850 Alkaline-phosphatase-like, core domain superfamily [G3DSA:3.40.720.10] (239-549)
  IPR017850 Alkaline-phosphatase-like, core domain superfamily [SSF53649] (245-637)
  IPR050448 OpgB/LTA synthase bacterial cell wall biosynthesis [PTHR47371] (3-625)
  IPR060270 Lipoteichoic acid synthase, N-terminal domain [PF27449] (5-215)

Foldseek 3Di:
DLVLLVVLLVVQQPLAFDDDPVQFQLQAQFAAEEEEDEQFWCVLQVADFPRHRLQVLVVVLQAQQPQKAKAQQEFAQAEPQQLQQLVVLLFAQFGAALDDGLLVPQLQFAGQTLQQLCCVPRNAAEEEEEFADCCVSHNQSNCLNNVHFEYNYNLAFDFDPVQADDRGGQLLRRLVSVLVVVLVDDTDYYYYYHHDQLAPCLDDPPVQFDDAFHDLVRSSNRSNSRSSSSNSVSVVVSQVSCVVSVNHQSYKYKYWYRWHRDDCVCQSSVCVRVVHGCDQLNVVSRSHTMMMIRHHPDRTYYDHQNYYSLQNSQQVCRSNNHDCSQRSHNFYHPNGPSGDQKAAHSVLWIDGPFWTQGPNFIAGPVPRDTDPDQDPCNVVRSVSNVVSNVSSVSCSVVSNCVSDPGPSGDTRDSVVHDYDRHPD

Organism: Staphylococcus aureus (strain MW2) (NCBI:txid196620)

CATH classification: 3.30.1120.170 (+1 more: 3.40.720.10)